Protein 1ZGD (pdb70)

CATH classification: 3.20.20.100

Structure (mmCIF, N/CA/C/O backbone):
data_1ZGD
#
_entry.id   1ZGD
#
_cell.length_a   74.458
_cell.length_b   85.819
_cell.length_c   103.814
_cell.angle_alpha   90.00
_cell.angle_beta   90.00
_cell.angle_gamma   90.00
#
_symmetry.space_group_name_H-M   'P 21 21 21'
#
loop_
_entity.id
_entity.type
_entity.pdbx_description
1 polymer 'chalcone reductase'
2 non-polymer 'NADP NICOTINAMIDE-ADENINE-DINUCLEOTIDE PHOSPHATE'
3 water water
#
loop_
_atom_site.group_PDB
_atom_site.id
_atom_site.type_symbol
_atom_site.label_atom_id
_atom_site.label_alt_id
_atom_site.label_comp_id
_atom_site.label_asym_id
_atom_site.label_entity_id
_atom_site.label_seq_id
_atom_site.pdbx_PDB_ins_code
_atom_site.Cartn_x
_atom_site.Cartn_y
_atom_site.Cartn_z
_atom_site.occupancy
_atom_site.B_iso_or_equiv
_atom_site.auth_seq_id
_atom_site.auth_comp_id
_atom_site.auth_asym_id
_atom_site.auth_atom_id
_atom_site.pdbx_PDB_model_num
ATOM 1 N N . GLU A 1 5 ? 20.725 -33.228 44.818 1.00 38.19 5 GLU A N 1
ATOM 2 C CA . GLU A 1 5 ? 21.804 -33.233 43.790 1.00 37.63 5 GLU A CA 1
ATOM 3 C C . GLU A 1 5 ? 22.434 -31.854 43.647 1.00 34.31 5 GLU A C 1
ATOM 4 O O . GLU A 1 5 ? 21.774 -30.834 43.842 1.00 35.03 5 GLU A O 1
ATOM 10 N N . ILE A 1 6 ? 23.720 -31.827 43.316 1.00 30.11 6 ILE A N 1
ATOM 11 C CA . ILE A 1 6 ? 24.416 -30.561 43.130 1.00 25.22 6 ILE A CA 1
ATOM 12 C C . ILE A 1 6 ? 24.057 -30.037 41.745 1.00 22.66 6 ILE A C 1
ATOM 13 O O . ILE A 1 6 ? 24.229 -30.734 40.746 1.00 22.25 6 ILE A O 1
ATOM 18 N N . PRO A 1 7 ? 23.549 -28.800 41.668 1.00 20.56 7 PRO A N 1
ATOM 19 C CA . PRO A 1 7 ? 23.169 -28.206 40.383 1.00 19.43 7 PRO A CA 1
ATOM 20 C C . PRO A 1 7 ? 24.354 -28.053 39.435 1.00 18.56 7 PRO A C 1
ATOM 21 O O . PRO A 1 7 ? 25.509 -28.029 39.861 1.00 17.77 7 PRO A O 1
ATOM 25 N N . THR A 1 8 ? 24.058 -27.956 38.147 1.00 17.64 8 THR A N 1
ATOM 26 C CA . THR A 1 8 ? 25.096 -27.766 37.147 1.00 18.15 8 THR A CA 1
ATOM 27 C C . THR A 1 8 ? 24.732 -26.511 36.374 1.00 18.26 8 THR A C 1
ATOM 28 O O . THR A 1 8 ? 23.601 -26.027 36.455 1.00 19.08 8 THR A O 1
ATOM 32 N N . LYS A 1 9 ? 25.692 -25.963 35.645 1.00 18.07 9 LYS A N 1
ATOM 33 C CA . LYS A 1 9 ? 25.422 -24.783 34.844 1.00 18.08 9 LYS A CA 1
ATOM 34 C C . LYS A 1 9 ? 25.979 -25.049 33.461 1.00 18.85 9 LYS A C 1
ATOM 35 O O . LYS A 1 9 ? 27.118 -25.487 33.319 1.00 18.59 9 LYS A O 1
ATOM 41 N N . VAL A 1 10 ? 25.164 -24.804 32.443 1.00 18.25 10 VAL A N 1
ATOM 42 C CA . VAL A 1 10 ? 25.594 -25.029 31.072 1.00 17.83 10 VAL A CA 1
ATOM 43 C C . VAL A 1 10 ? 26.604 -23.984 30.629 1.00 18.05 10 VAL A C 1
ATOM 44 O O . VAL A 1 10 ? 26.407 -22.785 30.840 1.00 17.47 10 VAL A O 1
ATOM 48 N N . LEU A 1 11 ? 27.697 -24.446 30.029 1.00 17.92 11 LEU A N 1
ATOM 49 C CA . LEU A 1 11 ? 28.709 -23.538 29.515 1.00 18.11 11 LEU A CA 1
ATOM 50 C C . LEU A 1 11 ? 28.208 -23.152 28.123 1.00 16.80 11 LEU A C 1
ATOM 51 O O . LEU A 1 11 ? 28.473 -23.827 27.128 1.00 17.83 11 LEU A O 1
ATOM 56 N N . THR A 1 12 ? 27.451 -22.064 28.095 1.00 18.03 12 THR A N 1
ATOM 57 C CA . THR A 1 12 ? 26.836 -21.524 26.891 1.00 20.21 12 THR A CA 1
ATOM 58 C C . THR A 1 12 ? 27.717 -21.475 25.648 1.00 20.80 12 THR A C 1
ATOM 59 O O . THR A 1 12 ? 27.268 -21.818 24.552 1.00 21.56 12 THR A O 1
ATOM 63 N N . ASN A 1 13 ? 28.967 -21.053 25.816 1.00 19.25 13 ASN A N 1
ATOM 64 C CA . ASN A 1 13 ? 29.884 -20.924 24.689 1.00 17.90 13 ASN A CA 1
ATOM 65 C C . ASN A 1 13 ? 30.521 -22.210 24.163 1.00 19.24 13 ASN A C 1
ATOM 66 O O . ASN A 1 13 ? 31.414 -22.158 23.316 1.00 19.55 13 ASN A O 1
ATOM 71 N N . THR A 1 14 ? 30.076 -23.361 24.660 1.00 17.66 14 THR A N 1
ATOM 72 C CA . THR A 1 14 ? 30.598 -24.634 24.172 1.00 19.30 14 T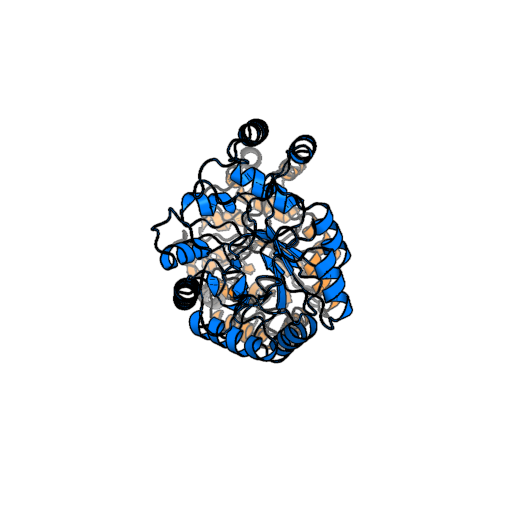HR A CA 1
ATOM 73 C C . THR A 1 14 ? 29.544 -25.218 23.229 1.00 21.96 14 THR A C 1
ATOM 74 O O . THR A 1 14 ? 28.344 -25.148 23.504 1.00 23.36 14 THR A O 1
ATOM 78 N N . SER A 1 15 ? 29.993 -25.779 22.111 1.00 22.81 15 SER A N 1
ATOM 79 C CA . SER A 1 15 ? 29.077 -26.348 21.132 1.00 24.08 15 SER A CA 1
ATOM 80 C C . SER A 1 15 ? 28.246 -27.496 21.691 1.00 25.00 15 SER A C 1
ATOM 81 O O . SER A 1 15 ? 27.140 -27.754 21.219 1.00 26.62 15 SER A O 1
ATOM 84 N N . SER A 1 16 ? 28.776 -28.184 22.695 1.00 24.72 16 SER A N 1
ATOM 85 C CA . SER A 1 16 ? 28.081 -29.320 23.286 1.00 24.92 16 SER A CA 1
ATOM 86 C C . SER A 1 16 ? 27.313 -28.968 24.556 1.00 22.97 16 SER A C 1
ATOM 87 O O . SER A 1 16 ? 26.739 -29.847 25.199 1.00 23.00 16 SER A O 1
ATOM 90 N N . GLN A 1 17 ? 27.300 -27.686 24.906 1.00 20.05 17 GLN A N 1
ATOM 91 C CA . GLN A 1 17 ? 26.619 -27.220 26.109 1.00 19.03 17 GLN A CA 1
ATOM 92 C C . GLN A 1 17 ? 27.025 -28.054 27.324 1.00 19.58 17 GLN A C 1
ATOM 93 O O . GLN A 1 17 ? 26.185 -28.644 28.012 1.00 18.91 17 GLN A O 1
ATOM 99 N N . LEU A 1 18 ? 28.327 -28.096 27.582 1.00 18.75 18 LEU A N 1
ATOM 100 C CA . LEU A 1 18 ? 28.858 -28.848 28.712 1.00 18.92 18 LEU A CA 1
ATOM 101 C C . LEU A 1 18 ? 28.266 -28.357 30.030 1.00 17.83 18 LEU A C 1
ATOM 102 O O . LEU A 1 18 ? 28.087 -27.155 30.233 1.00 16.98 18 LEU A O 1
ATOM 107 N N . LYS A 1 19 ? 27.973 -29.292 30.929 1.00 16.97 19 LYS A N 1
ATOM 108 C CA . LYS A 1 19 ? 27.398 -28.951 32.227 1.00 16.82 19 LYS A CA 1
ATOM 109 C C . LYS A 1 19 ? 28.453 -28.970 33.327 1.00 16.98 19 LYS A C 1
ATOM 110 O O . LYS A 1 19 ? 29.019 -30.017 33.639 1.00 17.69 19 LYS A O 1
ATOM 116 N N . MET A 1 20 ? 28.710 -27.806 33.910 1.00 14.02 20 MET A N 1
ATOM 117 C CA . MET A 1 20 ? 29.693 -27.679 34.981 1.00 14.93 20 MET A CA 1
ATOM 118 C C . MET A 1 20 ? 29.029 -27.618 36.353 1.00 14.35 20 MET A C 1
ATOM 119 O O . MET A 1 20 ? 28.149 -26.795 36.582 1.00 17.30 20 MET A O 1
ATOM 124 N N . PRO A 1 21 ? 29.432 -28.501 37.282 1.00 14.62 21 PRO A N 1
ATOM 125 C CA . PRO A 1 21 ? 28.836 -28.476 38.622 1.00 13.83 21 PRO A CA 1
ATOM 126 C C . PRO A 1 21 ? 29.043 -27.064 39.182 1.00 14.77 21 PRO A C 1
ATOM 127 O O . PRO A 1 21 ? 30.167 -26.558 39.177 1.00 15.40 21 PRO A O 1
ATOM 131 N N . VAL A 1 22 ? 27.976 -26.428 39.660 1.00 13.84 22 VAL A N 1
ATOM 132 C CA . VAL A 1 22 ? 28.093 -25.062 40.165 1.00 13.10 22 VAL A CA 1
ATOM 133 C C . VAL A 1 22 ? 29.100 -24.895 41.289 1.00 12.33 22 VAL A C 1
ATOM 134 O O . VAL A 1 22 ? 29.725 -23.849 41.402 1.00 11.35 22 VAL A O 1
ATOM 138 N N . VAL A 1 23 ? 29.259 -25.918 42.122 1.00 12.10 23 VAL A N 1
ATOM 139 C CA . VAL A 1 23 ? 30.235 -25.849 43.200 1.00 12.56 23 VAL A CA 1
ATOM 140 C C . VAL A 1 23 ? 31.297 -26.913 42.955 1.00 13.95 23 VAL A C 1
ATOM 141 O O . VAL A 1 23 ? 30.983 -28.042 42.567 1.00 13.55 23 VAL A O 1
ATOM 145 N N . GLY A 1 24 ? 32.554 -26.532 43.152 1.00 13.22 24 GLY A N 1
ATOM 146 C CA . GLY A 1 24 ? 33.656 -27.451 42.956 1.00 12.85 24 GLY A CA 1
ATOM 147 C C . GLY A 1 24 ? 34.660 -27.329 44.087 1.00 12.52 24 GLY A C 1
ATOM 148 O O . GLY A 1 24 ? 34.550 -26.435 44.923 1.00 10.73 24 GLY A O 1
ATOM 149 N N . MET A 1 25 ? 35.628 -28.238 44.114 1.00 10.31 25 MET A N 1
ATOM 150 C CA . MET A 1 25 ? 36.668 -28.249 45.138 1.00 10.79 25 MET A CA 1
ATOM 151 C C . MET A 1 25 ? 37.955 -27.631 44.608 1.00 11.49 25 MET A C 1
ATOM 152 O O . MET A 1 25 ? 38.486 -28.063 43.588 1.00 12.40 25 MET A O 1
ATOM 157 N N . GLY A 1 26 ? 38.457 -26.617 45.304 1.00 11.25 26 GLY A N 1
ATOM 158 C CA . GLY A 1 26 ? 39.689 -25.985 44.879 1.00 11.68 26 GLY A CA 1
ATOM 159 C C . GLY A 1 26 ? 40.922 -26.718 45.376 1.00 11.84 26 GLY A C 1
ATOM 160 O O . GLY A 1 26 ? 40.820 -27.598 46.230 1.00 11.79 26 GLY A O 1
ATOM 161 N N . SER A 1 27 ? 42.092 -26.366 44.851 1.00 12.42 27 SER A N 1
ATOM 162 C CA . SER A 1 27 ? 43.317 -27.033 45.279 1.00 13.16 27 SER A CA 1
ATOM 163 C C . SER A 1 27 ? 44.564 -26.153 45.285 1.00 14.03 27 SER A C 1
ATOM 164 O O . SER A 1 27 ? 45.683 -26.653 45.153 1.00 14.48 27 SER A O 1
ATOM 167 N N . ALA A 1 28 ? 44.386 -24.846 45.444 1.00 13.85 28 ALA A N 1
ATOM 168 C CA . ALA A 1 28 ? 45.541 -23.958 45.489 1.00 15.48 28 ALA A CA 1
ATOM 169 C C . ALA A 1 28 ? 46.185 -24.089 46.869 1.00 16.73 28 ALA A C 1
ATOM 170 O O . ALA A 1 28 ? 45.513 -24.412 47.848 1.00 17.55 28 ALA A O 1
ATOM 172 N N . PRO A 1 29 ? 47.498 -23.832 46.960 1.00 18.49 29 PRO A N 1
ATOM 173 C CA . PRO A 1 29 ? 48.259 -23.918 48.210 1.00 22.02 29 PRO A CA 1
ATOM 174 C C . PRO A 1 29 ? 47.615 -23.189 49.386 1.00 22.59 29 PRO A C 1
ATOM 175 O O . PRO A 1 29 ? 47.254 -22.021 49.275 1.00 22.95 29 PRO A O 1
ATOM 179 N N . ASP A 1 30 ? 47.476 -23.895 50.505 1.00 25.90 30 ASP A N 1
ATOM 180 C CA . ASP A 1 30 ? 46.906 -23.339 51.731 1.00 27.56 30 ASP A CA 1
ATOM 181 C C . ASP A 1 30 ? 48.070 -23.189 52.711 1.00 28.89 30 ASP A C 1
ATOM 182 O O . ASP A 1 30 ? 48.580 -24.178 53.236 1.00 29.45 30 ASP A O 1
ATOM 187 N N . PHE A 1 31 ? 48.482 -21.948 52.947 1.00 30.01 31 PHE A N 1
ATOM 188 C CA . PHE A 1 31 ? 49.598 -21.638 53.838 1.00 31.77 31 PHE A CA 1
ATOM 189 C C . PHE A 1 31 ? 49.573 -22.330 55.205 1.00 32.36 31 PHE A C 1
ATOM 190 O O . PHE A 1 31 ? 50.616 -22.743 55.713 1.00 32.43 31 PHE A O 1
ATOM 198 N N . THR A 1 32 ? 48.391 -22.459 55.798 1.00 32.58 32 THR A N 1
ATOM 199 C CA . THR A 1 32 ? 48.272 -23.082 57.115 1.00 35.00 32 THR A CA 1
ATOM 200 C C . THR A 1 32 ? 47.707 -24.500 57.079 1.00 35.72 32 THR A C 1
ATOM 201 O O . THR A 1 32 ? 47.152 -24.975 58.072 1.00 37.73 32 THR A O 1
ATOM 205 N N . CYS A 1 33 ? 47.859 -25.181 55.949 1.00 35.59 33 CYS A N 1
ATOM 206 C CA . CYS A 1 33 ? 47.324 -26.529 55.816 1.00 36.13 33 CYS A CA 1
ATOM 207 C C . CYS A 1 33 ? 48.384 -27.618 55.693 1.00 34.73 33 CYS A C 1
ATOM 208 O O . CYS A 1 33 ? 49.305 -27.519 54.884 1.00 35.10 33 CYS A O 1
ATOM 211 N N . LYS A 1 34 ? 48.244 -28.658 56.509 1.00 34.28 34 LYS A N 1
ATOM 212 C CA . LYS A 1 34 ? 49.164 -29.792 56.492 1.00 32.92 34 LYS A CA 1
ATOM 213 C C . LYS A 1 34 ? 48.381 -31.087 56.276 1.00 32.37 34 LYS A C 1
ATOM 214 O O . LYS A 1 34 ? 48.853 -32.177 56.601 1.00 33.13 34 LYS A O 1
ATOM 220 N N . LYS A 1 35 ? 47.179 -30.957 55.724 1.00 31.15 35 LYS A N 1
ATOM 221 C CA . LYS A 1 35 ? 46.331 -32.113 55.463 1.00 29.70 35 LYS A CA 1
ATOM 222 C C . LYS A 1 35 ? 46.799 -32.850 54.214 1.00 27.60 35 LYS A C 1
ATOM 223 O O . LYS A 1 35 ? 47.457 -32.271 53.352 1.00 28.30 35 LYS A O 1
ATOM 229 N N . ASP A 1 36 ? 46.457 -34.130 54.124 1.00 25.57 36 ASP A N 1
ATOM 230 C CA . ASP A 1 36 ? 46.832 -34.953 52.980 1.00 23.59 36 ASP A CA 1
ATOM 231 C C . ASP A 1 36 ? 45.900 -34.644 51.804 1.00 21.69 36 ASP A C 1
ATOM 232 O O . ASP A 1 36 ? 44.708 -34.948 51.850 1.00 20.84 36 ASP A O 1
ATOM 237 N N . THR A 1 37 ? 46.449 -34.034 50.756 1.00 19.33 37 THR A N 1
ATOM 238 C CA . THR A 1 37 ? 45.666 -33.669 49.576 1.00 17.87 37 THR A CA 1
ATOM 239 C C . THR A 1 37 ? 44.885 -34.837 48.971 1.00 16.81 37 THR A C 1
ATOM 240 O O . THR A 1 37 ? 43.667 -34.756 48.799 1.00 16.95 37 THR A O 1
ATOM 244 N N . LYS A 1 38 ? 45.582 -35.918 48.643 1.00 15.84 38 LYS A N 1
ATOM 245 C CA . LYS A 1 38 ? 44.929 -37.083 48.048 1.00 17.77 38 LYS A CA 1
ATOM 246 C C . LYS A 1 38 ? 43.740 -37.580 48.875 1.00 16.11 38 LYS A C 1
ATOM 247 O O . LYS A 1 38 ? 42.643 -37.773 48.346 1.00 16.15 38 LYS A O 1
ATOM 253 N N . ASP A 1 39 ? 43.962 -37.792 50.168 1.00 16.44 39 ASP A N 1
ATOM 254 C CA . ASP A 1 39 ? 42.908 -38.272 51.057 1.00 17.22 39 ASP A CA 1
ATOM 255 C C . ASP A 1 39 ? 41.727 -37.308 51.093 1.00 16.37 39 ASP A C 1
ATOM 256 O O . ASP A 1 39 ? 40.574 -37.730 51.148 1.00 15.96 39 ASP A O 1
ATOM 261 N N . ALA A 1 40 ? 42.019 -36.011 51.062 1.00 14.11 40 ALA A N 1
ATOM 262 C CA . ALA A 1 40 ? 40.973 -34.995 51.093 1.00 13.33 40 ALA A CA 1
ATOM 263 C C . ALA A 1 40 ? 40.103 -35.061 49.839 1.00 12.76 40 ALA A C 1
ATOM 264 O O . ALA A 1 40 ? 38.883 -34.949 49.921 1.00 13.26 40 ALA A O 1
ATOM 266 N N . ILE A 1 41 ? 40.733 -35.244 48.682 1.00 12.52 41 ILE A N 1
ATOM 267 C CA . ILE A 1 41 ? 39.996 -35.317 47.425 1.00 12.55 41 ILE A CA 1
ATOM 268 C C . ILE A 1 41 ? 39.100 -36.551 47.373 1.00 14.17 41 ILE A C 1
ATOM 269 O O . ILE A 1 41 ? 37.970 -36.486 46.888 1.00 14.70 41 ILE A O 1
ATOM 274 N N . ILE A 1 42 ? 39.608 -37.677 47.864 1.00 15.11 42 ILE A N 1
ATOM 275 C CA . ILE A 1 42 ? 38.827 -38.910 47.877 1.00 14.18 42 ILE A CA 1
ATOM 276 C C . ILE A 1 42 ? 37.599 -38.707 48.756 1.00 13.87 42 ILE A C 1
ATOM 277 O O . ILE A 1 42 ? 36.490 -39.097 48.388 1.00 13.74 42 ILE A O 1
ATOM 282 N N . GLU A 1 43 ? 37.798 -38.089 49.915 1.00 13.87 43 GLU A N 1
ATOM 283 C CA . GLU A 1 43 ? 36.691 -37.814 50.819 1.00 13.90 43 GLU A CA 1
ATOM 284 C C . GLU A 1 43 ? 35.682 -36.917 50.097 1.00 13.01 43 GLU A C 1
ATOM 285 O O . GLU A 1 43 ? 34.477 -37.131 50.189 1.00 13.18 43 GLU A O 1
ATOM 291 N N . ALA A 1 44 ? 36.182 -35.926 49.362 1.00 12.24 44 ALA A N 1
ATOM 292 C CA . ALA A 1 44 ? 35.312 -35.004 48.628 1.00 11.44 44 ALA A CA 1
ATOM 293 C C . ALA A 1 44 ? 34.455 -35.765 47.622 1.00 12.55 44 ALA A C 1
ATOM 294 O O . ALA A 1 44 ? 33.257 -35.509 47.490 1.00 12.34 44 ALA A O 1
ATOM 296 N N . ILE A 1 45 ? 35.071 -36.705 46.912 1.00 12.34 45 ILE A N 1
ATOM 297 C CA . ILE A 1 45 ? 34.342 -37.498 45.932 1.00 13.79 45 ILE A CA 1
ATOM 298 C C . ILE A 1 45 ? 33.241 -38.307 46.620 1.00 13.99 45 ILE A C 1
ATOM 299 O O . ILE A 1 45 ? 32.112 -38.383 46.127 1.00 12.68 45 ILE A O 1
ATOM 304 N N . LYS A 1 46 ? 33.567 -38.901 47.765 1.00 14.30 46 LYS A N 1
ATOM 305 C CA . LYS A 1 46 ? 32.587 -39.683 48.505 1.00 14.98 46 LYS A CA 1
ATOM 306 C C . LYS A 1 46 ? 31.425 -38.807 48.953 1.00 15.67 46 LYS A C 1
ATOM 307 O O . LYS A 1 46 ? 30.295 -39.279 49.080 1.00 16.13 46 LYS A O 1
ATOM 313 N N . GLN A 1 47 ? 31.701 -37.528 49.191 1.00 15.07 47 GLN A N 1
ATOM 314 C CA . GLN A 1 47 ? 30.667 -36.603 49.631 1.00 15.48 47 GLN A CA 1
ATOM 315 C C . GLN A 1 47 ? 29.791 -36.040 48.516 1.00 15.02 47 GLN A C 1
ATOM 316 O O . GLN A 1 47 ? 28.744 -35.463 48.791 1.00 15.30 47 GLN A O 1
ATOM 322 N N . GLY A 1 48 ? 30.215 -36.197 47.267 1.00 14.77 48 GLY A N 1
ATOM 323 C CA . GLY A 1 48 ? 29.416 -35.683 46.166 1.00 13.40 48 GLY A CA 1
ATOM 324 C C . GLY A 1 48 ? 30.141 -34.753 45.208 1.00 13.32 48 GLY A C 1
ATOM 325 O O . GLY A 1 48 ? 29.628 -34.450 44.130 1.00 12.11 48 GLY A O 1
ATOM 326 N N . TYR A 1 49 ? 31.321 -34.282 45.600 1.00 13.18 49 TYR A N 1
ATOM 327 C CA . TYR A 1 49 ? 32.112 -33.401 44.740 1.00 13.78 49 TYR A CA 1
ATOM 328 C C . TYR A 1 49 ? 32.493 -34.114 43.447 1.00 13.51 49 TYR A C 1
ATOM 329 O O . TYR A 1 49 ? 32.932 -35.273 43.468 1.00 12.76 49 TYR A O 1
ATOM 338 N N . ARG A 1 50 ? 32.330 -33.414 42.325 1.00 11.77 50 ARG A N 1
ATOM 339 C CA . ARG A 1 50 ? 32.659 -33.956 41.010 1.00 12.42 50 ARG A CA 1
ATOM 340 C C . ARG A 1 50 ? 33.496 -32.959 40.206 1.00 10.76 50 ARG A C 1
ATOM 341 O O . ARG A 1 50 ? 34.215 -33.334 39.285 1.00 12.85 50 ARG A O 1
ATOM 349 N N . HIS A 1 51 ? 33.389 -31.689 40.579 1.00 12.17 51 HIS A N 1
ATOM 350 C CA . HIS A 1 51 ? 34.094 -30.581 39.930 1.00 11.34 51 HIS A CA 1
ATOM 351 C C . HIS A 1 51 ? 35.363 -30.280 40.732 1.00 11.22 51 HIS A C 1
ATOM 352 O O . HIS A 1 51 ? 35.286 -29.916 41.899 1.00 10.87 51 HIS A O 1
ATOM 359 N N . PHE A 1 52 ? 36.527 -30.463 40.111 1.00 10.83 52 PHE A N 1
ATOM 360 C CA . PHE A 1 52 ? 37.796 -30.196 40.782 1.00 11.25 52 PHE A CA 1
ATOM 361 C C . PHE A 1 52 ? 38.619 -29.193 39.992 1.00 11.32 52 PHE A C 1
ATOM 362 O O . PHE A 1 52 ? 38.799 -29.319 38.782 1.00 12.25 52 PHE A O 1
ATOM 370 N N . ASP A 1 53 ? 39.122 -28.197 40.706 1.00 10.25 53 ASP A N 1
ATOM 371 C CA . ASP A 1 53 ? 39.889 -27.130 40.098 1.00 9.77 53 ASP A CA 1
ATOM 372 C C . ASP A 1 53 ? 41.347 -27.160 40.537 1.00 10.50 53 ASP A C 1
ATOM 373 O O . ASP A 1 53 ? 41.642 -27.176 41.732 1.00 12.42 53 ASP A O 1
ATOM 378 N N . THR A 1 54 ? 42.257 -27.185 39.569 1.00 9.80 54 THR A N 1
ATOM 379 C CA . THR A 1 54 ? 43.684 -27.183 39.879 1.00 10.26 54 THR A CA 1
ATOM 380 C C . THR A 1 54 ? 44.428 -26.315 38.865 1.00 11.10 54 THR A C 1
ATOM 381 O O . THR A 1 54 ? 43.804 -25.604 38.077 1.00 11.16 54 THR A O 1
ATOM 385 N N . ALA A 1 55 ? 45.756 -26.364 38.901 1.00 10.25 55 ALA A N 1
ATOM 386 C CA . ALA A 1 55 ? 46.592 -25.575 37.999 1.00 10.96 55 ALA A CA 1
ATOM 387 C C . ALA A 1 55 ? 48.023 -26.072 38.073 1.00 10.67 55 ALA A C 1
ATOM 388 O O . ALA A 1 55 ? 48.448 -26.596 39.104 1.00 9.63 55 ALA A O 1
ATOM 390 N N . ALA A 1 56 ? 48.779 -25.892 36.992 1.00 11.53 56 ALA A N 1
ATOM 391 C CA . ALA A 1 56 ? 50.172 -26.325 36.989 1.00 11.17 56 ALA A CA 1
ATOM 392 C C . ALA A 1 56 ? 50.936 -25.620 38.105 1.00 11.49 56 ALA A C 1
ATOM 393 O O . ALA A 1 56 ? 51.847 -26.187 38.697 1.00 11.55 56 ALA A O 1
ATOM 395 N N . ALA A 1 57 ? 50.550 -24.384 38.404 1.00 11.26 57 ALA A N 1
ATOM 396 C CA . ALA A 1 57 ? 51.238 -23.606 39.432 1.00 12.60 57 ALA A CA 1
ATOM 397 C C . ALA A 1 57 ? 50.936 -23.965 40.886 1.00 13.16 57 ALA A C 1
ATOM 398 O O . ALA A 1 57 ? 51.667 -23.549 41.786 1.00 14.43 57 ALA A O 1
ATOM 400 N N . TYR A 1 58 ? 49.880 -24.731 41.132 1.00 13.60 58 TYR A N 1
ATOM 401 C CA . TYR A 1 58 ? 49.515 -25.063 42.511 1.00 13.06 58 TYR A CA 1
ATOM 402 C C . TYR A 1 58 ? 50.345 -26.143 43.178 1.00 13.40 58 TYR A C 1
ATOM 403 O O . TYR A 1 58 ? 50.439 -26.180 44.407 1.00 14.52 58 TYR A O 1
ATOM 412 N N . GLY A 1 59 ? 50.929 -27.025 42.374 1.00 12.75 59 GLY A N 1
ATOM 413 C CA . GLY A 1 59 ? 51.719 -28.110 42.921 1.00 14.92 59 GLY A CA 1
ATOM 414 C C . GLY A 1 59 ? 50.810 -29.232 43.389 1.00 14.75 59 GLY A C 1
ATOM 415 O O . GLY A 1 59 ? 51.264 -30.192 44.017 1.00 16.47 59 GLY A O 1
ATOM 416 N N . SER A 1 60 ? 49.522 -29.118 43.073 1.00 12.90 60 SER A N 1
ATOM 417 C CA . SER A 1 60 ? 48.547 -30.122 43.486 1.00 12.57 60 SER A CA 1
ATOM 418 C C . SER A 1 60 ? 48.074 -31.081 42.395 1.00 12.32 60 SER A C 1
ATOM 419 O O . SER A 1 60 ? 47.338 -32.028 42.685 1.00 12.63 60 SER A O 1
ATOM 422 N N . GLU A 1 61 ? 48.485 -30.855 41.149 1.00 12.17 61 GLU A N 1
ATOM 423 C CA . GLU A 1 61 ? 48.053 -31.735 40.059 1.00 11.28 61 GLU A CA 1
ATOM 424 C C . GLU A 1 61 ? 48.369 -33.209 40.324 1.00 11.93 61 GLU A C 1
ATOM 425 O O . GLU A 1 61 ? 47.538 -34.083 40.077 1.00 11.56 61 GLU A O 1
ATOM 431 N N . GLN A 1 62 ? 49.565 -33.483 40.832 1.00 12.76 62 GLN A N 1
ATOM 432 C CA . GLN A 1 62 ? 49.967 -34.859 41.098 1.00 15.11 62 GLN A CA 1
ATOM 433 C C . GLN A 1 62 ? 49.031 -35.561 42.075 1.00 15.24 62 GLN A C 1
ATOM 434 O O . GLN A 1 62 ? 48.470 -36.612 41.765 1.00 14.27 62 GLN A O 1
ATOM 440 N N . ALA A 1 63 ? 48.874 -34.978 43.260 1.00 14.63 63 ALA A N 1
ATOM 441 C CA . ALA A 1 63 ? 48.011 -35.560 44.284 1.00 13.88 63 ALA A CA 1
ATOM 442 C C . ALA A 1 63 ? 46.559 -35.669 43.820 1.00 14.84 63 ALA A C 1
ATOM 443 O O . ALA A 1 63 ? 45.898 -36.671 44.084 1.00 13.93 63 ALA A O 1
ATOM 445 N N . LEU A 1 64 ? 46.058 -34.639 43.140 1.00 12.90 64 LEU A N 1
ATOM 446 C CA . LEU A 1 64 ? 44.684 -34.672 42.647 1.00 15.02 64 LEU A CA 1
ATOM 447 C C . LEU A 1 64 ? 44.512 -35.856 41.705 1.00 14.86 64 LEU A C 1
ATOM 448 O O . LEU A 1 64 ? 43.541 -36.608 41.810 1.00 14.48 64 LEU A O 1
ATOM 453 N N . GLY A 1 65 ? 45.466 -36.018 40.792 1.00 14.49 65 GLY A N 1
ATOM 454 C CA . GLY A 1 65 ? 45.409 -37.107 39.834 1.00 15.22 65 GLY A CA 1
ATOM 455 C C . GLY A 1 65 ? 45.440 -38.477 40.481 1.00 16.37 65 GLY A C 1
ATOM 456 O O . GLY A 1 65 ? 44.762 -39.400 40.031 1.00 17.25 65 GLY A O 1
ATOM 457 N N . GLU A 1 66 ? 46.236 -38.621 41.533 1.00 16.26 66 GLU A N 1
ATOM 458 C CA . GLU A 1 66 ? 46.326 -39.899 42.229 1.00 17.10 66 GLU A CA 1
ATOM 459 C C . GLU A 1 66 ? 44.976 -40.208 42.866 1.00 17.11 66 GLU A C 1
ATOM 460 O O . GLU A 1 66 ? 44.530 -41.358 42.881 1.00 16.97 66 GLU A O 1
ATOM 466 N N . ALA A 1 67 ? 44.324 -39.170 43.381 1.00 16.02 67 ALA A N 1
ATOM 467 C CA . ALA A 1 67 ? 43.025 -39.322 44.023 1.00 16.26 67 ALA A CA 1
ATOM 468 C C . ALA A 1 67 ? 41.946 -39.719 43.020 1.00 15.77 67 ALA A C 1
ATOM 469 O O . ALA A 1 67 ? 41.154 -40.626 43.275 1.00 14.49 67 ALA A O 1
ATOM 471 N N . LEU A 1 68 ? 41.908 -39.040 41.879 1.00 15.31 68 LEU A N 1
ATOM 472 C CA . LEU A 1 68 ? 40.905 -39.354 40.872 1.00 15.99 68 LEU A CA 1
ATOM 473 C C . LEU A 1 68 ? 41.105 -40.786 40.383 1.00 16.50 68 LEU A C 1
ATOM 474 O O . LEU A 1 68 ? 40.151 -41.561 40.288 1.00 16.76 68 LEU A O 1
ATOM 479 N N . LYS A 1 69 ? 42.353 -41.134 40.086 1.00 17.39 69 LYS A N 1
ATOM 480 C CA . LYS A 1 69 ? 42.674 -42.470 39.598 1.00 18.56 69 LYS A CA 1
ATOM 481 C C . LYS A 1 69 ? 42.231 -43.553 40.578 1.00 18.13 69 LYS A C 1
ATOM 482 O O . LYS A 1 69 ? 41.596 -44.534 40.186 1.00 17.14 69 LYS A O 1
ATOM 488 N N . GLU A 1 70 ? 42.568 -43.380 41.852 1.00 18.66 70 GLU A N 1
ATOM 489 C CA . GLU A 1 70 ? 42.186 -44.360 42.859 1.00 20.16 70 GLU A CA 1
ATOM 490 C C . GLU A 1 70 ? 40.669 -44.423 42.995 1.00 20.37 70 GLU A C 1
ATOM 491 O O . GLU A 1 70 ? 40.088 -45.506 43.076 1.00 18.98 70 GLU A O 1
ATOM 497 N N . ALA A 1 71 ? 40.028 -43.257 43.017 1.00 18.39 71 ALA A N 1
ATOM 498 C CA . ALA A 1 71 ? 38.577 -43.194 43.147 1.00 18.13 71 ALA A CA 1
ATOM 499 C C . ALA A 1 71 ? 37.905 -43.953 42.009 1.00 17.79 71 ALA A C 1
ATOM 500 O O . ALA A 1 71 ? 36.917 -44.654 42.219 1.00 19.85 71 ALA A O 1
ATOM 502 N N . ILE A 1 72 ? 38.448 -43.813 40.804 1.00 17.60 72 ILE A N 1
ATOM 503 C CA . ILE A 1 72 ? 37.898 -44.491 39.637 1.00 19.01 72 ILE A CA 1
ATOM 504 C C . ILE A 1 72 ? 38.125 -46.004 39.719 1.00 21.63 72 ILE A C 1
ATOM 505 O O . ILE A 1 72 ? 37.260 -46.787 39.318 1.00 21.00 72 ILE A O 1
ATOM 510 N N . GLU A 1 73 ? 39.279 -46.405 40.249 1.00 21.99 73 GLU A N 1
ATOM 511 C CA . GLU A 1 73 ? 39.615 -47.823 40.384 1.00 26.35 73 GLU A CA 1
ATOM 512 C C . GLU A 1 73 ? 38.724 -48.492 41.425 1.00 26.62 73 GLU A C 1
ATOM 513 O O . GLU A 1 73 ? 38.318 -49.644 41.267 1.00 26.73 73 GLU A O 1
ATOM 519 N N . LEU A 1 74 ? 38.426 -47.760 42.492 1.00 25.61 74 LEU A N 1
ATOM 520 C CA . LEU A 1 74 ? 37.595 -48.277 43.570 1.00 24.82 74 LEU A CA 1
ATOM 521 C C . LEU A 1 74 ? 36.109 -48.224 43.233 1.00 24.53 74 LEU A C 1
ATOM 522 O O . LEU A 1 74 ? 35.274 -48.683 44.010 1.00 24.21 74 LEU A O 1
ATOM 527 N N . GLY A 1 75 ? 35.784 -47.659 42.074 1.00 23.25 75 GLY A N 1
ATOM 528 C CA . GLY A 1 75 ? 34.396 -47.569 41.656 1.00 23.71 75 GLY A CA 1
ATOM 529 C C . GLY A 1 75 ? 33.583 -46.491 42.348 1.00 23.35 75 GLY A C 1
ATOM 530 O O . GLY A 1 75 ? 32.354 -46.537 42.349 1.00 23.52 75 GLY A O 1
ATOM 531 N N . LEU A 1 76 ? 34.262 -45.516 42.942 1.00 23.16 76 LEU A N 1
ATOM 532 C CA . LEU A 1 76 ? 33.579 -44.427 43.631 1.00 22.16 76 LEU A CA 1
ATOM 533 C C . LEU A 1 76 ? 32.991 -43.427 42.644 1.00 21.03 76 LEU A C 1
ATOM 534 O O . LEU A 1 76 ? 32.024 -42.732 42.953 1.00 21.87 76 LEU A O 1
ATOM 539 N N . VAL A 1 77 ? 33.574 -43.362 41.453 1.00 20.24 77 VAL A N 1
ATOM 540 C CA . VAL A 1 77 ? 33.119 -42.426 40.434 1.00 20.04 77 VAL A CA 1
ATOM 541 C C . VAL A 1 77 ? 33.720 -42.832 39.094 1.00 19.44 77 VAL A C 1
ATOM 542 O O . VAL A 1 77 ? 34.618 -43.672 39.045 1.00 19.86 77 VAL A O 1
ATOM 546 N N . THR A 1 78 ? 33.214 -42.249 38.013 1.00 19.03 78 THR A N 1
ATOM 547 C CA . THR A 1 78 ? 33.736 -42.532 36.678 1.00 19.28 78 THR A CA 1
ATOM 548 C C . THR A 1 78 ? 34.306 -41.233 36.106 1.00 19.20 78 THR A C 1
ATOM 549 O O . THR A 1 78 ? 33.875 -40.144 36.484 1.00 18.05 78 THR A O 1
ATOM 553 N N . ARG A 1 79 ? 35.270 -41.344 35.198 1.00 18.00 79 ARG A N 1
ATOM 554 C CA . ARG A 1 79 ? 35.878 -40.155 34.607 1.00 18.52 79 ARG A CA 1
ATOM 555 C C . ARG A 1 79 ? 34.833 -39.242 33.990 1.00 19.08 79 ARG A C 1
ATOM 556 O O . ARG A 1 79 ? 34.949 -38.018 34.050 1.00 17.14 79 ARG A O 1
ATOM 564 N N . ASP A 1 80 ? 33.816 -39.852 33.391 1.00 19.34 80 ASP A N 1
ATOM 565 C CA . ASP A 1 80 ? 32.744 -39.113 32.748 1.00 21.53 80 ASP A CA 1
ATOM 566 C C . ASP A 1 80 ? 31.944 -38.267 33.739 1.00 20.83 80 ASP A C 1
ATOM 567 O O . ASP A 1 80 ? 31.398 -37.228 33.367 1.00 21.80 80 ASP A O 1
ATOM 572 N N . ASP A 1 81 ? 31.874 -38.709 34.995 1.00 19.16 81 ASP A N 1
ATOM 573 C CA . ASP A 1 81 ? 31.136 -37.972 36.025 1.00 19.74 81 ASP A CA 1
ATOM 574 C C . ASP A 1 81 ? 31.936 -36.783 36.539 1.00 17.72 81 ASP A C 1
ATOM 575 O O . ASP A 1 81 ? 31.377 -35.871 37.148 1.00 16.22 81 ASP A O 1
ATOM 580 N N . LEU A 1 82 ? 33.243 -36.808 36.309 1.00 16.38 82 LEU A N 1
ATOM 581 C CA . LEU A 1 82 ? 34.119 -35.744 36.783 1.00 15.75 82 LEU A CA 1
ATOM 582 C C . LEU A 1 82 ? 34.255 -34.557 35.844 1.00 15.26 82 LEU A C 1
ATOM 583 O O . LEU A 1 82 ? 34.107 -34.681 34.630 1.00 16.35 82 LEU A O 1
ATOM 588 N N . PHE A 1 83 ? 34.528 -33.397 36.435 1.00 15.43 83 PHE A N 1
ATOM 589 C CA . PHE A 1 83 ? 34.760 -32.171 35.686 1.00 13.34 83 PHE A CA 1
ATOM 590 C C . PHE A 1 83 ? 36.081 -31.650 36.240 1.00 13.58 83 PHE A C 1
ATOM 591 O O . PHE A 1 83 ? 36.134 -31.119 37.350 1.00 13.60 83 PHE A O 1
ATOM 599 N N . VAL A 1 84 ? 37.148 -31.814 35.468 1.00 13.33 84 VAL A N 1
ATOM 600 C CA . VAL A 1 84 ? 38.472 -31.396 35.908 1.00 12.59 84 VAL A CA 1
ATOM 601 C C . VAL A 1 84 ? 38.992 -30.206 35.119 1.00 12.52 84 VAL A C 1
ATOM 602 O O . VAL A 1 84 ? 39.006 -30.216 33.884 1.00 10.60 84 VAL A O 1
ATOM 606 N N . THR A 1 85 ? 39.432 -29.190 35.855 1.00 10.28 85 THR A N 1
ATOM 607 C CA . THR A 1 85 ? 39.970 -27.970 35.271 1.00 10.44 85 THR A CA 1
ATOM 608 C C . THR A 1 85 ? 41.421 -27.763 35.679 1.00 11.48 85 THR A C 1
ATOM 609 O O . THR A 1 85 ? 41.788 -28.000 36.828 1.00 9.61 85 THR A O 1
ATOM 613 N N . SER A 1 86 ? 42.254 -27.345 34.734 1.00 10.63 86 SER A N 1
ATOM 614 C CA . SER A 1 86 ? 43.623 -27.002 35.081 1.00 11.76 86 SER A CA 1
ATOM 615 C C . SER A 1 86 ? 43.938 -25.719 34.338 1.00 11.92 86 SER A C 1
ATOM 616 O O . SER A 1 86 ? 43.112 -25.240 33.555 1.00 10.74 86 SER A O 1
ATOM 619 N N . LYS A 1 87 ? 45.127 -25.171 34.565 1.00 10.81 87 LYS A N 1
ATOM 620 C CA . LYS A 1 87 ? 45.485 -23.900 33.953 1.00 10.90 87 LYS A CA 1
ATOM 621 C C . LYS A 1 87 ? 46.907 -23.799 33.404 1.00 9.54 87 LYS A C 1
ATOM 622 O O . LYS A 1 87 ? 47.837 -24.416 33.924 1.00 9.76 87 LYS A O 1
ATOM 628 N N . LEU A 1 88 ? 47.043 -22.989 32.354 1.00 9.27 88 LEU A N 1
ATOM 629 C CA . LEU A 1 88 ? 48.308 -22.717 31.673 1.00 9.41 88 LEU A CA 1
ATOM 630 C C . LEU A 1 88 ? 49.033 -21.604 32.430 1.00 9.36 88 LEU A C 1
ATOM 631 O O . LEU A 1 88 ? 48.552 -20.467 32.477 1.00 9.70 88 LEU A O 1
ATOM 636 N N . TRP A 1 89 ? 50.194 -21.916 33.003 1.00 8.17 89 TRP A N 1
ATOM 637 C CA . TRP A 1 89 ? 50.938 -20.918 33.770 1.00 9.31 89 TRP A CA 1
ATOM 638 C C . TRP A 1 89 ? 51.619 -19.844 32.918 1.00 9.92 89 TRP A C 1
ATOM 639 O O . TRP A 1 89 ? 51.922 -20.054 31.741 1.00 11.28 89 TRP A O 1
ATOM 650 N N . VAL A 1 90 ? 51.875 -18.702 33.550 1.00 9.71 90 VAL A N 1
ATOM 651 C CA . VAL A 1 90 ? 52.503 -17.540 32.920 1.00 10.69 90 VAL A CA 1
ATOM 652 C C . VAL A 1 90 ? 53.788 -17.828 32.140 1.00 10.93 90 VAL A C 1
ATOM 653 O O . VAL A 1 90 ? 54.013 -17.251 31.071 1.00 10.29 90 VAL A O 1
ATOM 657 N N . THR A 1 91 ? 54.634 -18.709 32.667 1.00 11.24 91 THR A N 1
ATOM 658 C CA . THR A 1 91 ? 55.897 -19.026 31.998 1.00 11.09 91 THR A CA 1
ATOM 659 C C . THR A 1 91 ? 55.716 -19.761 30.674 1.00 11.33 91 THR A C 1
ATOM 660 O O . THR A 1 91 ? 56.588 -19.700 29.810 1.00 11.11 91 THR A O 1
ATOM 664 N N . GLU A 1 92 ? 54.592 -20.454 30.517 1.00 10.69 92 GLU A N 1
ATOM 665 C CA . GLU A 1 92 ? 54.333 -21.214 29.291 1.00 10.11 92 GLU A CA 1
ATOM 666 C C . GLU A 1 92 ? 53.251 -20.558 28.439 1.00 10.98 92 GLU A C 1
ATOM 667 O O . GLU A 1 92 ? 52.781 -21.135 27.448 1.00 11.63 92 GLU A O 1
ATOM 673 N N . ASN A 1 93 ? 52.878 -19.343 28.827 1.00 10.63 93 ASN A N 1
ATOM 674 C CA . ASN A 1 93 ? 51.836 -18.575 28.152 1.00 10.61 93 ASN A CA 1
ATOM 675 C C . ASN A 1 93 ? 52.395 -17.940 26.878 1.00 11.10 93 ASN A C 1
ATOM 676 O O . ASN A 1 93 ? 52.368 -16.717 26.708 1.00 11.24 93 ASN A O 1
ATOM 681 N N . HIS A 1 94 ? 52.899 -18.798 25.996 1.00 9.75 94 HIS A N 1
ATOM 682 C CA . HIS A 1 94 ? 53.475 -18.404 24.712 1.00 11.39 94 HIS A CA 1
ATOM 683 C C . HIS A 1 94 ? 52.847 -19.346 23.679 1.00 12.07 94 HIS A C 1
ATOM 684 O O . HIS A 1 94 ? 52.669 -20.538 23.945 1.00 13.26 94 HIS A O 1
ATOM 691 N N . PRO A 1 95 ? 52.498 -18.824 22.490 1.00 11.87 95 PRO A N 1
ATOM 692 C CA . PRO A 1 95 ? 51.873 -19.586 21.403 1.00 12.52 95 PRO A CA 1
ATOM 693 C C . PRO A 1 95 ? 52.268 -21.049 21.219 1.00 12.65 95 PRO A C 1
ATOM 694 O O . PRO A 1 95 ? 51.410 -21.935 21.227 1.00 13.09 95 PRO A O 1
ATOM 698 N N . HIS A 1 96 ? 53.561 -21.313 21.064 1.00 12.44 96 HIS A N 1
ATOM 699 C CA . HIS A 1 96 ? 54.010 -22.678 20.833 1.00 12.59 96 HIS A CA 1
ATOM 700 C C . HIS A 1 96 ? 54.327 -23.499 22.080 1.00 13.28 96 HIS A C 1
ATOM 701 O O . HIS A 1 96 ? 54.750 -24.650 21.975 1.00 13.17 96 HIS A O 1
ATOM 708 N N . LEU A 1 97 ? 54.106 -22.923 23.258 1.00 12.66 97 LEU A N 1
ATOM 709 C CA . LEU A 1 97 ? 54.371 -23.639 24.502 1.00 12.91 97 LEU A CA 1
ATOM 710 C C . LEU A 1 97 ? 53.079 -24.090 25.191 1.00 12.56 97 LEU A C 1
ATOM 711 O O . LEU A 1 97 ? 53.126 -24.817 26.181 1.00 12.88 97 LEU A O 1
ATOM 716 N N . VAL A 1 98 ? 51.940 -23.663 24.648 1.00 13.30 98 VAL A N 1
ATOM 717 C CA . VAL A 1 98 ? 50.618 -23.991 25.196 1.00 13.29 98 VAL A CA 1
ATOM 718 C C . VAL A 1 98 ? 50.305 -25.486 25.200 1.00 13.36 98 VAL A C 1
ATOM 719 O O . VAL A 1 98 ? 50.041 -26.075 26.250 1.00 11.28 98 VAL A O 1
ATOM 723 N N . ILE A 1 99 ? 50.320 -26.099 24.022 1.00 14.32 99 ILE A N 1
ATOM 724 C CA . ILE A 1 99 ? 50.008 -27.516 23.937 1.00 14.62 99 ILE A CA 1
ATOM 725 C C . ILE A 1 99 ? 50.991 -28.340 24.767 1.00 14.98 99 ILE A C 1
ATOM 726 O O . ILE A 1 99 ? 50.575 -29.219 25.522 1.00 15.41 99 ILE A O 1
ATOM 731 N N . PRO A 1 100 ? 52.304 -28.071 24.648 1.00 14.53 100 PRO A N 1
ATOM 732 C CA . PRO A 1 100 ? 53.226 -28.864 25.465 1.00 13.98 100 PRO A CA 1
ATOM 733 C C . PRO A 1 100 ? 52.883 -28.746 26.955 1.00 13.48 100 PRO A C 1
ATOM 734 O O . PRO A 1 100 ? 52.964 -29.724 27.699 1.00 13.42 100 PRO A O 1
ATOM 738 N N . ALA A 1 101 ? 52.501 -27.547 27.387 1.00 13.40 101 ALA A N 1
ATOM 739 C CA . ALA A 1 101 ? 52.148 -27.330 28.788 1.00 13.33 101 ALA A CA 1
ATOM 740 C C . ALA A 1 101 ? 50.902 -28.124 29.176 1.00 11.50 101 ALA A C 1
ATOM 741 O O . ALA A 1 101 ? 50.827 -28.681 30.268 1.00 12.07 101 ALA A O 1
ATOM 743 N N . LEU A 1 102 ? 49.924 -28.170 28.280 1.00 10.87 102 LEU A N 1
ATOM 744 C CA . LEU A 1 102 ? 48.698 -28.911 28.542 1.00 9.55 102 LEU A CA 1
ATOM 745 C C . LEU A 1 102 ? 49.012 -30.408 28.608 1.00 12.13 102 LEU A C 1
ATOM 746 O O . LEU A 1 102 ? 48.507 -31.122 29.473 1.00 12.07 102 LEU A O 1
ATOM 751 N N . GLN A 1 103 ? 49.859 -30.878 27.697 1.00 11.75 103 GLN A N 1
ATOM 752 C CA . GLN A 1 103 ? 50.247 -32.285 27.678 1.00 12.93 103 GLN A CA 1
ATOM 753 C C . GLN A 1 103 ? 50.979 -32.653 28.973 1.00 14.05 103 GLN A C 1
ATOM 754 O O . GLN A 1 103 ? 50.835 -33.762 29.489 1.00 13.35 103 GLN A O 1
ATOM 760 N N . LYS A 1 104 ? 51.757 -31.713 29.498 1.00 13.16 104 LYS A N 1
ATOM 761 C CA . LYS A 1 104 ? 52.489 -31.943 30.735 1.00 12.98 104 LYS A CA 1
ATOM 762 C C . LYS A 1 104 ? 51.511 -32.029 31.909 1.00 13.64 104 LYS A C 1
ATOM 763 O O . LYS A 1 104 ? 51.663 -32.882 32.784 1.00 15.44 104 LYS A O 1
ATOM 769 N N . SER A 1 105 ? 50.509 -31.151 31.928 1.00 12.72 105 SER A N 1
ATOM 770 C CA . SER A 1 105 ? 49.507 -31.179 32.995 1.00 12.02 105 SER A CA 1
ATOM 771 C C . SER A 1 105 ? 48.748 -32.501 32.947 1.00 12.72 105 SER A C 1
ATOM 772 O O . SER A 1 105 ? 48.505 -33.129 33.983 1.00 12.75 105 SER A O 1
ATOM 775 N N . LEU A 1 106 ? 48.368 -32.920 31.743 1.00 11.16 106 LEU A N 1
ATOM 776 C CA . LEU A 1 106 ? 47.633 -34.173 31.586 1.00 12.84 106 LEU A CA 1
ATOM 777 C C . LEU A 1 106 ? 48.466 -35.353 32.077 1.00 14.52 106 LEU A C 1
ATOM 778 O O . LEU A 1 106 ? 47.947 -36.264 32.724 1.00 15.21 106 LEU A O 1
ATOM 783 N N . LYS A 1 107 ? 49.758 -35.339 31.768 1.00 14.73 107 LYS A N 1
ATOM 784 C CA . LYS A 1 107 ? 50.641 -36.415 32.200 1.00 16.22 107 LYS A CA 1
ATOM 785 C C . LYS A 1 107 ? 50.711 -36.437 33.722 1.00 15.97 107 LYS A C 1
ATOM 786 O O . LYS A 1 107 ? 50.615 -37.495 34.346 1.00 15.79 107 LYS A O 1
ATOM 792 N N . THR A 1 108 ? 50.868 -35.261 34.320 1.00 14.46 108 THR A N 1
ATOM 793 C CA . THR A 1 108 ? 50.946 -35.150 35.771 1.00 14.01 108 THR A CA 1
ATOM 794 C C . THR A 1 108 ? 49.657 -35.645 36.438 1.00 13.21 108 THR A C 1
ATOM 795 O O . THR A 1 108 ? 49.699 -36.379 37.424 1.00 14.84 108 THR A O 1
ATOM 799 N N . LEU A 1 109 ? 48.516 -35.248 35.883 1.00 12.88 109 LEU A N 1
ATOM 800 C CA . LEU A 1 109 ? 47.210 -35.628 36.413 1.00 13.59 109 LEU A CA 1
ATOM 801 C C . LEU A 1 109 ? 46.830 -37.072 36.087 1.00 14.83 109 LEU A C 1
ATOM 802 O O . LEU A 1 109 ? 45.882 -37.615 36.660 1.00 14.77 109 LEU A O 1
ATOM 807 N N . GLN A 1 110 ? 47.582 -37.689 35.180 1.00 15.74 110 GLN A N 1
ATOM 808 C CA . GLN A 1 110 ? 47.313 -39.060 34.741 1.00 15.67 110 GLN A CA 1
ATOM 809 C C . GLN A 1 110 ? 45.940 -39.103 34.078 1.00 17.04 110 GLN A C 1
ATOM 810 O O . GLN A 1 110 ? 45.165 -40.046 34.266 1.00 16.84 110 GLN A O 1
ATOM 816 N N . LEU A 1 111 ? 45.647 -38.065 33.298 1.00 15.30 111 LEU A N 1
ATOM 817 C CA . LEU A 1 111 ? 44.381 -37.958 32.587 1.00 16.30 111 LEU A CA 1
ATOM 818 C C . LEU A 1 111 ? 44.607 -37.887 31.081 1.00 16.82 111 LEU A C 1
ATOM 819 O O . LEU A 1 111 ? 45.673 -37.472 30.619 1.00 17.47 111 LEU A O 1
ATOM 824 N N . ASP A 1 112 ? 43.595 -38.290 30.317 1.00 18.30 112 ASP A N 1
ATOM 825 C CA . ASP A 1 112 ? 43.674 -38.261 28.859 1.00 18.28 112 ASP A CA 1
ATOM 826 C C . ASP A 1 112 ? 43.162 -36.928 28.331 1.00 18.15 112 ASP A C 1
ATOM 827 O O . ASP A 1 112 ? 43.545 -36.486 27.247 1.00 18.08 112 ASP A O 1
ATOM 832 N N . TYR A 1 113 ? 42.286 -36.293 29.101 1.00 15.79 113 TYR A N 1
ATOM 833 C CA . TYR A 1 113 ? 41.726 -35.012 28.708 1.00 15.39 113 TYR A CA 1
ATOM 834 C C . TYR A 1 113 ? 41.260 -34.228 29.924 1.00 14.51 113 TYR A C 1
ATOM 835 O O . TYR A 1 113 ? 41.001 -34.798 30.983 1.00 13.50 113 TYR A O 1
ATOM 844 N N . LEU A 1 114 ? 41.165 -32.915 29.753 1.00 14.04 114 LEU A N 1
ATOM 845 C CA . LEU A 1 114 ? 40.674 -32.031 30.798 1.00 14.56 114 LEU A CA 1
ATOM 846 C C . LEU A 1 114 ? 39.294 -31.610 30.344 1.00 13.57 114 LEU A C 1
ATOM 847 O O . LEU A 1 114 ? 39.008 -31.607 29.152 1.00 14.61 114 LEU A O 1
ATOM 852 N N . ASP A 1 115 ? 38.431 -31.256 31.282 1.00 12.96 115 ASP A N 1
ATOM 853 C CA . ASP A 1 115 ? 37.106 -30.809 30.906 1.00 13.16 115 ASP A CA 1
ATOM 854 C C . ASP A 1 115 ? 37.206 -29.330 30.570 1.00 13.36 115 ASP A C 1
ATOM 855 O O . ASP A 1 115 ? 36.491 -28.832 29.706 1.00 15.10 115 ASP A O 1
ATOM 860 N N . LEU A 1 116 ? 38.125 -28.643 31.242 1.00 12.94 116 LEU A N 1
ATOM 861 C CA . LEU A 1 116 ? 38.333 -27.214 31.021 1.00 12.82 116 LEU A CA 1
ATOM 862 C C . LEU A 1 116 ? 39.800 -26.847 31.233 1.00 12.60 116 LEU A C 1
ATOM 863 O O . LEU A 1 116 ? 40.444 -27.346 32.158 1.00 12.40 116 LEU A O 1
ATOM 868 N N . TYR A 1 117 ? 40.324 -25.987 30.361 1.00 12.06 117 TYR A N 1
ATOM 869 C CA . TYR A 1 117 ? 41.706 -25.532 30.455 1.00 11.06 117 TYR A CA 1
ATOM 870 C C . TYR A 1 117 ? 41.659 -24.010 30.359 1.00 11.83 117 TYR A C 1
ATOM 871 O O . TYR A 1 117 ? 41.071 -23.456 29.427 1.00 13.06 117 TYR A O 1
ATOM 880 N N . LEU A 1 118 ? 42.278 -23.337 31.320 1.00 11.42 118 LEU A N 1
ATOM 881 C CA . LEU A 1 118 ? 42.260 -21.877 31.351 1.00 11.32 118 LEU A CA 1
ATOM 882 C C . LEU A 1 118 ? 43.619 -21.202 31.273 1.00 13.38 118 LEU A C 1
ATOM 883 O O . LEU A 1 118 ? 44.613 -21.726 31.776 1.00 12.29 118 LEU A O 1
ATOM 888 N N . ILE A 1 119 ? 43.656 -20.029 30.644 1.00 12.41 119 ILE A N 1
ATOM 889 C CA . ILE A 1 119 ? 44.885 -19.248 30.619 1.00 13.90 119 ILE A CA 1
ATOM 890 C C . ILE A 1 119 ? 44.839 -18.696 32.045 1.00 12.58 119 ILE A C 1
ATOM 891 O O . ILE A 1 119 ? 43.899 -17.993 32.405 1.00 13.86 119 ILE A O 1
ATOM 896 N N . HIS A 1 120 ? 45.837 -19.028 32.857 1.00 11.52 120 HIS A N 1
ATOM 897 C CA . HIS A 1 120 ? 45.851 -18.612 34.261 1.00 12.53 120 HIS A CA 1
ATOM 898 C C . HIS A 1 120 ? 45.871 -17.098 34.499 1.00 12.24 120 HIS A C 1
ATOM 899 O O . HIS A 1 120 ? 45.153 -16.595 35.366 1.00 11.67 120 HIS A O 1
ATOM 906 N N . TRP A 1 121 ? 46.690 -16.383 33.737 1.00 11.40 121 TRP A N 1
ATOM 907 C CA . TRP A 1 121 ? 46.787 -14.929 33.861 1.00 12.14 121 TRP A CA 1
ATOM 908 C C . TRP A 1 121 ? 47.057 -14.295 32.505 1.00 12.23 121 TRP A C 1
ATOM 909 O O . TRP A 1 121 ? 47.638 -14.926 31.621 1.00 11.99 121 TRP A O 1
ATOM 920 N N . PRO A 1 122 ? 46.633 -13.034 32.324 1.00 13.48 122 PRO A N 1
ATOM 921 C CA . PRO A 1 122 ? 46.864 -12.331 31.058 1.00 13.26 122 PRO A CA 1
ATOM 922 C C . PRO A 1 122 ? 48.287 -11.772 31.108 1.00 13.68 122 PRO A C 1
ATOM 923 O O . PRO A 1 122 ? 48.516 -10.571 30.927 1.00 12.90 122 PRO A O 1
ATOM 927 N N . LEU A 1 123 ? 49.236 -12.666 31.375 1.00 12.59 123 LEU A N 1
ATOM 928 C CA . LEU A 1 123 ? 50.651 -12.317 31.479 1.00 11.75 123 LEU A CA 1
ATOM 929 C C . LEU A 1 123 ? 51.521 -13.448 30.950 1.00 11.43 123 LEU A C 1
ATOM 930 O O . LEU A 1 123 ? 51.103 -14.607 30.931 1.00 11.36 123 LEU A O 1
ATOM 935 N N . SER A 1 124 ? 52.739 -13.102 30.536 1.00 11.58 124 SER A N 1
ATOM 936 C CA . SER A 1 124 ? 53.702 -14.085 30.043 1.00 11.36 124 SER A CA 1
ATOM 937 C C . SER A 1 124 ? 55.040 -13.800 30.718 1.00 10.79 124 SER A C 1
ATOM 938 O O . SER A 1 124 ? 55.359 -12.648 31.008 1.00 12.05 124 SER A O 1
ATOM 941 N N . SER A 1 125 ? 55.821 -14.837 30.995 1.00 11.10 125 SER A N 1
ATOM 942 C CA . SER A 1 125 ? 57.114 -14.617 31.634 1.00 11.43 125 SER A CA 1
ATOM 943 C C . SER A 1 125 ? 58.143 -15.622 31.139 1.00 11.11 125 SER A C 1
ATOM 944 O O . SER A 1 125 ? 57.820 -16.509 30.350 1.00 10.32 125 SER A O 1
ATOM 947 N N . GLN A 1 126 ? 59.380 -15.473 31.597 1.00 10.79 126 GLN A N 1
ATOM 948 C CA . GLN A 1 126 ? 60.465 -16.361 31.184 1.00 11.09 126 GLN A CA 1
ATOM 949 C C . GLN A 1 126 ? 60.046 -17.826 31.194 1.00 10.48 126 GLN A C 1
ATOM 950 O O . GLN A 1 126 ? 59.713 -18.384 32.234 1.00 10.79 126 GLN A O 1
ATOM 956 N N . PRO A 1 127 ? 60.074 -18.474 30.020 1.00 11.15 127 PRO A N 1
ATOM 957 C CA . PRO A 1 127 ? 59.687 -19.882 29.895 1.00 9.56 127 PRO A CA 1
ATOM 958 C C . PRO A 1 127 ? 60.663 -20.887 30.483 1.00 12.36 127 PRO A C 1
ATOM 959 O O . PRO A 1 127 ? 61.847 -20.603 30.622 1.00 12.16 127 PRO A O 1
ATOM 963 N N . GLY A 1 128 ? 60.149 -22.066 30.829 1.00 12.29 128 GLY A N 1
ATOM 964 C CA . GLY A 1 128 ? 61.000 -23.138 31.314 1.00 12.84 128 GLY A CA 1
ATOM 965 C C . GLY A 1 128 ? 61.311 -23.308 32.786 1.00 13.59 128 GLY A C 1
ATOM 966 O O . GLY A 1 128 ? 62.029 -24.242 33.147 1.00 14.48 128 GLY A O 1
ATOM 967 N N . LYS A 1 129 ? 60.794 -22.432 33.638 1.00 10.98 129 LYS A N 1
ATOM 968 C CA . LYS A 1 129 ? 61.062 -22.553 35.064 1.00 13.04 129 LYS A CA 1
ATOM 969 C C . LYS A 1 129 ? 59.990 -21.864 35.887 1.00 12.36 129 LYS A C 1
ATOM 970 O O . LYS A 1 129 ? 59.672 -20.699 35.659 1.00 11.75 129 LYS A O 1
ATOM 976 N N . PHE A 1 130 ? 59.433 -22.592 36.847 1.00 13.08 130 PHE A N 1
ATOM 977 C CA . PHE A 1 130 ? 58.403 -22.033 37.706 1.00 14.02 130 PHE A CA 1
ATOM 978 C C . PHE A 1 130 ? 59.068 -21.268 38.840 1.00 15.24 130 PHE A C 1
ATOM 979 O O . PHE A 1 130 ? 59.881 -21.819 39.584 1.00 15.44 130 PHE A O 1
ATOM 987 N N . SER A 1 131 ? 58.732 -19.987 38.947 1.00 14.98 131 SER A N 1
ATOM 988 C CA . SER A 1 131 ? 59.276 -19.126 39.985 1.00 17.30 131 SER A CA 1
ATOM 989 C C . SER A 1 131 ? 58.145 -18.275 40.536 1.00 15.83 131 SER A C 1
ATOM 990 O O . SER A 1 131 ? 57.483 -17.550 39.791 1.00 14.80 131 SER A O 1
ATOM 993 N N . PHE A 1 132 ? 57.922 -18.365 41.840 1.00 15.56 132 PHE A N 1
ATOM 994 C CA . PHE A 1 132 ? 56.858 -17.596 42.460 1.00 14.77 132 PHE A CA 1
ATOM 995 C C . PHE A 1 132 ? 57.333 -16.880 43.718 1.00 14.72 132 PHE A C 1
ATOM 996 O O . PHE A 1 132 ? 57.962 -17.485 44.581 1.00 15.90 132 PHE A O 1
ATOM 1004 N N . PRO A 1 133 ? 57.042 -15.575 43.834 1.00 14.16 133 PRO A N 1
ATOM 1005 C CA . PRO A 1 133 ? 56.304 -14.777 42.848 1.00 13.70 133 PRO A CA 1
ATOM 1006 C C . PRO A 1 133 ? 57.140 -14.509 41.603 1.00 12.64 133 PRO A C 1
ATOM 1007 O O . PRO A 1 133 ? 58.335 -14.793 41.580 1.00 14.84 133 PRO A O 1
ATOM 1011 N N . ILE A 1 134 ? 56.501 -13.969 40.571 1.00 12.03 134 ILE A N 1
ATOM 1012 C CA . ILE A 1 134 ? 57.182 -13.658 39.319 1.00 13.07 134 ILE A CA 1
ATOM 1013 C C . ILE A 1 134 ? 57.867 -12.295 39.411 1.00 14.33 134 ILE A C 1
ATOM 1014 O O . ILE A 1 134 ? 57.227 -11.294 39.722 1.00 14.93 134 ILE A O 1
ATOM 1019 N N . ASP A 1 135 ? 59.171 -12.263 39.152 1.00 15.91 135 ASP A N 1
ATOM 1020 C CA . ASP A 1 135 ? 59.913 -11.007 39.178 1.00 17.71 135 ASP A CA 1
ATOM 1021 C C . ASP A 1 135 ? 59.485 -10.243 37.940 1.00 15.94 135 ASP A C 1
ATOM 1022 O O . ASP A 1 135 ? 59.505 -10.787 36.841 1.00 15.67 135 ASP A O 1
ATOM 1027 N N . VAL A 1 136 ? 59.102 -8.982 38.106 1.00 14.52 136 VAL A N 1
ATOM 1028 C CA . VAL A 1 136 ? 58.648 -8.208 36.962 1.00 14.22 136 VAL A CA 1
ATOM 1029 C C . VAL A 1 136 ? 59.656 -8.162 35.819 1.00 13.20 136 VAL A C 1
ATOM 1030 O O . VAL A 1 136 ? 59.269 -8.033 34.661 1.00 13.11 136 VAL A O 1
ATOM 1034 N N . ALA A 1 137 ? 60.939 -8.285 36.142 1.00 13.03 137 ALA A N 1
ATOM 1035 C CA . ALA A 1 137 ? 61.985 -8.252 35.117 1.00 13.41 137 ALA A CA 1
ATOM 1036 C C . ALA A 1 137 ? 61.901 -9.468 34.199 1.00 13.23 137 ALA A C 1
ATOM 1037 O O . ALA A 1 137 ? 62.418 -9.445 33.080 1.00 12.28 137 ALA A O 1
ATOM 1039 N N . ASP A 1 138 ? 61.252 -10.528 34.672 1.00 13.96 138 ASP A N 1
ATOM 1040 C CA . ASP A 1 138 ? 61.113 -11.747 33.878 1.00 12.72 138 ASP A CA 1
ATOM 1041 C C . ASP A 1 138 ? 59.852 -11.748 33.018 1.00 12.50 138 ASP A C 1
ATOM 1042 O O . ASP A 1 138 ? 59.590 -12.704 32.293 1.00 11.14 138 ASP A O 1
ATOM 1047 N N . LEU A 1 139 ? 59.058 -10.688 33.095 1.00 11.27 139 LEU A N 1
ATOM 1048 C CA . LEU A 1 139 ? 57.853 -10.640 32.285 1.00 12.02 139 LEU A CA 1
ATOM 1049 C C . LEU A 1 139 ? 58.222 -10.477 30.813 1.00 12.76 139 LEU A C 1
ATOM 1050 O O . LEU A 1 139 ? 59.282 -9.937 30.480 1.00 14.14 139 LEU A O 1
ATOM 1055 N N . LEU A 1 140 ? 57.347 -10.969 29.943 1.00 13.46 140 LEU A N 1
ATOM 1056 C CA . LEU A 1 140 ? 57.529 -10.878 28.497 1.00 14.36 140 LEU A CA 1
ATOM 1057 C C . LEU A 1 140 ? 56.177 -10.525 27.883 1.00 15.59 140 LEU A C 1
ATOM 1058 O O . LEU A 1 140 ? 55.133 -10.795 28.478 1.00 16.42 140 LEU A O 1
ATOM 1063 N N . PRO A 1 141 ? 56.178 -9.906 26.691 1.00 14.88 141 PRO A N 1
ATOM 1064 C CA . PRO A 1 141 ? 54.934 -9.527 26.013 1.00 15.28 141 PRO A CA 1
ATOM 1065 C C . PRO A 1 141 ? 54.022 -10.734 25.784 1.00 16.02 141 PRO A C 1
ATOM 1066 O O . PRO A 1 141 ? 54.465 -11.774 25.300 1.00 15.31 141 PRO A O 1
ATOM 1070 N N . PHE A 1 142 ? 52.747 -10.578 26.131 1.00 15.09 142 PHE A N 1
ATOM 1071 C CA . PHE A 1 142 ? 51.744 -11.630 25.983 1.00 14.65 142 PHE A CA 1
ATOM 1072 C C . PHE A 1 142 ? 51.044 -11.526 24.624 1.00 14.68 142 PHE A C 1
ATOM 1073 O O . PHE A 1 142 ? 50.447 -10.500 24.299 1.00 16.08 142 PHE A O 1
ATOM 1081 N N . ASP A 1 143 ? 51.147 -12.592 23.831 1.00 13.95 143 ASP A N 1
ATOM 1082 C CA . ASP A 1 143 ? 50.529 -12.662 22.506 1.00 14.74 143 ASP A CA 1
ATOM 1083 C C . ASP A 1 143 ? 49.185 -13.367 22.650 1.00 15.75 143 ASP A C 1
ATOM 1084 O O . ASP A 1 143 ? 49.082 -14.573 22.426 1.00 15.73 143 ASP A O 1
ATOM 1089 N N . VAL A 1 144 ? 48.161 -12.606 23.029 1.00 17.78 144 VAL A N 1
ATOM 1090 C CA . VAL A 1 144 ? 46.817 -13.146 23.234 1.00 19.52 144 VAL A CA 1
ATOM 1091 C C . VAL A 1 144 ? 46.288 -13.947 22.049 1.00 18.55 144 VAL A C 1
ATOM 1092 O O . VAL A 1 144 ? 45.820 -15.076 22.208 1.00 16.81 144 VAL A O 1
ATOM 1096 N N . LYS A 1 145 ? 46.350 -13.353 20.861 1.00 18.32 145 LYS A N 1
ATOM 1097 C CA . LYS A 1 145 ? 45.856 -14.009 19.655 1.00 18.13 145 LYS A CA 1
ATOM 1098 C C . LYS A 1 145 ? 46.548 -15.345 19.407 1.00 18.22 145 LYS A C 1
ATOM 1099 O O . LYS A 1 145 ? 45.892 -16.354 19.154 1.00 17.56 145 LYS A O 1
ATOM 1105 N N . GLY A 1 146 ? 47.875 -15.346 19.480 1.00 17.39 146 GLY A N 1
ATOM 1106 C CA . GLY A 1 146 ? 48.630 -16.567 19.255 1.00 16.62 146 GLY A CA 1
ATOM 1107 C C . GLY A 1 146 ? 48.371 -17.639 20.294 1.00 14.66 146 GLY A C 1
ATOM 1108 O O . GLY A 1 146 ? 48.278 -18.822 19.965 1.00 14.62 146 GLY A O 1
ATOM 1109 N N . VAL A 1 147 ? 48.261 -17.238 21.556 1.00 13.28 147 VAL A N 1
ATOM 1110 C CA . VAL A 1 147 ? 47.995 -18.200 22.617 1.00 14.26 147 VAL A CA 1
ATOM 1111 C C . VAL A 1 147 ? 46.589 -18.780 22.473 1.00 13.04 147 VAL A C 1
ATOM 1112 O O . VAL A 1 147 ? 46.395 -19.990 22.585 1.00 13.65 147 VAL A O 1
ATOM 1116 N N . TRP A 1 148 ? 45.609 -17.925 22.202 1.00 14.05 148 TRP A N 1
ATOM 1117 C CA . TRP A 1 148 ? 44.246 -18.419 22.057 1.00 15.10 148 TRP A CA 1
ATOM 1118 C C . TRP A 1 148 ? 44.111 -19.363 20.869 1.00 15.37 148 TRP A C 1
ATOM 1119 O O . TRP A 1 148 ? 43.345 -20.325 20.916 1.00 15.87 148 TRP A O 1
ATOM 1130 N N . GLU A 1 149 ? 44.850 -19.099 19.797 1.00 15.21 149 GLU A N 1
ATOM 1131 C CA . GLU A 1 149 ? 44.775 -19.980 18.641 1.00 16.05 149 GLU A CA 1
ATOM 1132 C C . GLU A 1 149 ? 45.239 -21.376 19.047 1.00 15.75 149 GLU A C 1
ATOM 1133 O O . GLU A 1 149 ? 44.719 -22.376 18.558 1.00 15.65 149 GLU A O 1
ATOM 1139 N N . SER A 1 150 ? 46.210 -21.438 19.955 1.00 14.45 150 SER A N 1
ATOM 1140 C CA . SER A 1 150 ? 46.723 -22.721 20.432 1.00 14.14 150 SER A CA 1
ATOM 1141 C C . SER A 1 150 ? 45.747 -23.401 21.384 1.00 14.26 150 SER A C 1
ATOM 1142 O O . SER A 1 150 ? 45.712 -24.632 21.475 1.00 15.02 150 SER A O 1
ATOM 1145 N N . MET A 1 151 ? 44.968 -22.605 22.108 1.00 14.30 151 MET A N 1
ATOM 1146 C CA . MET A 1 151 ? 43.971 -23.161 23.018 1.00 13.58 151 MET A CA 1
ATOM 1147 C C . MET A 1 151 ? 42.887 -23.779 22.133 1.00 15.30 151 MET A C 1
ATOM 1148 O O . MET A 1 151 ? 42.374 -24.866 22.413 1.00 15.70 151 MET A O 1
ATOM 1153 N N . GLU A 1 152 ? 42.544 -23.071 21.058 1.00 16.26 152 GLU A N 1
ATOM 1154 C CA . GLU A 1 152 ? 41.533 -23.555 20.122 1.00 16.28 152 GLU A CA 1
ATOM 1155 C C . GLU A 1 152 ? 42.003 -24.860 19.480 1.00 16.57 152 GLU A C 1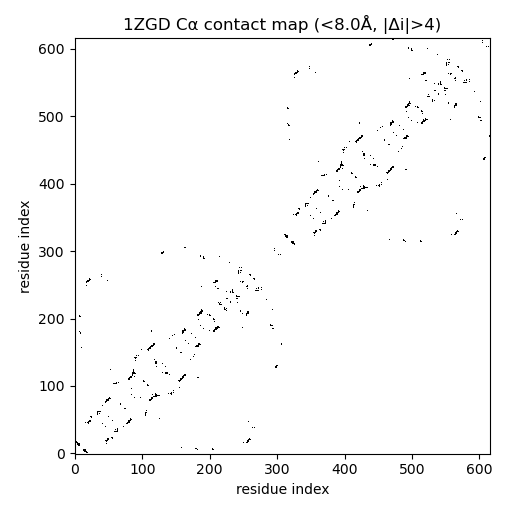
ATOM 1156 O O . GLU A 1 152 ? 41.210 -25.778 19.261 1.00 18.10 152 GLU A O 1
ATOM 1162 N N . GLU A 1 153 ? 43.295 -24.944 19.188 1.00 16.00 153 GLU A N 1
ATOM 1163 C CA . GLU A 1 153 ? 43.859 -26.153 18.599 1.00 16.61 153 GLU A CA 1
ATOM 1164 C C . GLU A 1 153 ? 43.736 -27.301 19.599 1.00 16.14 153 GLU A C 1
ATOM 1165 O O . GLU A 1 153 ? 43.489 -28.447 19.218 1.00 16.14 153 GLU A O 1
ATOM 1171 N N . SER A 1 154 ? 43.901 -26.987 20.883 1.00 16.77 154 SER A N 1
ATOM 1172 C CA . SER A 1 154 ? 43.807 -28.000 21.929 1.00 16.35 154 SER A CA 1
ATOM 1173 C C . SER A 1 154 ? 42.428 -28.647 21.946 1.00 17.01 154 SER A C 1
ATOM 1174 O O . SER A 1 154 ? 42.291 -29.816 22.298 1.00 16.12 154 SER A O 1
ATOM 1177 N N . LEU A 1 155 ? 41.407 -27.880 21.576 1.00 19.25 155 LEU A N 1
ATOM 1178 C CA . LEU A 1 155 ? 40.045 -28.403 21.523 1.00 20.97 155 LEU A CA 1
ATOM 1179 C C . LEU A 1 155 ? 39.944 -29.430 20.403 1.00 21.88 155 LEU A C 1
ATOM 1180 O O . LEU A 1 155 ? 39.385 -30.513 20.585 1.00 21.71 155 LEU A O 1
ATOM 1185 N N . LYS A 1 156 ? 40.486 -29.073 19.242 1.00 22.48 156 LYS A N 1
ATOM 1186 C CA . LYS A 1 156 ? 40.468 -29.944 18.073 1.00 25.01 156 LYS A CA 1
ATOM 1187 C C . LYS A 1 156 ? 41.239 -31.234 18.330 1.00 25.23 156 LYS A C 1
ATOM 1188 O O . LYS A 1 156 ? 40.887 -32.292 17.806 1.00 26.19 156 LYS A O 1
ATOM 1194 N N . LEU A 1 157 ? 42.293 -31.142 19.132 1.00 23.51 157 LEU A N 1
ATOM 1195 C CA . LEU A 1 157 ? 43.109 -32.305 19.461 1.00 22.97 157 LEU A CA 1
ATOM 1196 C C . LEU A 1 157 ? 42.412 -33.167 20.505 1.00 22.42 157 LEU A C 1
ATOM 1197 O O . LEU A 1 157 ? 42.804 -34.308 20.747 1.00 23.29 157 LEU A O 1
ATOM 1202 N N . GLY A 1 158 ? 41.378 -32.610 21.127 1.00 20.98 158 GLY A N 1
ATOM 1203 C CA . GLY A 1 158 ? 40.646 -33.349 22.137 1.00 20.16 158 GLY A CA 1
ATOM 1204 C C . GLY A 1 158 ? 41.370 -33.423 23.467 1.00 18.76 158 GLY A C 1
ATOM 1205 O O . GLY A 1 158 ? 41.042 -34.251 24.310 1.00 19.23 158 GLY A O 1
ATOM 1206 N N . LEU A 1 159 ? 42.359 -32.557 23.659 1.00 18.79 159 LEU A N 1
ATOM 1207 C CA . LEU A 1 159 ? 43.115 -32.545 24.907 1.00 17.59 159 LEU A CA 1
ATOM 1208 C C . LEU A 1 159 ? 42.270 -31.934 26.020 1.00 17.17 159 LEU A C 1
ATOM 1209 O O . LEU A 1 159 ? 42.475 -32.211 27.202 1.00 14.70 159 LEU A O 1
ATOM 1214 N N . THR A 1 160 ? 41.315 -31.099 25.631 1.00 16.24 160 THR A N 1
ATOM 1215 C CA . THR A 1 160 ? 40.411 -30.480 26.589 1.00 16.30 160 THR A CA 1
ATOM 1216 C C . THR A 1 160 ? 39.046 -30.344 25.929 1.00 16.78 160 THR A C 1
ATOM 1217 O O . THR A 1 160 ? 38.954 -30.174 24.713 1.00 16.55 160 THR A O 1
ATOM 1221 N N . LYS A 1 161 ? 37.987 -30.434 26.728 1.00 15.73 161 LYS A N 1
ATOM 1222 C CA . LYS A 1 161 ? 36.634 -30.328 26.198 1.00 17.64 161 LYS A CA 1
ATOM 1223 C C . LYS A 1 161 ? 36.176 -28.885 26.075 1.00 15.84 161 LYS A C 1
ATOM 1224 O O . LYS A 1 161 ? 35.243 -28.586 25.330 1.00 15.90 161 LYS A O 1
ATOM 1230 N N . ALA A 1 162 ? 36.839 -27.990 26.801 1.00 14.81 162 ALA A N 1
ATOM 1231 C CA . ALA A 1 162 ? 36.503 -26.576 26.772 1.00 13.50 162 ALA A CA 1
ATOM 1232 C C . ALA A 1 162 ? 37.728 -25.737 27.125 1.00 15.01 162 ALA A C 1
ATOM 1233 O O . ALA A 1 162 ? 38.656 -26.219 27.787 1.00 12.75 162 ALA A O 1
ATOM 1235 N N . ILE A 1 163 ? 37.721 -24.486 26.680 1.00 14.42 163 ILE A N 1
ATOM 1236 C CA . ILE A 1 163 ? 38.817 -23.563 26.942 1.00 13.76 163 ILE A CA 1
ATOM 1237 C C . ILE A 1 163 ? 38.259 -22.250 27.473 1.00 14.17 163 ILE A C 1
ATOM 1238 O O . ILE A 1 163 ? 37.151 -21.841 27.114 1.00 14.16 163 ILE A O 1
ATOM 1243 N N . GLY A 1 164 ? 39.029 -21.596 28.336 1.00 13.01 164 GLY A N 1
ATOM 1244 C CA . GLY A 1 164 ? 38.598 -20.334 28.908 1.00 12.37 164 GLY A CA 1
ATOM 1245 C C . GLY A 1 164 ? 39.780 -19.542 29.431 1.00 13.75 164 GLY A C 1
ATOM 1246 O O . GLY A 1 164 ? 40.923 -19.836 29.086 1.00 13.72 164 GLY A O 1
ATOM 1247 N N . VAL A 1 165 ? 39.510 -18.540 30.260 1.00 13.34 165 VAL A N 1
ATOM 1248 C CA . VAL A 1 165 ? 40.570 -17.715 30.817 1.00 12.52 165 VAL A CA 1
ATOM 1249 C C . VAL A 1 165 ? 40.358 -17.474 32.305 1.00 12.80 165 VAL A C 1
ATOM 1250 O O . VAL A 1 165 ? 39.333 -17.856 32.874 1.00 12.03 165 VAL A O 1
ATOM 1254 N N . SER A 1 166 ? 41.341 -16.834 32.928 1.00 11.90 166 SER A N 1
ATOM 1255 C CA . SER A 1 166 ? 41.279 -16.521 34.341 1.00 11.76 166 SER A CA 1
ATOM 1256 C C . SER A 1 166 ? 41.902 -15.150 34.564 1.00 12.93 166 SER A C 1
ATOM 1257 O O . SER A 1 166 ? 42.890 -14.798 33.923 1.00 12.72 166 SER A O 1
ATOM 1260 N N . ASN A 1 167 ? 41.318 -14.378 35.470 1.00 12.10 167 ASN A N 1
ATOM 1261 C CA . ASN A 1 167 ? 41.825 -13.047 35.781 1.00 13.55 167 ASN A CA 1
ATOM 1262 C C . ASN A 1 167 ? 41.819 -12.076 34.598 1.00 13.81 167 ASN A C 1
ATOM 1263 O O . ASN A 1 167 ? 42.694 -11.218 34.487 1.00 14.65 167 ASN A O 1
ATOM 1268 N N . PHE A 1 168 ? 40.837 -12.212 33.714 1.00 14.54 168 PHE A N 1
ATOM 1269 C CA . PHE A 1 168 ? 40.710 -11.314 32.567 1.00 13.96 168 PHE A CA 1
ATOM 1270 C C . PHE A 1 168 ? 39.665 -10.242 32.873 1.00 16.46 168 PHE A C 1
ATOM 1271 O O . PHE A 1 168 ? 38.570 -10.550 33.339 1.00 14.73 168 PHE A O 1
ATOM 1279 N N . SER A 1 169 ? 40.011 -8.986 32.616 1.00 16.65 169 SER A N 1
ATOM 1280 C CA . SER A 1 169 ? 39.091 -7.875 32.851 1.00 18.08 169 SER A CA 1
ATOM 1281 C C . SER A 1 169 ? 38.125 -7.769 31.673 1.00 18.59 169 SER A C 1
ATOM 1282 O O . SER A 1 169 ? 38.249 -8.507 30.695 1.00 18.07 169 SER A O 1
ATOM 1285 N N . VAL A 1 170 ? 37.158 -6.858 31.761 1.00 19.12 170 VAL A N 1
ATOM 1286 C CA . VAL A 1 170 ? 36.219 -6.691 30.659 1.00 19.96 170 VAL A CA 1
ATOM 1287 C C . VAL A 1 170 ? 37.016 -6.217 29.450 1.00 19.02 170 VAL A C 1
ATOM 1288 O O . VAL A 1 170 ? 36.835 -6.704 28.338 1.00 19.69 170 VAL A O 1
ATOM 1292 N N . LYS A 1 171 ? 37.913 -5.269 29.686 1.00 20.03 171 LYS A N 1
ATOM 1293 C CA . LYS A 1 171 ? 38.740 -4.722 28.617 1.00 21.29 171 LYS A CA 1
ATOM 1294 C C . LYS A 1 171 ? 39.538 -5.811 27.902 1.00 21.00 171 LYS A C 1
ATOM 1295 O O . LYS A 1 171 ? 39.587 -5.848 26.673 1.00 20.99 171 LYS A O 1
ATOM 1301 N N . LYS A 1 172 ? 40.160 -6.703 28.667 1.00 19.03 172 LYS A N 1
ATOM 1302 C CA . LYS A 1 172 ? 40.947 -7.770 28.066 1.00 19.09 172 LYS A CA 1
ATOM 1303 C C . LYS A 1 172 ? 40.060 -8.805 27.385 1.00 18.42 172 LYS A C 1
ATOM 1304 O O . LYS A 1 172 ? 40.450 -9.394 26.379 1.00 16.85 172 LYS A O 1
ATOM 1310 N N . LEU A 1 173 ? 38.865 -9.024 27.927 1.00 18.28 173 LEU A N 1
ATOM 1311 C CA . LEU A 1 173 ? 37.933 -9.970 27.324 1.00 19.16 173 LEU A CA 1
ATOM 1312 C C . LEU A 1 173 ? 37.467 -9.409 25.986 1.00 20.85 173 LEU A C 1
ATOM 1313 O O . LEU A 1 173 ? 37.317 -10.144 25.010 1.00 20.14 173 LEU A O 1
ATOM 1318 N N . GLU A 1 174 ? 37.231 -8.100 25.947 1.00 21.75 174 GLU A N 1
ATOM 1319 C CA . GLU A 1 174 ? 36.786 -7.451 24.720 1.00 23.67 174 GLU A CA 1
ATOM 1320 C C . GLU A 1 174 ? 37.852 -7.612 23.648 1.00 22.62 174 GLU A C 1
ATOM 1321 O O . GLU A 1 174 ? 37.542 -7.800 22.474 1.00 24.46 174 GLU A O 1
ATOM 1327 N N . ASN A 1 175 ? 39.111 -7.538 24.062 1.00 23.49 175 ASN A N 1
ATOM 1328 C 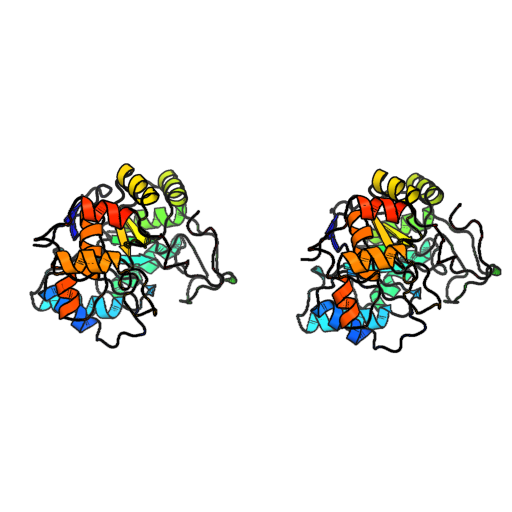CA . ASN A 1 175 ? 40.230 -7.696 23.143 1.00 22.78 175 ASN A CA 1
ATOM 1329 C C . ASN A 1 175 ? 40.293 -9.139 22.650 1.00 21.96 175 ASN A C 1
ATOM 1330 O O . ASN A 1 175 ? 40.479 -9.394 21.458 1.00 20.75 175 ASN A O 1
ATOM 1335 N N . LEU A 1 176 ? 40.128 -10.083 23.571 1.00 20.41 176 LEU A N 1
ATOM 1336 C CA . LEU A 1 176 ? 40.160 -11.498 23.224 1.00 20.39 176 LEU A CA 1
ATOM 1337 C C . LEU A 1 176 ? 39.047 -11.843 22.238 1.00 21.23 176 LEU A C 1
ATOM 1338 O O . LEU A 1 176 ? 39.282 -12.499 21.223 1.00 22.38 176 LEU A O 1
ATOM 1343 N N . LEU A 1 177 ? 37.833 -11.399 22.545 1.00 22.80 177 LEU A N 1
ATOM 1344 C CA . LEU A 1 177 ? 36.684 -11.657 21.686 1.00 24.28 177 LEU A CA 1
ATOM 1345 C C . LEU A 1 177 ? 36.888 -11.160 20.253 1.00 25.25 177 LEU A C 1
ATOM 1346 O O . LEU A 1 177 ? 36.331 -11.728 19.313 1.00 25.68 177 LEU A O 1
ATOM 1351 N N . SER A 1 178 ? 37.690 -10.110 20.085 1.00 26.27 178 SER A N 1
ATOM 1352 C CA . SER A 1 178 ? 37.936 -9.552 18.756 1.00 28.15 178 SER A CA 1
ATOM 1353 C C . SER A 1 178 ? 38.872 -10.406 17.906 1.00 29.15 178 SER A C 1
ATOM 1354 O O . SER A 1 178 ? 39.027 -10.157 16.710 1.00 31.00 178 SER A O 1
ATOM 1357 N N . VAL A 1 179 ? 39.496 -11.411 18.511 1.00 29.33 179 VAL A N 1
ATOM 1358 C CA . VAL A 1 179 ? 40.408 -12.274 17.769 1.00 28.50 179 VAL A CA 1
ATOM 1359 C C . VAL A 1 179 ? 40.112 -13.754 17.988 1.00 29.29 179 VAL A C 1
ATOM 1360 O O . VAL A 1 179 ? 40.829 -14.621 17.487 1.00 29.88 179 VAL A O 1
ATOM 1364 N N . ALA A 1 180 ? 39.043 -14.044 18.723 1.00 28.41 180 ALA A N 1
ATOM 1365 C CA . ALA A 1 180 ? 38.680 -15.426 19.009 1.00 28.51 180 ALA A CA 1
ATOM 1366 C C . ALA A 1 180 ? 37.669 -16.025 18.040 1.00 28.95 180 ALA A C 1
ATOM 1367 O O . ALA A 1 180 ? 36.713 -15.369 17.631 1.00 29.38 180 ALA A O 1
ATOM 1369 N N . THR A 1 181 ? 37.900 -17.283 17.677 1.00 28.77 181 THR A N 1
ATOM 1370 C CA . THR A 1 181 ? 37.004 -18.022 16.796 1.00 29.25 181 THR A CA 1
ATOM 1371 C C . THR A 1 181 ? 36.033 -18.712 17.744 1.00 28.20 181 THR A C 1
ATOM 1372 O O . THR A 1 181 ? 34.815 -18.622 17.591 1.00 29.88 181 THR A O 1
ATOM 1376 N N . VAL A 1 182 ? 36.596 -19.407 18.725 1.00 26.05 182 VAL A N 1
ATOM 1377 C CA . VAL A 1 182 ? 35.811 -20.081 19.745 1.00 24.19 182 VAL A CA 1
ATOM 1378 C C . VAL A 1 182 ? 35.824 -19.110 20.920 1.00 22.08 182 VAL A C 1
ATOM 1379 O O . VAL A 1 182 ? 36.888 -18.705 21.382 1.00 20.91 182 VAL A O 1
ATOM 1383 N N . LEU A 1 183 ? 34.646 -18.718 21.387 1.00 21.14 183 LEU A N 1
ATOM 1384 C CA . LEU A 1 183 ? 34.561 -17.784 22.502 1.00 19.45 183 LEU A CA 1
ATOM 1385 C C . LEU A 1 183 ? 34.951 -18.487 23.801 1.00 18.39 183 LEU A C 1
ATOM 1386 O O . LEU A 1 183 ? 34.713 -19.681 23.959 1.00 18.86 183 LEU A O 1
ATOM 1391 N N . PRO A 1 184 ? 35.558 -17.755 24.746 1.00 18.42 184 PRO A N 1
ATOM 1392 C CA . PRO A 1 184 ? 35.947 -18.380 26.014 1.00 17.62 184 PRO A CA 1
ATOM 1393 C C . PRO A 1 184 ? 34.708 -18.880 26.756 1.00 17.73 184 PRO A C 1
ATOM 1394 O O . PRO A 1 184 ? 33.727 -18.157 26.900 1.00 17.85 184 PRO A O 1
ATOM 1398 N N . ALA A 1 185 ? 34.758 -20.123 27.214 1.00 15.83 185 ALA A N 1
ATOM 1399 C CA . ALA A 1 185 ? 33.631 -20.720 27.915 1.00 16.44 185 ALA A CA 1
ATOM 1400 C C . ALA A 1 185 ? 33.516 -20.244 29.354 1.00 15.30 185 ALA A C 1
ATOM 1401 O O . ALA A 1 185 ? 32.418 -20.194 29.920 1.00 14.93 185 ALA A O 1
ATOM 1403 N N . VAL A 1 186 ? 34.652 -19.872 29.930 1.00 14.87 186 VAL A N 1
ATOM 1404 C CA . VAL A 1 186 ? 34.718 -19.467 31.322 1.00 13.27 186 VAL A CA 1
ATOM 1405 C C . VAL A 1 186 ? 35.765 -18.395 31.592 1.00 13.57 186 VAL A C 1
ATOM 1406 O O . VAL A 1 186 ? 36.736 -18.252 30.851 1.00 14.45 186 VAL A O 1
ATOM 1410 N N . ASN A 1 187 ? 35.537 -17.630 32.651 1.00 14.00 187 ASN A N 1
ATOM 1411 C CA . ASN A 1 187 ? 36.492 -16.631 33.107 1.00 12.82 187 ASN A CA 1
ATOM 1412 C C . ASN A 1 187 ? 36.499 -16.837 34.615 1.00 13.57 187 ASN A C 1
ATOM 1413 O O . ASN A 1 187 ? 35.491 -16.610 35.282 1.00 12.32 187 ASN A O 1
ATOM 1418 N N . GLN A 1 188 ? 37.621 -17.308 35.148 1.00 10.97 188 GLN A N 1
ATOM 1419 C CA . GLN A 1 188 ? 37.721 -17.540 36.581 1.00 13.28 188 GLN A CA 1
ATOM 1420 C C . GLN A 1 188 ? 38.417 -16.356 37.223 1.00 12.72 188 GLN A C 1
ATOM 1421 O O . GLN A 1 188 ? 39.571 -16.058 36.920 1.00 13.94 188 GLN A O 1
ATOM 1427 N N . VAL A 1 189 ? 37.705 -15.680 38.114 1.00 11.83 189 VAL A N 1
ATOM 1428 C CA . VAL A 1 189 ? 38.253 -14.513 38.787 1.00 12.27 189 VAL A CA 1
ATOM 1429 C C . VAL A 1 189 ? 37.877 -14.517 40.260 1.00 13.69 189 VAL A C 1
ATOM 1430 O O . VAL A 1 189 ? 37.002 -15.275 40.689 1.00 12.68 189 VAL A O 1
ATOM 1434 N N . GLU A 1 190 ? 38.548 -13.677 41.039 1.00 13.75 190 GLU A N 1
ATOM 1435 C CA . GLU A 1 190 ? 38.221 -13.585 42.449 1.00 14.10 190 GLU A CA 1
ATOM 1436 C C . GLU A 1 190 ? 36.797 -13.050 42.545 1.00 15.08 190 GLU A C 1
ATOM 1437 O O . GLU A 1 190 ? 36.431 -12.109 41.839 1.00 15.55 190 GLU A O 1
ATOM 1443 N N . MET A 1 191 ? 35.990 -13.671 43.395 1.00 14.58 191 MET A N 1
ATOM 1444 C CA . MET A 1 191 ? 34.625 -13.223 43.609 1.00 15.07 191 MET A CA 1
ATOM 1445 C C . MET A 1 191 ? 34.169 -13.744 44.960 1.00 15.19 191 MET A C 1
ATOM 1446 O O . MET A 1 191 ? 34.125 -14.953 45.198 1.00 14.48 191 MET A O 1
ATOM 1451 N N . ASN A 1 192 ? 33.877 -12.808 45.854 1.00 14.80 192 ASN A N 1
ATOM 1452 C CA . ASN A 1 192 ? 33.406 -13.120 47.195 1.00 15.14 192 ASN A CA 1
ATOM 1453 C C . ASN A 1 192 ? 32.520 -11.947 47.617 1.00 16.75 192 ASN A C 1
ATOM 1454 O O . ASN A 1 192 ? 32.369 -10.986 46.860 1.00 16.12 192 ASN A O 1
ATOM 1459 N N . LEU A 1 193 ? 31.926 -12.020 48.803 1.00 16.96 193 LEU A N 1
ATOM 1460 C CA . LEU A 1 193 ? 31.035 -10.953 49.251 1.00 18.72 193 LEU A CA 1
ATOM 1461 C C . LEU A 1 193 ? 31.677 -9.569 49.332 1.00 19.02 193 LEU A C 1
ATOM 1462 O O . LEU A 1 193 ? 30.973 -8.559 49.279 1.00 18.58 193 LEU A O 1
ATOM 1467 N N . ALA A 1 194 ? 33.002 -9.520 49.445 1.00 19.13 194 ALA A N 1
ATOM 1468 C CA . ALA A 1 194 ? 33.712 -8.243 49.518 1.00 19.95 194 ALA A CA 1
ATOM 1469 C C . ALA A 1 194 ? 34.323 -7.838 48.173 1.00 20.41 194 ALA A C 1
ATOM 1470 O O . ALA A 1 194 ? 35.017 -6.826 48.074 1.00 21.39 194 ALA A O 1
ATOM 1472 N N . TRP A 1 195 ? 34.073 -8.641 47.145 1.00 20.97 195 TRP A N 1
ATOM 1473 C CA . TRP A 1 195 ? 34.560 -8.357 45.796 1.00 20.59 195 TRP A CA 1
ATOM 1474 C C . TRP A 1 195 ? 33.573 -9.040 44.859 1.00 21.29 195 TRP A C 1
ATOM 1475 O O . TRP A 1 195 ? 33.819 -10.134 44.352 1.00 19.93 195 TRP A O 1
ATOM 1486 N N . GLN A 1 196 ? 32.451 -8.362 44.635 1.00 20.47 196 GLN A N 1
ATOM 1487 C CA . GLN A 1 196 ? 31.351 -8.877 43.832 1.00 20.27 196 GLN A CA 1
ATOM 1488 C C . GLN A 1 196 ? 31.436 -8.865 42.309 1.00 21.34 196 GLN A C 1
ATOM 1489 O O . GLN A 1 196 ? 30.610 -9.488 41.649 1.00 21.53 196 GLN A O 1
ATOM 1495 N N . GLN A 1 197 ? 32.409 -8.157 41.748 1.00 22.28 197 GLN A N 1
ATOM 1496 C CA . GLN A 1 197 ? 32.590 -8.135 40.296 1.00 23.24 197 GLN A CA 1
ATOM 1497 C C . GLN A 1 197 ? 31.297 -7.921 39.509 1.00 22.33 197 GLN A C 1
ATOM 1498 O O . GLN A 1 197 ? 31.068 -8.594 38.505 1.00 21.31 197 GLN A O 1
ATOM 1504 N N . LYS A 1 198 ? 30.456 -6.988 39.944 1.00 24.57 198 LYS A N 1
ATOM 1505 C CA . LYS A 1 198 ? 29.191 -6.745 39.256 1.00 25.79 198 LYS A CA 1
ATOM 1506 C C . LYS A 1 198 ? 29.315 -6.471 37.758 1.00 24.55 198 LYS A C 1
ATOM 1507 O O . LYS A 1 198 ? 28.697 -7.159 36.945 1.00 25.78 198 LYS A O 1
ATOM 1513 N N . LYS A 1 199 ? 30.110 -5.470 37.392 1.00 25.43 199 LYS A N 1
ATOM 1514 C CA . LYS A 1 199 ? 30.286 -5.108 35.986 1.00 25.70 199 LYS A CA 1
ATOM 1515 C C . LYS A 1 199 ? 30.818 -6.281 35.164 1.00 25.14 199 LYS A C 1
ATOM 1516 O O . LYS A 1 199 ? 30.296 -6.598 34.095 1.00 25.52 199 LYS A O 1
ATOM 1522 N N . LEU A 1 200 ? 31.868 -6.915 35.667 1.00 24.40 200 LEU A N 1
ATOM 1523 C CA . LEU A 1 200 ? 32.474 -8.045 34.977 1.00 23.44 200 LEU A CA 1
ATOM 1524 C C . LEU A 1 200 ? 31.453 -9.158 34.793 1.00 22.98 200 LEU A C 1
ATOM 1525 O O . LEU A 1 200 ? 31.335 -9.743 33.716 1.00 21.20 200 LEU A O 1
ATOM 1530 N N . ARG A 1 201 ? 30.705 -9.440 35.853 1.00 24.05 201 ARG A N 1
ATOM 1531 C CA . ARG A 1 201 ? 29.697 -10.488 35.817 1.00 25.88 201 ARG A CA 1
ATOM 1532 C C . ARG A 1 201 ? 28.634 -10.202 34.757 1.00 26.24 201 ARG A C 1
ATOM 1533 O O . ARG A 1 201 ? 28.202 -11.108 34.045 1.00 26.86 201 ARG A O 1
ATOM 1541 N N . GLU A 1 202 ? 28.221 -8.944 34.643 1.00 27.42 202 GLU A N 1
ATOM 1542 C CA . GLU A 1 202 ? 27.218 -8.573 33.652 1.00 28.68 202 GLU A CA 1
ATOM 1543 C C . GLU A 1 202 ? 27.772 -8.754 32.241 1.00 27.72 202 GLU A C 1
ATOM 1544 O O . GLU A 1 202 ? 27.086 -9.273 31.357 1.00 27.47 202 GLU A O 1
ATOM 1550 N N . PHE A 1 203 ? 29.015 -8.325 32.035 1.00 26.59 203 PHE A N 1
ATOM 1551 C CA . PHE A 1 203 ? 29.653 -8.454 30.730 1.00 24.83 203 PHE A CA 1
ATOM 1552 C C . PHE A 1 203 ? 29.720 -9.921 30.326 1.00 23.03 203 PHE A C 1
ATOM 1553 O O . PHE A 1 203 ? 29.325 -10.292 29.224 1.00 23.20 203 PHE A O 1
ATOM 1561 N N . CYS A 1 204 ? 30.225 -10.758 31.224 1.00 22.65 204 CYS A N 1
ATOM 1562 C CA . CYS A 1 204 ? 30.336 -12.177 30.931 1.00 21.93 204 CYS A CA 1
ATOM 1563 C C . CYS A 1 204 ? 28.987 -12.792 30.577 1.00 22.12 204 CYS A C 1
ATOM 1564 O O . CYS A 1 204 ? 28.884 -13.544 29.608 1.00 21.85 204 CYS A O 1
ATOM 1567 N N . ASN A 1 205 ? 27.953 -12.467 31.349 1.00 22.42 205 ASN A N 1
ATOM 1568 C CA . ASN A 1 205 ? 26.619 -12.999 31.078 1.00 24.61 205 ASN A CA 1
ATOM 1569 C C . ASN A 1 205 ? 26.168 -12.594 29.682 1.00 24.35 205 ASN A C 1
ATOM 1570 O O . ASN A 1 205 ? 25.621 -13.402 28.933 1.00 23.81 205 ASN A O 1
ATOM 1575 N N . ALA A 1 206 ? 26.412 -11.336 29.333 1.00 25.07 206 ALA A N 1
ATOM 1576 C CA . ALA A 1 206 ? 26.017 -10.816 28.030 1.00 25.58 206 ALA A CA 1
ATOM 1577 C C . ALA A 1 206 ? 26.703 -11.537 26.874 1.00 25.63 206 ALA A C 1
ATOM 1578 O O . ALA A 1 206 ? 26.202 -11.527 25.750 1.00 25.08 206 ALA A O 1
ATOM 1580 N N . HIS A 1 207 ? 27.843 -12.165 27.149 1.00 24.06 207 HIS A N 1
ATOM 1581 C CA . HIS A 1 207 ? 28.582 -12.867 26.108 1.00 24.11 207 HIS A CA 1
ATOM 1582 C C . HIS A 1 207 ? 28.627 -14.377 26.263 1.00 22.36 207 HIS A C 1
ATOM 1583 O O . HIS A 1 207 ? 29.431 -15.051 25.615 1.00 22.09 207 HIS A O 1
ATOM 1590 N N . GLY A 1 208 ? 27.758 -14.901 27.120 1.00 21.29 208 GLY A N 1
ATOM 1591 C CA . GLY A 1 208 ? 27.685 -16.337 27.327 1.00 21.06 208 GLY A CA 1
ATOM 1592 C C . GLY A 1 208 ? 28.840 -16.946 28.094 1.00 20.24 208 GLY A C 1
ATOM 1593 O O . GLY A 1 208 ? 28.932 -18.167 28.197 1.00 22.14 208 GLY A O 1
ATOM 1594 N N . ILE A 1 209 ? 29.715 -16.101 28.626 1.00 19.11 209 ILE A N 1
ATOM 1595 C CA . ILE A 1 209 ? 30.869 -16.567 29.390 1.00 19.87 209 ILE A CA 1
ATOM 1596 C C . ILE A 1 209 ? 30.466 -16.847 30.831 1.00 18.53 209 ILE A C 1
ATOM 1597 O O . ILE A 1 209 ? 29.987 -15.954 31.528 1.00 19.69 209 ILE A O 1
ATOM 1602 N N . VAL A 1 210 ? 30.661 -18.084 31.276 1.00 18.12 210 VAL A N 1
ATOM 1603 C CA . VAL A 1 210 ? 30.329 -18.449 32.646 1.00 15.62 210 VAL A CA 1
ATOM 1604 C C . VAL A 1 210 ? 31.439 -17.980 33.576 1.00 15.75 210 VAL A C 1
ATOM 1605 O O . VAL A 1 210 ? 32.628 -18.088 33.257 1.00 14.20 210 VAL A O 1
ATOM 1609 N N . LEU A 1 211 ? 31.050 -17.455 34.727 1.00 15.08 211 LEU A N 1
ATOM 1610 C CA . LEU A 1 211 ? 32.014 -16.968 35.699 1.00 16.20 211 LEU A CA 1
ATOM 1611 C C . LEU A 1 211 ? 32.249 -18.033 36.773 1.00 15.83 211 LEU A C 1
ATOM 1612 O O . LEU A 1 211 ? 31.318 -18.723 37.179 1.00 16.79 211 LEU A O 1
ATOM 1617 N N . THR A 1 212 ? 33.497 -18.192 37.205 1.00 14.44 212 THR A N 1
ATOM 1618 C CA . THR A 1 212 ? 33.815 -19.134 38.276 1.00 13.58 212 THR A CA 1
ATOM 1619 C C . THR A 1 212 ? 34.546 -18.303 39.307 1.00 13.94 212 THR A C 1
ATOM 1620 O O . THR A 1 212 ? 35.553 -17.669 38.996 1.00 14.33 212 THR A O 1
ATOM 1624 N N . ALA A 1 213 ? 34.026 -18.295 40.528 1.00 11.89 213 ALA A N 1
ATOM 1625 C CA . ALA A 1 213 ? 34.616 -17.524 41.611 1.00 12.58 213 ALA A CA 1
ATOM 1626 C C . ALA A 1 213 ? 35.735 -18.240 42.362 1.00 12.33 213 ALA A C 1
ATOM 1627 O O . ALA A 1 213 ? 35.527 -19.328 42.898 1.00 11.70 213 ALA A O 1
ATOM 1629 N N . PHE A 1 214 ? 36.929 -17.651 42.383 1.00 12.03 214 PHE A N 1
ATOM 1630 C CA . PHE A 1 214 ? 38.001 -18.249 43.161 1.00 12.60 214 PHE A CA 1
ATOM 1631 C C . PHE A 1 214 ? 38.107 -17.418 44.438 1.00 12.64 214 PHE A C 1
ATOM 1632 O O . PHE A 1 214 ? 37.605 -16.295 44.487 1.00 13.34 214 PHE A O 1
ATOM 1640 N N . SER A 1 215 ? 38.710 -17.984 45.478 1.00 12.32 215 SER A N 1
ATOM 1641 C CA . SER A 1 215 ? 38.801 -17.323 46.780 1.00 13.07 215 SER A CA 1
ATOM 1642 C C . SER A 1 215 ? 37.412 -16.812 47.195 1.00 13.69 215 SER A C 1
ATOM 1643 O O . SER A 1 215 ? 37.270 -15.687 47.682 1.00 13.57 215 SER A O 1
ATOM 1646 N N . PRO A 1 216 ? 36.367 -17.643 47.013 1.00 12.30 216 PRO A N 1
ATOM 1647 C CA . PRO A 1 216 ? 34.994 -17.264 47.366 1.00 13.14 216 PRO A CA 1
ATOM 1648 C C . PRO A 1 216 ? 34.777 -16.952 48.845 1.00 14.08 216 PRO A C 1
ATOM 1649 O O . PRO A 1 216 ? 33.801 -16.290 49.211 1.00 13.73 216 PRO A O 1
ATOM 1653 N N . VAL A 1 217 ? 35.674 -17.438 49.696 1.00 13.35 217 VAL A N 1
ATOM 1654 C CA . VAL A 1 217 ? 35.571 -17.162 51.126 1.00 16.29 217 VAL A CA 1
ATOM 1655 C C . VAL A 1 217 ? 36.830 -16.425 51.568 1.00 15.62 217 VAL A C 1
ATOM 1656 O O . VAL A 1 217 ? 37.242 -16.496 52.727 1.00 16.77 217 VAL A O 1
ATOM 1660 N N . ARG A 1 218 ? 37.426 -15.712 50.616 1.00 15.88 218 ARG A N 1
ATOM 1661 C CA . ARG A 1 218 ? 38.645 -14.939 50.830 1.00 17.38 218 ARG A CA 1
ATOM 1662 C C . ARG A 1 218 ? 39.735 -15.692 51.582 1.00 18.91 218 ARG A C 1
ATOM 1663 O O . ARG A 1 218 ? 40.375 -15.148 52.484 1.00 18.68 218 ARG A O 1
ATOM 1671 N N . LYS A 1 219 ? 39.941 -16.948 51.193 1.00 19.32 219 LYS A N 1
ATOM 1672 C CA . LYS A 1 219 ? 40.961 -17.804 51.787 1.00 21.12 219 LYS A CA 1
ATOM 1673 C C . LYS A 1 219 ? 40.793 -18.055 53.285 1.00 22.30 219 LYS A C 1
ATOM 1674 O O . LYS A 1 219 ? 41.768 -18.309 53.995 1.00 22.61 219 LYS A O 1
ATOM 1680 N N . GLY A 1 220 ? 39.552 -18.000 53.755 1.00 22.11 220 GLY A N 1
ATOM 1681 C CA . GLY A 1 220 ? 39.277 -18.246 55.161 1.00 23.50 220 GLY A CA 1
ATOM 1682 C C . GLY A 1 220 ? 40.179 -17.516 56.141 1.00 24.86 220 GLY A C 1
ATOM 1683 O O . GLY A 1 220 ? 40.235 -16.288 56.147 1.00 24.46 220 GLY A O 1
ATOM 1684 N N . ALA A 1 221 ? 40.883 -18.276 56.974 1.00 26.66 221 ALA A N 1
ATOM 1685 C CA . ALA A 1 221 ? 41.776 -17.696 57.973 1.00 28.92 221 ALA A CA 1
ATOM 1686 C C . ALA A 1 221 ? 43.249 -17.930 57.657 1.00 29.24 221 ALA A C 1
ATOM 1687 O O . ALA A 1 221 ? 44.113 -17.665 58.490 1.00 29.92 221 ALA A O 1
ATOM 1689 N N . SER A 1 222 ? 43.536 -18.416 56.453 1.00 30.77 222 SER A N 1
ATOM 1690 C CA . SER A 1 222 ? 44.912 -18.693 56.058 1.00 32.56 222 SER A CA 1
ATOM 1691 C C . SER A 1 222 ? 45.766 -17.439 55.869 1.00 33.78 222 SER A C 1
ATOM 1692 O O . SER A 1 222 ? 46.993 -17.527 55.846 1.00 34.39 222 SER A O 1
ATOM 1695 N N . ARG A 1 223 ? 45.126 -16.280 55.731 1.00 34.68 223 ARG A N 1
ATOM 1696 C CA . ARG A 1 223 ? 45.859 -15.029 55.544 1.00 36.44 223 ARG A CA 1
ATOM 1697 C C . ARG A 1 223 ? 45.488 -13.943 56.549 1.00 36.03 223 ARG A C 1
ATOM 1698 O O . ARG A 1 223 ? 45.304 -12.784 56.178 1.00 36.98 223 ARG A O 1
ATOM 1706 N N . GLY A 1 224 ? 45.380 -14.320 57.817 1.00 35.31 224 GLY A N 1
ATOM 1707 C CA . GLY A 1 224 ? 45.044 -13.353 58.846 1.00 34.45 224 GLY A CA 1
ATOM 1708 C C . GLY A 1 224 ? 43.592 -12.911 58.846 1.00 33.50 224 GLY A C 1
ATOM 1709 O O . GLY A 1 224 ? 42.719 -13.642 58.378 1.00 33.82 224 GLY A O 1
ATOM 1710 N N . PRO A 1 225 ? 43.305 -11.704 59.364 1.00 31.78 225 PRO A N 1
ATOM 1711 C CA . PRO A 1 225 ? 41.956 -11.131 59.443 1.00 30.23 225 PRO A CA 1
ATOM 1712 C C . PRO A 1 225 ? 41.139 -11.274 58.161 1.00 28.79 225 PRO A C 1
ATOM 1713 O O . PRO A 1 225 ? 41.532 -10.785 57.101 1.00 27.02 225 PRO A O 1
ATOM 1717 N N . ASN A 1 226 ? 39.994 -11.941 58.267 1.00 26.85 226 ASN A N 1
ATOM 1718 C CA . ASN A 1 226 ? 39.131 -12.141 57.111 1.00 26.00 226 ASN A CA 1
ATOM 1719 C C . ASN A 1 226 ? 38.011 -11.104 57.105 1.00 26.36 226 ASN A C 1
ATOM 1720 O O . ASN A 1 226 ? 37.115 -11.125 57.948 1.00 26.58 226 ASN A O 1
ATOM 1725 N N . GLU A 1 227 ? 38.085 -10.201 56.135 1.00 26.74 227 GLU A N 1
ATOM 1726 C CA . GLU A 1 227 ? 37.128 -9.115 55.966 1.00 27.34 227 GLU A CA 1
ATOM 1727 C C . GLU A 1 227 ? 35.672 -9.578 55.925 1.00 27.43 227 GLU A C 1
ATOM 1728 O O . GLU A 1 227 ? 34.785 -8.913 56.467 1.00 26.69 227 GLU A O 1
ATOM 1734 N N . VAL A 1 228 ? 35.430 -10.711 55.276 1.00 25.85 228 VAL A N 1
ATOM 1735 C CA . VAL A 1 228 ? 34.083 -11.256 55.161 1.00 25.47 228 VAL A CA 1
ATOM 1736 C C . VAL A 1 228 ? 33.639 -11.981 56.428 1.00 26.34 228 VAL A C 1
ATOM 1737 O O . VAL A 1 228 ? 32.540 -11.740 56.934 1.00 25.81 228 VAL A O 1
ATOM 1741 N N . MET A 1 229 ? 34.490 -12.866 56.938 1.00 26.12 229 MET A N 1
ATOM 1742 C CA . MET A 1 229 ? 34.160 -13.619 58.141 1.00 27.03 229 MET A CA 1
ATOM 1743 C C . MET A 1 229 ? 33.965 -12.703 59.346 1.00 28.38 229 MET A C 1
ATOM 1744 O O . MET A 1 229 ? 33.284 -13.065 60.306 1.00 27.25 229 MET A O 1
ATOM 1749 N N . GLU A 1 230 ? 34.564 -11.517 59.292 1.00 29.78 230 GLU A N 1
ATOM 1750 C CA . GLU A 1 230 ? 34.465 -10.563 60.394 1.00 30.65 230 GLU A CA 1
ATOM 1751 C C . GLU A 1 230 ? 33.397 -9.494 60.199 1.00 30.28 230 GLU A C 1
ATOM 1752 O O . GLU A 1 230 ? 33.286 -8.570 61.006 1.00 30.14 230 GLU A O 1
ATOM 1758 N N . ASN A 1 231 ? 32.610 -9.614 59.136 1.00 28.69 231 ASN A N 1
ATOM 1759 C CA . ASN A 1 231 ? 31.566 -8.634 58.866 1.00 28.97 231 ASN A CA 1
ATOM 1760 C C . ASN A 1 231 ? 30.351 -8.863 59.764 1.00 29.91 231 ASN A C 1
ATOM 1761 O O . ASN A 1 231 ? 29.625 -9.844 59.607 1.00 29.06 231 ASN A O 1
ATOM 1766 N N . ASP A 1 232 ? 30.141 -7.946 60.705 1.00 30.83 232 ASP A N 1
ATOM 1767 C CA . ASP A 1 232 ? 29.023 -8.031 61.643 1.00 31.45 232 ASP A CA 1
ATOM 1768 C C . ASP A 1 232 ? 27.681 -8.224 60.948 1.00 30.21 232 ASP A C 1
ATOM 1769 O O . ASP A 1 232 ? 26.853 -9.018 61.392 1.00 30.55 232 ASP A O 1
ATOM 1774 N N . MET A 1 233 ? 27.470 -7.494 59.859 1.00 29.58 233 MET A N 1
ATOM 1775 C CA . MET A 1 233 ? 26.230 -7.588 59.100 1.00 29.31 233 MET A CA 1
ATOM 1776 C C . MET A 1 233 ? 26.075 -9.007 58.549 1.00 29.79 233 MET A C 1
ATOM 1777 O O . MET A 1 233 ? 24.984 -9.582 58.585 1.00 27.71 233 MET A O 1
ATOM 1782 N N . LEU A 1 234 ? 27.171 -9.574 58.048 1.00 27.96 234 LEU A N 1
ATOM 1783 C CA . LEU A 1 234 ? 27.139 -10.931 57.512 1.00 27.44 234 LEU A CA 1
ATOM 1784 C C . LEU A 1 234 ? 26.937 -11.943 58.635 1.00 26.43 234 LEU A C 1
ATOM 1785 O O . LEU A 1 234 ? 26.253 -12.951 58.455 1.00 26.87 234 LEU A O 1
ATOM 1790 N N . LYS A 1 235 ? 27.532 -11.675 59.794 1.00 25.84 235 LYS A N 1
ATOM 1791 C CA . LYS A 1 235 ? 27.381 -12.567 60.936 1.00 25.83 235 LYS A CA 1
ATOM 1792 C C . LYS A 1 235 ? 25.911 -12.612 61.347 1.00 26.15 235 LYS A C 1
ATOM 1793 O O . LYS A 1 235 ? 25.396 -13.662 61.735 1.00 24.39 235 LYS A O 1
ATOM 1799 N N . GLU A 1 236 ? 25.241 -11.466 61.257 1.00 26.49 236 GLU A N 1
ATOM 1800 C CA . GLU A 1 236 ? 23.828 -11.384 61.609 1.00 27.47 236 GLU A CA 1
ATOM 1801 C C . GLU A 1 236 ? 22.977 -12.176 60.621 1.00 25.44 236 GLU A C 1
ATOM 1802 O O . GLU A 1 236 ? 22.041 -12.873 61.021 1.00 25.46 236 GLU A O 1
ATOM 1808 N N . ILE A 1 237 ? 23.298 -12.065 59.335 1.00 22.95 237 ILE A N 1
ATOM 1809 C CA . ILE A 1 237 ? 22.555 -12.788 58.308 1.00 22.12 237 ILE A CA 1
ATOM 1810 C C . ILE A 1 237 ? 22.724 -14.290 58.511 1.00 21.24 237 ILE A C 1
ATOM 1811 O O . ILE A 1 237 ? 21.757 -15.046 58.444 1.00 22.51 237 ILE A O 1
ATOM 1816 N N . ALA A 1 238 ? 23.959 -14.716 58.756 1.00 19.56 238 ALA A N 1
ATOM 1817 C CA . ALA A 1 238 ? 24.248 -16.129 58.969 1.00 19.58 238 ALA A CA 1
ATOM 1818 C C . ALA A 1 238 ? 23.510 -16.632 60.203 1.00 19.79 238 ALA A C 1
ATOM 1819 O O . ALA A 1 238 ? 22.889 -17.695 60.187 1.00 18.18 238 ALA A O 1
ATOM 1821 N N . ASP A 1 239 ? 23.577 -15.851 61.273 1.00 21.49 239 ASP A N 1
ATOM 1822 C CA . ASP A 1 239 ? 22.921 -16.205 62.521 1.00 22.96 239 ASP A CA 1
ATOM 1823 C C . ASP A 1 239 ? 21.406 -16.302 62.350 1.00 21.21 239 ASP A C 1
ATOM 1824 O O . ASP A 1 239 ? 20.759 -17.147 62.969 1.00 22.07 239 ASP A O 1
ATOM 1829 N N . ALA A 1 240 ? 20.843 -15.436 61.512 1.00 19.16 240 ALA A N 1
ATOM 1830 C CA . ALA A 1 240 ? 19.400 -15.437 61.276 1.00 17.85 240 ALA A CA 1
ATOM 1831 C C . ALA A 1 240 ? 18.952 -16.705 60.550 1.00 16.87 240 ALA A C 1
ATOM 1832 O O . ALA A 1 240 ? 17.860 -17.216 60.794 1.00 18.14 240 ALA A O 1
ATOM 1834 N N . HIS A 1 241 ? 19.800 -17.205 59.657 1.00 14.53 241 HIS A N 1
ATOM 1835 C CA . HIS A 1 241 ? 19.498 -18.410 58.885 1.00 14.96 241 HIS A CA 1
ATOM 1836 C C . HIS A 1 241 ? 19.933 -19.690 59.582 1.00 15.59 241 HIS A C 1
ATOM 1837 O O . HIS A 1 241 ? 19.530 -20.781 59.185 1.00 14.54 241 HIS A O 1
ATOM 1844 N N . GLY A 1 242 ? 20.771 -19.562 60.602 1.00 13.96 242 GLY A N 1
ATOM 1845 C CA . GLY A 1 242 ? 21.256 -20.744 61.290 1.00 14.91 242 GLY A CA 1
ATOM 1846 C C . GLY A 1 242 ? 22.309 -21.433 60.443 1.00 15.30 242 GLY A C 1
ATOM 1847 O O . GLY A 1 242 ? 22.445 -22.657 60.465 1.00 15.41 242 GLY A O 1
ATOM 1848 N N . LYS A 1 243 ? 23.054 -20.630 59.691 1.00 14.88 243 LYS A N 1
ATOM 1849 C CA . LYS A 1 243 ? 24.113 -21.125 58.815 1.00 15.27 243 LYS A CA 1
ATOM 1850 C C . LYS A 1 243 ? 25.402 -20.384 59.151 1.00 15.80 243 LYS A C 1
ATOM 1851 O O . LYS A 1 243 ? 25.412 -19.501 60.009 1.00 16.57 243 LYS A O 1
ATOM 1857 N N . SER A 1 244 ? 26.490 -20.742 58.476 1.00 15.89 244 SER A N 1
ATOM 1858 C CA . SER A 1 244 ? 27.772 -20.083 58.704 1.00 15.52 244 SER A CA 1
ATOM 1859 C C . SER A 1 244 ? 27.921 -18.955 57.688 1.00 14.77 244 SER A C 1
ATOM 1860 O O . SER A 1 244 ? 27.181 -18.899 56.705 1.00 13.43 244 SER A O 1
ATOM 1863 N N . VAL A 1 245 ? 28.872 -18.055 57.921 1.00 15.48 245 VAL A N 1
ATOM 1864 C CA . VAL A 1 245 ? 29.087 -16.956 56.983 1.00 16.61 245 VAL A CA 1
ATOM 1865 C C . VAL A 1 245 ? 29.569 -17.531 55.651 1.00 14.72 245 VAL A C 1
ATOM 1866 O O . VAL A 1 245 ? 29.243 -17.014 54.579 1.00 16.14 245 VAL A O 1
ATOM 1870 N N . ALA A 1 246 ? 30.337 -18.613 55.721 1.00 14.36 246 ALA A N 1
ATOM 1871 C CA . ALA A 1 246 ? 30.834 -19.257 54.510 1.00 13.69 246 ALA A CA 1
ATOM 1872 C C . ALA A 1 246 ? 29.640 -19.736 53.687 1.00 13.51 246 ALA A C 1
ATOM 1873 O O . ALA A 1 246 ? 29.587 -19.539 52.477 1.00 13.70 246 ALA A O 1
ATOM 1875 N N . GLN A 1 247 ? 28.674 -20.360 54.355 1.00 15.41 247 GLN A N 1
ATOM 1876 C CA . GLN A 1 247 ? 27.482 -20.846 53.674 1.00 15.38 247 GLN A CA 1
ATOM 1877 C C . GLN A 1 247 ? 26.675 -19.694 53.069 1.00 14.88 247 GLN A C 1
ATOM 1878 O O . GLN A 1 247 ? 26.133 -19.821 51.969 1.00 14.69 247 GLN A O 1
ATOM 1884 N N . ILE A 1 248 ? 26.588 -18.574 53.784 1.00 14.61 248 ILE A N 1
ATOM 1885 C CA . ILE A 1 248 ? 25.871 -17.410 53.267 1.00 14.07 248 ILE A CA 1
ATOM 1886 C C . ILE A 1 248 ? 26.582 -16.939 51.995 1.00 14.51 248 ILE A C 1
ATOM 1887 O O . ILE A 1 248 ? 25.943 -16.583 51.004 1.00 13.99 248 ILE A O 1
ATOM 1892 N N . SER A 1 249 ? 27.910 -16.951 52.031 1.00 13.73 249 SER A N 1
ATOM 1893 C CA . SER A 1 249 ? 28.716 -16.529 50.889 1.00 13.76 249 SER A CA 1
ATOM 1894 C C . SER A 1 249 ? 28.478 -17.400 49.661 1.00 12.46 249 SER A C 1
ATOM 1895 O O . SER A 1 249 ? 28.179 -16.890 48.579 1.00 12.19 249 SER A O 1
ATOM 1898 N N . LEU A 1 250 ? 28.616 -18.713 49.821 1.00 11.46 250 LEU A N 1
ATOM 1899 C CA . LEU A 1 250 ? 28.416 -19.619 48.697 1.00 10.66 250 LEU A CA 1
ATOM 1900 C C . LEU A 1 250 ? 26.992 -19.570 48.157 1.00 12.36 250 LEU A C 1
ATOM 1901 O O . LEU A 1 250 ? 26.783 -19.630 46.944 1.00 11.28 250 LEU A O 1
ATOM 1906 N N . ARG A 1 251 ? 26.004 -19.450 49.042 1.00 12.45 251 ARG A N 1
ATOM 1907 C CA . ARG A 1 251 ? 24.624 -19.381 48.575 1.00 13.46 251 ARG A CA 1
ATOM 1908 C C . ARG A 1 251 ? 24.421 -18.115 47.739 1.00 13.88 251 ARG A C 1
ATOM 1909 O O . ARG A 1 251 ? 23.756 -18.142 46.696 1.00 15.40 251 ARG A O 1
ATOM 1917 N N . TRP A 1 252 ? 24.999 -17.008 48.190 1.00 14.13 252 TRP A N 1
ATOM 1918 C CA . TRP A 1 252 ? 24.865 -15.754 47.464 1.00 15.62 252 TRP A CA 1
ATOM 1919 C C . TRP A 1 252 ? 25.437 -15.922 46.061 1.00 14.34 252 TRP A C 1
ATOM 1920 O O . TRP A 1 252 ? 24.790 -15.587 45.074 1.00 14.20 252 TRP A O 1
ATOM 1931 N N . LEU A 1 253 ? 26.651 -16.450 45.976 1.00 14.09 253 LEU A N 1
ATOM 1932 C CA . LEU A 1 253 ? 27.284 -16.664 44.681 1.00 13.90 253 LEU A CA 1
ATOM 1933 C C . LEU A 1 253 ? 26.399 -17.522 43.778 1.00 15.02 253 LEU A C 1
ATOM 1934 O O . LEU A 1 253 ? 26.244 -17.232 42.591 1.00 14.03 253 LEU A O 1
ATOM 1939 N N . TYR A 1 254 ? 25.815 -18.581 44.335 1.00 13.86 254 TYR A N 1
ATOM 1940 C CA . TYR A 1 254 ? 24.950 -19.454 43.547 1.00 15.50 254 TYR A CA 1
ATOM 1941 C C . TYR A 1 254 ? 23.745 -18.685 43.020 1.00 15.30 254 TYR A C 1
ATOM 1942 O O . TYR A 1 254 ? 23.350 -18.848 41.865 1.00 13.83 254 TYR A O 1
ATOM 1951 N N . GLU A 1 255 ? 23.162 -17.852 43.875 1.00 16.66 255 GLU A N 1
ATOM 1952 C CA . GLU A 1 255 ? 22.000 -17.065 43.494 1.00 17.29 255 GLU A CA 1
ATOM 1953 C C . GLU A 1 255 ? 22.331 -15.996 42.450 1.00 19.06 255 GLU A C 1
ATOM 1954 O O . GLU A 1 255 ? 21.443 -15.534 41.732 1.00 19.32 255 GLU A O 1
ATOM 1960 N N . GLN A 1 256 ? 23.607 -15.621 42.358 1.00 19.53 256 GLN A N 1
ATOM 1961 C CA . GLN A 1 256 ? 24.049 -14.622 41.383 1.00 20.52 256 GLN A CA 1
ATOM 1962 C C . GLN A 1 256 ? 24.321 -15.271 40.026 1.00 20.12 256 GLN A C 1
ATOM 1963 O O . GLN A 1 256 ? 24.699 -14.596 39.065 1.00 19.72 256 GLN A O 1
ATOM 1969 N N . GLY A 1 257 ? 24.131 -16.585 39.956 1.00 17.62 257 GLY A N 1
ATOM 1970 C CA . GLY A 1 257 ? 24.324 -17.301 38.709 1.00 18.55 257 GLY A CA 1
ATOM 1971 C C . GLY A 1 257 ? 25.749 -17.649 38.330 1.00 17.94 257 GLY A C 1
ATOM 1972 O O . GLY A 1 257 ? 26.024 -17.925 37.164 1.00 19.63 257 GLY A O 1
ATOM 1973 N N . VAL A 1 258 ? 26.661 -17.641 39.293 1.00 16.05 258 VAL A N 1
ATOM 1974 C CA . VAL A 1 258 ? 28.046 -17.985 38.987 1.00 15.49 258 VAL A CA 1
ATOM 1975 C C . VAL A 1 258 ? 28.409 -19.331 39.606 1.00 15.38 258 VAL A C 1
ATOM 1976 O O . VAL A 1 258 ? 27.636 -19.897 40.378 1.00 16.08 258 VAL A O 1
ATOM 1980 N N . THR A 1 259 ? 29.574 -19.853 39.237 1.00 13.96 259 THR A N 1
ATOM 1981 C CA . THR A 1 259 ? 30.053 -21.116 39.782 1.00 13.50 259 THR A CA 1
ATOM 1982 C C . THR A 1 259 ? 31.161 -20.727 40.760 1.00 12.32 259 THR A C 1
ATOM 1983 O O . THR A 1 259 ? 31.640 -19.595 40.734 1.00 12.98 259 THR A O 1
ATOM 1987 N N . PHE A 1 260 ? 31.554 -21.640 41.639 1.00 11.85 260 PHE A N 1
ATOM 1988 C CA . PHE A 1 260 ? 32.570 -21.320 42.630 1.00 11.31 260 PHE A CA 1
ATOM 1989 C C . PHE A 1 260 ? 33.342 -22.558 43.054 1.00 12.07 260 PHE A C 1
ATOM 1990 O O . PHE A 1 260 ? 32.798 -23.662 43.089 1.00 12.41 260 PHE A O 1
ATOM 1998 N N . VAL A 1 261 ? 34.614 -22.368 43.383 1.00 10.54 261 VAL A N 1
ATOM 1999 C CA . VAL A 1 261 ? 35.464 -23.489 43.760 1.00 12.10 261 VAL A CA 1
ATOM 2000 C C . VAL A 1 261 ? 36.161 -23.356 45.110 1.00 10.82 261 VAL A C 1
ATOM 2001 O O . VAL A 1 261 ? 37.389 -23.361 45.193 1.00 9.85 261 VAL A O 1
ATOM 2005 N N . PRO A 1 262 ? 35.378 -23.259 46.197 1.00 11.37 262 PRO A N 1
ATOM 2006 C CA . PRO A 1 262 ? 35.981 -23.133 47.523 1.00 12.28 262 PRO A CA 1
ATOM 2007 C C . PRO A 1 262 ? 36.866 -24.332 47.819 1.00 12.63 262 PRO A C 1
ATOM 2008 O O . PRO A 1 262 ? 36.557 -25.453 47.419 1.00 12.81 262 PRO A O 1
ATOM 2012 N N . LYS A 1 263 ? 37.970 -24.095 48.513 1.00 13.75 263 LYS A N 1
ATOM 2013 C CA . LYS A 1 263 ? 38.867 -25.179 48.871 1.00 14.47 263 LYS A CA 1
ATOM 2014 C C . LYS A 1 263 ? 38.758 -25.513 50.352 1.00 15.02 263 LYS A C 1
ATOM 2015 O O . LYS A 1 263 ? 38.926 -24.644 51.206 1.00 13.55 263 LYS A O 1
ATOM 2021 N N . SER A 1 264 ? 38.464 -26.772 50.654 1.00 14.62 264 SER A N 1
ATOM 2022 C CA . SER A 1 264 ? 38.393 -27.215 52.040 1.00 14.31 264 SER A CA 1
ATOM 2023 C C . SER A 1 264 ? 38.817 -28.666 52.114 1.00 14.53 264 SER A C 1
ATOM 2024 O O . SER A 1 264 ? 38.253 -29.516 51.429 1.00 15.07 264 SER A O 1
ATOM 2027 N N . TYR A 1 265 ? 39.822 -28.945 52.935 1.00 13.86 265 TYR A N 1
ATOM 2028 C CA . TYR A 1 265 ? 40.299 -30.309 53.094 1.00 15.87 265 TYR A CA 1
ATOM 2029 C C . TYR A 1 265 ? 39.830 -30.853 54.433 1.00 16.70 265 TYR A C 1
ATOM 2030 O O . TYR A 1 265 ? 40.307 -31.888 54.904 1.00 18.75 265 TYR A O 1
ATOM 2039 N N . ASP A 1 266 ? 38.894 -30.136 55.045 1.00 15.93 266 ASP A N 1
ATOM 2040 C CA . ASP A 1 266 ? 38.318 -30.545 56.322 1.00 17.21 266 ASP A CA 1
ATOM 2041 C C . ASP A 1 266 ? 37.034 -31.293 56.009 1.00 16.07 266 ASP A C 1
ATOM 2042 O O . ASP A 1 266 ? 36.177 -30.789 55.288 1.00 14.50 266 ASP A O 1
ATOM 2047 N N . LYS A 1 267 ? 36.907 -32.500 56.547 1.00 17.33 267 LYS A N 1
ATOM 2048 C CA . LYS A 1 267 ? 35.727 -33.317 56.305 1.00 17.95 267 LYS A CA 1
ATOM 2049 C C . LYS A 1 267 ? 34.417 -32.572 56.564 1.00 17.27 267 LYS A C 1
ATOM 2050 O O . LYS A 1 267 ? 33.500 -32.627 55.749 1.00 17.59 267 LYS A O 1
ATOM 2056 N N . GLU A 1 268 ? 34.328 -31.871 57.690 1.00 17.56 268 GLU A N 1
ATOM 2057 C CA . GLU A 1 268 ? 33.106 -31.144 58.026 1.00 19.06 268 GLU A CA 1
ATOM 2058 C C . GLU A 1 268 ? 32.881 -29.914 57.162 1.00 17.66 268 GLU A C 1
ATOM 2059 O O . GLU A 1 268 ? 31.801 -29.730 56.598 1.00 16.56 268 GLU A O 1
ATOM 2065 N N . ARG A 1 269 ? 33.895 -29.062 57.066 1.00 17.55 269 ARG A N 1
ATOM 2066 C CA . ARG A 1 269 ? 33.763 -27.853 56.267 1.00 17.16 269 ARG A CA 1
ATOM 2067 C C . ARG A 1 269 ? 33.493 -28.133 54.787 1.00 15.20 269 ARG A C 1
ATOM 2068 O O . ARG A 1 269 ? 32.692 -27.438 54.169 1.00 15.43 269 ARG A O 1
ATOM 2076 N N . MET A 1 270 ? 34.128 -29.149 54.208 1.00 15.10 270 MET A N 1
ATOM 2077 C CA . MET A 1 270 ? 33.869 -29.410 52.794 1.00 14.49 270 MET A CA 1
ATOM 2078 C C . MET A 1 270 ? 32.416 -29.842 52.597 1.00 14.01 270 MET A C 1
ATOM 2079 O O . MET A 1 270 ? 31.815 -29.587 51.549 1.00 13.51 270 MET A O 1
ATOM 2084 N N . ASN A 1 271 ? 31.835 -30.476 53.611 1.00 13.85 271 ASN A N 1
ATOM 2085 C CA . ASN A 1 271 ? 30.450 -30.900 53.493 1.00 14.56 271 ASN A CA 1
ATOM 2086 C C . ASN A 1 271 ? 29.519 -29.705 53.656 1.00 14.81 271 ASN A C 1
ATOM 2087 O O . ASN A 1 271 ?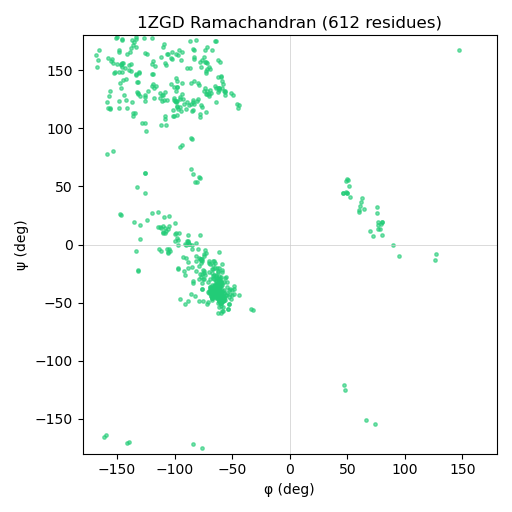 28.505 -29.603 52.974 1.00 13.13 271 ASN A O 1
ATOM 2092 N N . GLN A 1 272 ? 29.873 -28.801 54.563 1.00 15.73 272 GLN A N 1
ATOM 2093 C CA . GLN A 1 272 ? 29.072 -27.608 54.791 1.00 16.57 272 GLN A CA 1
ATOM 2094 C C . GLN A 1 272 ? 29.013 -26.763 53.520 1.00 15.18 272 GLN A C 1
ATOM 2095 O O . GLN A 1 272 ? 28.019 -26.091 53.260 1.00 15.28 272 GLN A O 1
ATOM 2101 N N . ASN A 1 273 ? 30.078 -26.803 52.726 1.00 15.48 273 ASN A N 1
ATOM 2102 C CA . ASN A 1 273 ? 30.113 -26.030 51.492 1.00 15.11 273 ASN A CA 1
ATOM 2103 C C . ASN A 1 273 ? 29.161 -26.576 50.433 1.00 15.87 273 ASN A C 1
ATOM 2104 O O . ASN A 1 273 ? 28.881 -25.902 49.444 1.00 17.25 273 ASN A O 1
ATOM 2109 N N . LEU A 1 274 ? 28.663 -27.793 50.643 1.00 14.50 274 LEU A N 1
ATOM 2110 C CA . LEU A 1 274 ? 27.724 -28.411 49.705 1.00 14.72 274 LEU A CA 1
ATOM 2111 C C . LEU A 1 274 ? 26.284 -28.228 50.173 1.00 14.82 274 LEU A C 1
ATOM 2112 O O . LEU A 1 274 ? 25.341 -28.339 49.386 1.00 13.18 274 LEU A O 1
ATOM 2117 N N . ARG A 1 275 ? 26.120 -27.962 51.462 1.00 15.45 275 ARG A N 1
ATOM 2118 C CA . ARG A 1 275 ? 24.795 -27.795 52.042 1.00 15.57 275 ARG A CA 1
ATOM 2119 C C . ARG A 1 275 ? 24.272 -26.369 51.907 1.00 16.12 275 ARG A C 1
ATOM 2120 O O . ARG A 1 275 ? 24.053 -25.670 52.897 1.00 15.86 275 ARG A O 1
ATOM 2128 N N . ILE A 1 276 ? 24.050 -25.960 50.660 1.00 15.15 276 ILE A N 1
ATOM 2129 C CA . ILE A 1 276 ? 23.576 -24.615 50.359 1.00 14.76 276 ILE A CA 1
ATOM 2130 C C . ILE A 1 276 ? 22.459 -24.612 49.318 1.00 15.45 276 ILE A C 1
ATOM 2131 O O . ILE A 1 276 ? 22.179 -23.576 48.710 1.00 14.84 276 ILE A O 1
ATOM 2136 N N . PHE A 1 277 ? 21.803 -25.754 49.128 1.00 15.67 277 PHE A N 1
ATOM 2137 C CA . PHE A 1 277 ? 20.766 -25.839 48.108 1.00 16.89 277 PHE A CA 1
ATOM 2138 C C . PHE A 1 277 ? 19.321 -26.057 48.539 1.00 18.60 277 PHE A C 1
ATOM 2139 O O . PHE A 1 277 ? 18.428 -26.066 47.689 1.00 20.57 277 PHE A O 1
ATOM 2147 N N . ASP A 1 278 ? 19.071 -26.236 49.833 1.00 17.90 278 ASP A N 1
ATOM 2148 C CA . ASP A 1 278 ? 17.689 -26.417 50.273 1.00 19.57 278 ASP A CA 1
ATOM 2149 C C . ASP A 1 278 ? 17.152 -25.234 51.062 1.00 18.78 278 ASP A C 1
ATOM 2150 O O . ASP A 1 278 ? 16.125 -25.334 51.737 1.00 19.32 278 ASP A O 1
ATOM 2155 N N . TRP A 1 279 ? 17.852 -24.109 50.971 1.00 16.26 279 TRP A N 1
ATOM 2156 C CA . TRP A 1 279 ? 17.433 -22.880 51.635 1.00 14.82 279 TRP A CA 1
ATOM 2157 C C . TRP A 1 279 ? 17.894 -21.721 50.759 1.00 14.77 279 TRP A C 1
ATOM 2158 O O . TRP A 1 279 ? 18.684 -21.919 49.834 1.00 14.76 279 TRP A O 1
ATOM 2169 N N . SER A 1 280 ? 17.400 -20.518 51.031 1.00 15.80 280 SER A N 1
ATOM 2170 C CA . SER A 1 280 ? 17.772 -19.374 50.213 1.00 16.26 280 SER A CA 1
ATOM 2171 C C . SER A 1 280 ? 17.819 -18.067 50.978 1.00 16.88 280 SER A C 1
ATOM 2172 O O . SER A 1 280 ? 17.308 -17.957 52.091 1.00 16.81 280 SER A O 1
ATOM 2175 N N . LEU A 1 281 ? 18.435 -17.067 50.360 1.00 17.17 281 LEU A N 1
ATOM 2176 C CA . LEU A 1 281 ? 18.556 -15.751 50.965 1.00 16.54 281 LEU A CA 1
ATOM 2177 C C . LEU A 1 281 ? 17.281 -14.959 50.709 1.00 17.50 281 LEU A C 1
ATOM 2178 O O . LEU A 1 281 ? 16.518 -15.277 49.800 1.00 17.39 281 LEU A O 1
ATOM 2183 N N . THR A 1 282 ? 17.056 -13.927 51.516 1.00 18.19 282 THR A N 1
ATOM 2184 C CA . THR A 1 282 ? 15.865 -13.094 51.376 1.00 18.95 282 THR A CA 1
ATOM 2185 C C . THR A 1 282 ? 16.168 -11.847 50.561 1.00 20.01 282 THR A C 1
ATOM 2186 O O . THR A 1 282 ? 17.331 -11.522 50.311 1.00 17.89 282 THR A O 1
ATOM 2190 N N . LYS A 1 283 ? 15.116 -11.147 50.150 1.00 21.68 283 LYS A N 1
ATOM 2191 C CA . LYS A 1 283 ? 15.285 -9.919 49.384 1.00 23.65 283 LYS A CA 1
ATOM 2192 C C . LYS A 1 283 ? 16.142 -8.961 50.201 1.00 23.45 283 LYS A C 1
ATOM 2193 O O . LYS A 1 283 ? 17.033 -8.299 49.669 1.00 23.77 283 LYS A O 1
ATOM 2199 N N . GLU A 1 284 ? 15.869 -8.900 51.501 1.00 24.09 284 GLU A N 1
ATOM 2200 C CA . GLU A 1 284 ? 16.606 -8.020 52.399 1.00 24.52 284 GLU A CA 1
ATOM 2201 C C . GLU A 1 284 ? 18.067 -8.439 52.526 1.00 24.43 284 GLU A C 1
ATOM 2202 O O . GLU A 1 284 ? 18.954 -7.589 52.650 1.00 25.41 284 GLU A O 1
ATOM 2208 N N . ASP A 1 285 ? 18.325 -9.744 52.502 1.00 21.89 285 ASP A N 1
ATOM 2209 C CA . ASP A 1 285 ? 19.699 -10.218 52.589 1.00 20.51 285 ASP A CA 1
ATOM 2210 C C . ASP A 1 285 ? 20.480 -9.650 51.407 1.00 19.92 285 ASP A C 1
ATOM 2211 O O . ASP A 1 285 ? 21.594 -9.153 51.567 1.00 20.85 285 ASP A O 1
ATOM 2216 N N . HIS A 1 286 ? 19.886 -9.725 50.219 1.00 20.45 286 HIS A N 1
ATOM 2217 C CA . HIS A 1 286 ? 20.530 -9.215 49.014 1.00 21.22 286 HIS A CA 1
ATOM 2218 C C . HIS A 1 286 ? 20.769 -7.714 49.082 1.00 22.72 286 HIS A C 1
ATOM 2219 O O . HIS A 1 286 ? 21.806 -7.229 48.633 1.00 21.81 286 HIS A O 1
ATOM 2226 N N . GLU A 1 287 ? 19.811 -6.977 49.635 1.00 22.01 287 GLU A N 1
ATOM 2227 C CA . GLU A 1 287 ? 19.964 -5.531 49.740 1.00 23.73 287 GLU A CA 1
ATOM 2228 C C . GLU A 1 287 ? 21.136 -5.205 50.654 1.00 23.01 287 GLU A C 1
ATOM 2229 O O . GLU A 1 287 ? 21.920 -4.298 50.374 1.00 24.53 287 GLU A O 1
ATOM 2235 N N . LYS A 1 288 ? 21.266 -5.953 51.743 1.00 22.57 288 LYS A N 1
ATOM 2236 C CA . LYS A 1 288 ? 22.360 -5.726 52.678 1.00 23.28 288 LYS A CA 1
ATOM 2237 C C . LYS A 1 288 ? 23.713 -6.071 52.058 1.00 23.35 288 LYS A C 1
ATOM 2238 O O . LYS A 1 288 ? 24.671 -5.301 52.156 1.00 22.76 288 LYS A O 1
ATOM 2244 N N . ILE A 1 289 ? 23.785 -7.235 51.423 1.00 22.80 289 ILE A N 1
ATOM 2245 C CA . ILE A 1 289 ? 25.021 -7.691 50.797 1.00 23.54 289 ILE A CA 1
ATOM 2246 C C . ILE A 1 289 ? 25.475 -6.754 49.674 1.00 23.92 289 ILE A C 1
ATOM 2247 O O . ILE A 1 289 ? 26.673 -6.561 49.462 1.00 24.34 289 ILE A O 1
ATOM 2252 N N . ALA A 1 290 ? 24.523 -6.168 48.957 1.00 24.58 290 ALA A N 1
ATOM 2253 C CA . ALA A 1 290 ? 24.863 -5.252 47.873 1.00 25.85 290 ALA A CA 1
ATOM 2254 C C . ALA A 1 290 ? 25.522 -3.987 48.424 1.00 26.25 290 ALA A C 1
ATOM 2255 O O . ALA A 1 290 ? 26.126 -3.217 47.677 1.00 27.61 290 ALA A O 1
ATOM 2257 N N . GLN A 1 291 ? 25.417 -3.792 49.737 1.00 27.08 291 GLN A N 1
ATOM 2258 C CA . GLN A 1 291 ? 25.973 -2.617 50.408 1.00 27.23 291 GLN A CA 1
ATOM 2259 C C . GLN A 1 291 ? 27.392 -2.790 50.952 1.00 26.37 291 GLN A C 1
ATOM 2260 O O . GLN A 1 291 ? 28.023 -1.818 51.363 1.00 24.31 291 GLN A O 1
ATOM 2266 N N . ILE A 1 292 ? 27.888 -4.022 50.959 1.00 25.64 292 ILE A N 1
ATOM 2267 C CA . ILE A 1 292 ? 29.223 -4.312 51.477 1.00 23.99 292 ILE A CA 1
ATOM 2268 C C . ILE A 1 292 ? 30.331 -3.544 50.754 1.00 24.45 292 ILE A C 1
ATOM 2269 O O . ILE A 1 292 ? 30.346 -3.464 49.524 1.00 22.05 292 ILE A O 1
ATOM 2274 N N . LYS A 1 293 ? 31.257 -2.983 51.528 1.00 24.66 293 LYS A N 1
ATOM 2275 C CA . LYS A 1 293 ? 32.372 -2.231 50.962 1.00 25.77 293 LYS A CA 1
ATOM 2276 C C . LYS A 1 293 ? 33.283 -3.206 50.221 1.00 24.60 293 LYS A C 1
ATOM 2277 O O . LYS A 1 293 ? 33.665 -4.245 50.760 1.00 23.49 293 LYS A O 1
ATOM 2283 N N . GLN A 1 294 ? 33.629 -2.854 48.986 1.00 24.28 294 GLN A N 1
ATOM 2284 C CA . GLN A 1 294 ? 34.452 -3.700 48.132 1.00 22.82 294 GLN A CA 1
ATOM 2285 C C . GLN A 1 294 ? 35.958 -3.553 48.312 1.00 23.55 294 GLN A C 1
ATOM 2286 O O . GLN A 1 294 ? 36.481 -2.447 48.459 1.00 23.03 294 GLN A O 1
ATOM 2292 N N . ASN A 1 295 ? 36.650 -4.688 48.286 1.00 22.66 295 ASN A N 1
ATOM 2293 C CA . ASN A 1 295 ? 38.097 -4.717 48.449 1.00 23.70 295 ASN A CA 1
ATOM 2294 C C . ASN A 1 295 ? 38.670 -5.987 47.818 1.00 22.68 295 ASN A C 1
ATOM 2295 O O . ASN A 1 295 ? 38.364 -7.089 48.263 1.00 21.24 295 ASN A O 1
ATOM 2300 N N . ARG A 1 296 ? 39.502 -5.829 46.791 1.00 21.94 296 ARG A N 1
ATOM 2301 C CA . ARG A 1 296 ? 40.106 -6.977 46.116 1.00 21.06 296 ARG A CA 1
ATOM 2302 C C . ARG A 1 296 ? 41.172 -7.637 46.997 1.00 20.28 296 ARG A C 1
ATOM 2303 O O . ARG A 1 296 ? 42.061 -6.973 47.529 1.00 20.56 296 ARG A O 1
ATOM 2311 N N . LEU A 1 297 ? 41.075 -8.953 47.147 1.00 18.89 297 LEU A N 1
ATOM 2312 C CA . LEU A 1 297 ? 42.017 -9.703 47.969 1.00 18.90 297 LEU A CA 1
ATOM 2313 C C . LEU A 1 297 ? 43.304 -10.127 47.254 1.00 18.82 297 LEU A C 1
ATOM 2314 O O . LEU A 1 297 ? 44.391 -10.030 47.824 1.00 19.89 297 LEU A O 1
ATOM 2319 N N . ILE A 1 298 ? 43.178 -10.595 46.014 1.00 20.99 298 ILE A N 1
ATOM 2320 C CA . ILE A 1 298 ? 44.329 -11.079 45.243 1.00 21.21 298 ILE A CA 1
ATOM 2321 C C . ILE A 1 298 ? 44.819 -10.062 44.209 1.00 19.42 298 ILE A C 1
ATOM 2322 O O . ILE A 1 298 ? 44.154 -9.817 43.213 1.00 19.26 298 ILE A O 1
ATOM 2327 N N . PRO A 1 299 ? 46.014 -9.485 44.426 1.00 20.94 299 PRO A N 1
ATOM 2328 C CA . PRO A 1 299 ? 46.631 -8.479 43.547 1.00 21.90 299 PRO A CA 1
ATOM 2329 C C . PRO A 1 299 ? 47.271 -8.923 42.231 1.00 23.75 299 PRO A C 1
ATOM 2330 O O . PRO A 1 299 ? 47.252 -8.182 41.243 1.00 24.83 299 PRO A O 1
ATOM 2334 N N . GLY A 1 300 ? 47.845 -10.117 42.210 1.00 22.80 300 GLY A N 1
ATOM 2335 C CA . GLY A 1 300 ? 48.494 -10.587 41.000 1.00 21.00 300 GLY A CA 1
ATOM 2336 C C . GLY A 1 300 ? 49.672 -11.460 41.374 1.00 19.00 300 GLY A C 1
ATOM 2337 O O . GLY A 1 300 ? 50.082 -11.463 42.532 1.00 20.75 300 GLY A O 1
ATOM 2338 N N . PRO A 1 301 ? 50.258 -12.195 40.418 1.00 17.32 301 PRO A N 1
ATOM 2339 C CA . PRO A 1 301 ? 51.393 -13.071 40.718 1.00 16.32 301 PRO A CA 1
ATOM 2340 C C . PRO A 1 301 ? 52.792 -12.470 40.635 1.00 16.87 301 PRO A C 1
ATOM 2341 O O . PRO A 1 301 ? 53.779 -13.177 40.831 1.00 14.91 301 PRO A O 1
ATOM 2345 N N . THR A 1 302 ? 52.887 -11.177 40.355 1.00 16.72 302 THR A N 1
ATOM 2346 C CA . THR A 1 302 ? 54.199 -10.554 40.231 1.00 18.13 302 THR A CA 1
ATOM 2347 C C . THR A 1 302 ? 54.670 -9.809 41.463 1.00 19.95 302 THR A C 1
ATOM 2348 O O . THR A 1 302 ? 53.888 -9.491 42.362 1.00 19.24 302 THR A O 1
ATOM 2352 N N . LYS A 1 303 ? 55.970 -9.540 41.483 1.00 20.28 303 LYS A N 1
ATOM 2353 C CA . LYS A 1 303 ? 56.610 -8.802 42.557 1.00 21.86 303 LYS A CA 1
ATOM 2354 C C . LYS A 1 303 ? 57.541 -7.777 41.913 1.00 22.86 303 LYS A C 1
ATOM 2355 O O . LYS A 1 303 ? 58.523 -8.148 41.268 1.00 22.01 303 LYS A O 1
ATOM 2361 N N . PRO A 1 304 ? 57.230 -6.476 42.055 1.00 23.24 304 PRO A N 1
ATOM 2362 C CA . PRO A 1 304 ? 56.064 -5.964 42.780 1.00 23.35 304 PRO A CA 1
ATOM 2363 C C . PRO A 1 304 ? 54.784 -6.138 41.973 1.00 23.90 304 PRO A C 1
ATOM 2364 O O . PRO A 1 304 ? 54.794 -6.737 40.900 1.00 23.57 304 PRO A O 1
ATOM 2368 N N . GLY A 1 305 ? 53.681 -5.611 42.492 1.00 24.35 305 GLY A N 1
ATOM 2369 C CA . GLY A 1 305 ? 52.413 -5.735 41.798 1.00 25.19 305 GLY A CA 1
ATOM 2370 C C . GLY A 1 305 ? 52.266 -4.835 40.585 1.00 25.98 305 GLY A C 1
ATOM 2371 O O . GLY A 1 305 ? 52.989 -3.852 40.427 1.00 26.74 305 GLY A O 1
ATOM 2372 N N . LEU A 1 306 ? 51.323 -5.188 39.719 1.00 26.89 306 LEU A N 1
ATOM 2373 C CA . LEU A 1 306 ? 51.035 -4.422 38.511 1.00 28.50 306 LEU A CA 1
ATOM 2374 C C . LEU A 1 306 ? 49.694 -3.719 38.730 1.00 29.84 306 LEU A C 1
ATOM 2375 O O . LEU A 1 306 ? 48.633 -4.341 38.644 1.00 29.75 306 LEU A O 1
ATOM 2380 N N . ASN A 1 307 ? 49.748 -2.422 39.018 1.00 31.74 307 ASN A N 1
ATOM 2381 C CA . ASN A 1 307 ? 48.544 -1.638 39.284 1.00 32.76 307 ASN A CA 1
ATOM 2382 C C . ASN A 1 307 ? 47.487 -1.589 38.179 1.00 31.17 307 ASN A C 1
ATOM 2383 O O . ASN A 1 307 ? 46.340 -1.227 38.436 1.00 32.16 307 ASN A O 1
ATOM 2388 N N . ASP A 1 308 ? 47.854 -1.956 36.957 1.00 29.26 308 ASP A N 1
ATOM 2389 C CA . ASP A 1 308 ? 46.900 -1.927 35.853 1.00 28.17 308 ASP A CA 1
ATOM 2390 C C . ASP A 1 308 ? 46.511 -3.326 35.370 1.00 24.60 308 ASP A C 1
ATOM 2391 O O . ASP A 1 308 ? 45.858 -3.475 34.339 1.00 25.25 308 ASP A O 1
ATOM 2396 N N . LEU A 1 309 ? 46.902 -4.349 36.120 1.00 21.75 309 LEU A N 1
ATOM 2397 C CA . LEU A 1 309 ? 46.606 -5.725 35.731 1.00 19.99 309 LEU A CA 1
ATOM 2398 C C . LEU A 1 309 ? 45.133 -5.990 35.432 1.00 18.98 309 LEU A C 1
ATOM 2399 O O . LEU A 1 309 ? 44.806 -6.624 34.429 1.00 19.16 309 LEU A O 1
ATOM 2404 N N . TYR A 1 310 ? 44.243 -5.503 36.291 1.00 20.35 310 TYR A N 1
ATOM 2405 C CA . TYR A 1 310 ? 42.816 -5.730 36.094 1.00 21.45 310 TYR A CA 1
ATOM 2406 C C . TYR A 1 310 ? 42.101 -4.584 35.386 1.00 23.18 310 TYR A C 1
ATOM 2407 O O . TYR A 1 310 ? 40.872 -4.567 35.313 1.00 22.29 310 TYR A O 1
ATOM 2416 N N . ASP A 1 311 ? 42.871 -3.636 34.859 1.00 24.63 311 ASP A N 1
ATOM 2417 C CA . ASP A 1 311 ? 42.301 -2.490 34.156 1.00 26.86 311 ASP A CA 1
ATOM 2418 C C . ASP A 1 311 ? 41.226 -1.800 34.988 1.00 29.01 311 ASP A C 1
ATOM 2419 O O . ASP A 1 311 ? 40.120 -1.546 34.507 1.00 30.11 311 ASP A O 1
ATOM 2424 N N . ASP A 1 312 ? 41.549 -1.500 36.240 1.00 29.70 312 ASP A N 1
ATOM 2425 C CA . ASP A 1 312 ? 40.596 -0.837 37.118 1.00 32.54 312 ASP A CA 1
ATOM 2426 C C . ASP A 1 312 ? 41.313 -0.062 38.215 1.00 33.67 312 ASP A C 1
ATOM 2427 O O . ASP A 1 312 ? 42.562 -0.043 38.206 1.00 35.08 312 ASP A O 1
ATOM 2433 N N . GLU B 1 5 ? -24.251 -74.122 42.786 1.00 40.01 5 GLU B N 1
ATOM 2434 C CA . GLU B 1 5 ? -24.835 -72.891 43.390 1.00 39.85 5 GLU B CA 1
ATOM 2435 C C . GLU B 1 5 ? -23.927 -71.677 43.180 1.00 37.14 5 GLU B C 1
ATOM 2436 O O . GLU B 1 5 ? -24.236 -70.574 43.632 1.00 38.75 5 GLU B O 1
ATOM 2442 N N . ILE B 1 6 ? -22.812 -71.873 42.483 1.00 32.77 6 ILE B N 1
ATOM 2443 C CA . ILE B 1 6 ? -21.889 -70.771 42.246 1.00 27.82 6 ILE B CA 1
ATOM 2444 C C . ILE B 1 6 ? -22.143 -70.071 40.916 1.00 23.53 6 ILE B C 1
ATOM 2445 O O . ILE B 1 6 ? -21.977 -70.658 39.846 1.00 22.25 6 ILE B O 1
ATOM 2450 N N . PRO B 1 7 ? 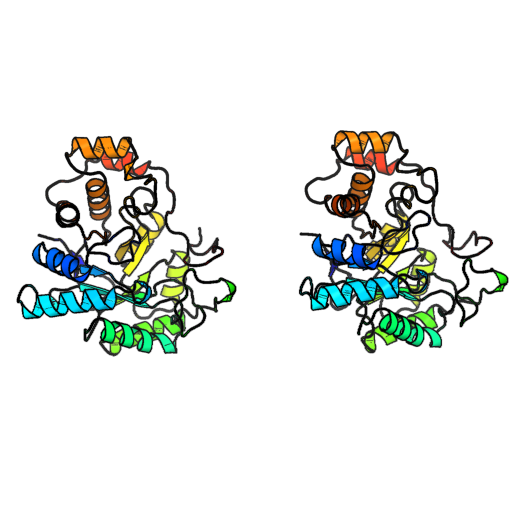-22.547 -68.795 40.975 1.00 20.33 7 PRO B N 1
ATOM 2451 C CA . PRO B 1 7 ? -22.838 -67.972 39.799 1.00 18.57 7 PRO B CA 1
ATOM 2452 C C . PRO B 1 7 ? -21.630 -67.804 38.886 1.00 17.66 7 PRO B C 1
ATOM 2453 O O . PRO B 1 7 ? -20.488 -67.945 39.319 1.00 15.36 7 PRO B O 1
ATOM 2457 N N . THR B 1 8 ? -21.898 -67.511 37.619 1.00 17.46 8 THR B N 1
ATOM 2458 C CA . THR B 1 8 ? -20.838 -67.295 36.643 1.00 17.32 8 THR B CA 1
ATOM 2459 C C . THR B 1 8 ? -21.066 -65.944 35.994 1.00 17.83 8 THR B C 1
ATOM 2460 O O . THR B 1 8 ? -22.141 -65.355 36.123 1.00 19.38 8 THR B O 1
ATOM 2464 N N . LYS B 1 9 ? -20.044 -65.439 35.316 1.00 16.43 9 LYS B N 1
ATOM 2465 C CA . LYS B 1 9 ? -20.160 -64.170 34.622 1.00 16.80 9 LYS B CA 1
ATOM 2466 C C . LYS B 1 9 ? -19.615 -64.387 33.221 1.00 16.37 9 LYS B C 1
ATOM 2467 O O . LYS B 1 9 ? -18.529 -64.931 33.048 1.00 16.63 9 LYS B O 1
ATOM 2473 N N . VAL B 1 10 ? -20.382 -63.978 32.219 1.00 15.84 10 VAL B N 1
ATOM 2474 C CA . VAL B 1 10 ? -19.955 -64.150 30.841 1.00 16.97 10 VAL B CA 1
ATOM 2475 C C . VAL B 1 10 ? -18.849 -63.172 30.471 1.00 15.77 10 VAL B C 1
ATOM 2476 O O . VAL B 1 10 ? -18.915 -61.983 30.796 1.00 14.14 10 VAL B O 1
ATOM 2480 N N . LEU B 1 11 ? -17.816 -63.681 29.807 1.00 15.94 11 LEU B N 1
ATOM 2481 C CA . LEU B 1 11 ? -16.723 -62.827 29.367 1.00 15.85 11 LEU B CA 1
ATOM 2482 C C . LEU B 1 11 ? -17.175 -62.262 28.023 1.00 16.31 11 LEU B C 1
ATOM 2483 O O . LEU B 1 11 ? -16.959 -62.861 26.971 1.00 16.88 11 LEU B O 1
ATOM 2488 N N . THR B 1 12 ? -17.822 -61.104 28.096 1.00 18.37 12 THR B N 1
ATOM 2489 C CA . THR B 1 12 ? -18.382 -60.405 26.944 1.00 19.82 12 THR B CA 1
ATOM 2490 C C . THR B 1 12 ? -17.474 -60.239 25.732 1.00 19.28 12 THR B C 1
ATOM 2491 O O . THR B 1 12 ? -17.942 -60.296 24.596 1.00 19.47 12 THR B O 1
ATOM 2495 N N . ASN B 1 13 ? -16.184 -60.031 25.968 1.00 17.58 13 ASN B N 1
ATOM 2496 C CA . ASN B 1 13 ? -15.240 -59.831 24.872 1.00 16.65 13 ASN B CA 1
ATOM 2497 C C . ASN B 1 13 ? -14.741 -61.096 24.186 1.00 17.08 13 ASN B C 1
ATOM 2498 O O . ASN B 1 13 ? -13.920 -61.025 23.270 1.00 16.18 13 ASN B O 1
ATOM 2503 N N . THR B 1 14 ? -15.226 -62.255 24.619 1.00 16.88 14 THR B N 1
ATOM 2504 C CA . THR B 1 14 ? -14.817 -63.504 23.990 1.00 16.91 14 THR B CA 1
ATOM 2505 C C . THR B 1 14 ? -15.885 -63.896 22.980 1.00 18.97 14 THR B C 1
ATOM 2506 O O . THR B 1 14 ? -17.078 -63.813 23.265 1.00 19.67 14 THR B O 1
ATOM 2510 N N . SER B 1 15 ? -15.455 -64.306 21.793 1.00 21.21 15 SER B N 1
ATOM 2511 C CA . SER B 1 15 ? -16.395 -64.697 20.749 1.00 21.98 15 SER B CA 1
ATOM 2512 C C . SER B 1 15 ? -17.248 -65.866 21.226 1.00 22.43 15 SER B C 1
ATOM 2513 O O . SER B 1 15 ? -18.407 -65.998 20.841 1.00 22.46 15 SER B O 1
ATOM 2516 N N . SER B 1 16 ? -16.662 -66.701 22.079 1.00 21.94 16 SER B N 1
ATOM 2517 C CA . SER B 1 16 ? -17.335 -67.877 22.619 1.00 21.76 16 SER B CA 1
ATOM 2518 C C . SER B 1 16 ? -18.186 -67.584 23.854 1.00 20.41 16 SER B C 1
ATOM 2519 O O . SER B 1 16 ? -18.861 -68.476 24.370 1.00 19.88 16 SER B O 1
ATOM 2522 N N . GLN B 1 17 ? -18.152 -66.341 24.324 1.00 19.33 17 GLN B N 1
ATOM 2523 C CA . GLN B 1 17 ? -18.931 -65.945 25.491 1.00 19.14 17 GLN B CA 1
ATOM 2524 C C . GLN B 1 17 ? -18.749 -66.924 26.652 1.00 19.05 17 GLN B C 1
ATOM 2525 O O . GLN B 1 17 ? -19.715 -67.456 27.203 1.00 18.51 17 GLN B O 1
ATOM 2531 N N . LEU B 1 18 ? -17.494 -67.151 27.021 1.00 16.39 18 LEU B N 1
ATOM 2532 C CA . LEU B 1 18 ? -17.163 -68.065 28.108 1.00 17.18 18 LEU B CA 1
ATOM 2533 C C . LEU B 1 18 ? -17.743 -67.613 29.439 1.00 16.86 18 LEU B C 1
ATOM 2534 O O . LEU B 1 18 ? -17.804 -66.420 29.729 1.00 17.81 18 LEU B O 1
ATOM 2539 N N . LYS B 1 19 ? -18.159 -68.579 30.249 1.00 17.89 19 LYS B N 1
ATOM 2540 C CA . LYS B 1 19 ? -18.708 -68.290 31.566 1.00 17.83 19 LYS B CA 1
ATOM 2541 C C . LYS B 1 19 ? -17.625 -68.525 32.611 1.00 17.52 19 LYS B C 1
ATOM 2542 O O . LYS B 1 19 ? -17.060 -69.613 32.694 1.00 17.95 19 LYS B O 1
ATOM 2548 N N . MET B 1 20 ? -17.335 -67.500 33.402 1.00 14.99 20 MET B N 1
ATOM 2549 C CA . MET B 1 20 ? -16.318 -67.613 34.441 1.00 14.41 20 MET B CA 1
ATOM 2550 C C . MET B 1 20 ? -16.974 -67.625 35.813 1.00 13.85 20 MET B C 1
ATOM 2551 O O . MET B 1 20 ? -17.733 -66.712 36.144 1.00 15.05 20 MET B O 1
ATOM 2556 N N . PRO B 1 21 ? -16.711 -68.666 36.625 1.00 14.36 21 PRO B N 1
ATOM 2557 C CA . PRO B 1 21 ? -17.320 -68.693 37.961 1.00 13.63 21 PRO B CA 1
ATOM 2558 C C . PRO B 1 21 ? -16.900 -67.394 38.653 1.00 13.11 21 PRO B C 1
ATOM 2559 O O . PRO B 1 21 ? -15.722 -67.035 38.627 1.00 12.29 21 PRO B O 1
ATOM 2563 N N . VAL B 1 22 ? -17.851 -66.692 39.263 1.00 12.79 22 VAL B N 1
ATOM 2564 C CA . VAL B 1 22 ? -17.545 -65.415 39.902 1.00 13.18 22 VAL B CA 1
ATOM 2565 C C . VAL B 1 22 ? -16.508 -65.494 41.011 1.00 13.45 22 VAL B C 1
ATOM 2566 O O . VAL B 1 22 ? -15.769 -64.537 41.240 1.00 12.58 22 VAL B O 1
ATOM 2570 N N . VAL B 1 23 ? -16.454 -66.622 41.710 1.00 13.04 23 VAL B N 1
ATOM 2571 C CA . VAL B 1 23 ? -15.469 -66.779 42.768 1.00 12.35 23 VAL B CA 1
ATOM 2572 C C . VAL B 1 23 ? -14.552 -67.927 42.390 1.00 12.66 23 VAL B C 1
ATOM 2573 O O . VAL B 1 23 ? -15.008 -68.972 41.927 1.00 14.26 23 VAL B O 1
ATOM 2577 N N . GLY B 1 24 ? -13.253 -67.711 42.555 1.00 11.94 24 GLY B N 1
ATOM 2578 C CA . GLY B 1 24 ? -12.294 -68.746 42.226 1.00 11.96 24 GLY B CA 1
ATOM 2579 C C . GLY B 1 24 ? -11.284 -68.890 43.342 1.00 12.06 24 GLY B C 1
ATOM 2580 O O . GLY B 1 24 ? -11.247 -68.072 44.254 1.00 12.89 24 GLY B O 1
ATOM 2581 N N . MET B 1 25 ? -10.471 -69.935 43.264 1.00 10.93 25 MET B N 1
ATOM 2582 C CA . MET B 1 25 ? -9.447 -70.199 44.266 1.00 11.36 25 MET B CA 1
ATOM 2583 C C . MET B 1 25 ? -8.090 -69.706 43.782 1.00 11.28 25 MET B C 1
ATOM 2584 O O . MET B 1 25 ? -7.620 -70.110 42.719 1.00 10.15 25 MET B O 1
ATOM 2589 N N . GLY B 1 26 ? -7.474 -68.824 44.566 1.00 10.92 26 GLY B N 1
ATOM 2590 C CA . GLY B 1 26 ? -6.163 -68.310 44.217 1.00 12.30 26 GLY B CA 1
ATOM 2591 C C . GLY B 1 26 ? -5.042 -69.246 44.642 1.00 13.75 26 GLY B C 1
ATOM 2592 O O . GLY B 1 26 ? -5.272 -70.177 45.418 1.00 12.83 26 GLY B O 1
ATOM 2593 N N . SER B 1 27 ? -3.829 -69.010 44.147 1.00 12.06 27 SER B N 1
ATOM 2594 C CA . SER B 1 27 ? -2.700 -69.865 44.502 1.00 14.00 27 SER B CA 1
ATOM 2595 C C . SER B 1 27 ? -1.341 -69.170 44.602 1.00 14.34 27 SER B C 1
ATOM 2596 O O . SER B 1 27 ? -0.304 -69.810 44.430 1.00 15.51 27 SER B O 1
ATOM 2599 N N . ALA B 1 28 ? -1.325 -67.869 44.879 1.00 13.52 28 ALA B N 1
ATOM 2600 C CA . ALA B 1 28 ? -0.039 -67.186 45.004 1.00 15.02 28 ALA B CA 1
ATOM 2601 C C . ALA B 1 28 ? 0.597 -67.645 46.312 1.00 17.01 28 ALA B C 1
ATOM 2602 O O . ALA B 1 28 ? -0.105 -67.992 47.264 1.00 15.51 28 ALA B O 1
ATOM 2604 N N . PRO B 1 29 ? 1.934 -67.650 46.377 1.00 18.88 29 PRO B N 1
ATOM 2605 C CA . PRO B 1 29 ? 2.627 -68.082 47.592 1.00 21.73 29 PRO B CA 1
ATOM 2606 C C . PRO B 1 29 ? 2.280 -67.293 48.847 1.00 23.21 29 PRO B C 1
ATOM 2607 O O . PRO B 1 29 ? 2.149 -66.069 48.822 1.00 21.90 29 PRO B O 1
ATOM 2611 N N . ASP B 1 30 ? 2.125 -68.031 49.938 1.00 24.97 30 ASP B N 1
ATOM 2612 C CA . ASP B 1 30 ? 1.812 -67.488 51.253 1.00 27.37 30 ASP B CA 1
ATOM 2613 C C . ASP B 1 30 ? 2.933 -68.050 52.125 1.00 28.52 30 ASP B C 1
ATOM 2614 O O . ASP B 1 30 ? 2.865 -69.198 52.561 1.00 29.12 30 ASP B O 1
ATOM 2619 N N . PHE B 1 31 ? 3.969 -67.250 52.363 1.00 29.74 31 PHE B N 1
ATOM 2620 C CA . PHE B 1 31 ? 5.117 -67.704 53.143 1.00 32.39 31 PHE B CA 1
ATOM 2621 C C . PHE B 1 31 ? 4.807 -68.099 54.588 1.00 32.76 31 PHE B C 1
ATOM 2622 O O . PHE B 1 31 ? 5.678 -68.613 55.293 1.00 32.58 31 PHE B O 1
ATOM 2630 N N . THR B 1 32 ? 3.572 -67.869 55.025 1.00 32.93 32 THR B N 1
ATOM 2631 C CA . THR B 1 32 ? 3.168 -68.231 56.382 1.00 33.98 32 THR B CA 1
ATOM 2632 C C . THR B 1 32 ? 2.259 -69.460 56.340 1.00 35.41 32 THR B C 1
ATOM 2633 O O . THR B 1 32 ? 1.863 -69.992 57.379 1.00 35.84 32 THR B O 1
ATOM 2637 N N . CYS B 1 33 ? 1.936 -69.909 55.131 1.00 35.91 33 CYS B N 1
ATOM 2638 C CA . CYS B 1 33 ? 1.069 -71.068 54.944 1.00 36.74 33 CYS B CA 1
ATOM 2639 C C . CYS B 1 33 ? 1.875 -72.357 54.814 1.00 37.60 33 CYS B C 1
ATOM 2640 O O . CYS B 1 33 ? 2.761 -72.466 53.966 1.00 37.47 33 CYS B O 1
ATOM 2643 N N . LYS B 1 34 ? 1.558 -73.332 55.658 1.00 38.69 34 LYS B N 1
ATOM 2644 C CA . LYS B 1 34 ? 2.250 -74.615 55.643 1.00 40.25 34 LYS B CA 1
ATOM 2645 C C . LYS B 1 34 ? 1.334 -75.767 55.236 1.00 39.60 34 LYS B C 1
ATOM 2646 O O . LYS B 1 34 ? 1.560 -76.914 55.626 1.00 40.86 34 LYS B O 1
ATOM 2652 N N . LYS B 1 35 ? 0.310 -75.465 54.442 1.00 37.06 35 LYS B N 1
ATOM 2653 C CA . LYS B 1 35 ? -0.630 -76.490 54.001 1.00 34.62 35 LYS B CA 1
ATOM 2654 C C . LYS B 1 35 ? -0.327 -76.993 52.595 1.00 32.29 35 LYS B C 1
ATOM 2655 O O . LYS B 1 35 ? 0.078 -76.227 51.721 1.00 32.88 35 LYS B O 1
ATOM 2661 N N . ASP B 1 36 ? -0.533 -78.289 52.384 1.00 28.71 36 ASP B N 1
ATOM 2662 C CA . ASP B 1 36 ? -0.278 -78.906 51.088 1.00 25.72 36 ASP B CA 1
ATOM 2663 C C . ASP B 1 36 ? -1.200 -78.336 50.011 1.00 22.01 36 ASP B C 1
ATOM 2664 O O . ASP B 1 36 ? -2.420 -78.392 50.134 1.00 19.87 36 ASP B O 1
ATOM 2669 N N . THR B 1 37 ? -0.607 -77.783 48.956 1.00 19.40 37 THR B N 1
ATOM 2670 C CA . THR B 1 37 ? -1.384 -77.186 47.872 1.00 17.42 37 THR B CA 1
ATOM 2671 C C . THR B 1 37 ? -2.305 -78.186 47.177 1.00 16.13 37 THR B C 1
ATOM 2672 O O . THR B 1 37 ? -3.497 -77.927 47.001 1.00 14.48 37 THR B O 1
ATOM 2676 N N . LYS B 1 38 ? -1.759 -79.330 46.782 1.00 15.30 38 LYS B N 1
ATOM 2677 C CA . LYS B 1 38 ? -2.562 -80.331 46.093 1.00 17.10 38 LYS B CA 1
ATOM 2678 C C . LYS B 1 38 ? -3.787 -80.738 46.903 1.00 15.99 38 LYS B C 1
ATOM 2679 O O . LYS B 1 38 ? -4.900 -80.792 46.375 1.00 17.03 38 LYS B O 1
ATOM 2685 N N . ASP B 1 39 ? -3.589 -81.028 48.185 1.00 15.84 39 ASP B N 1
ATOM 2686 C CA . ASP B 1 39 ? -4.703 -81.428 49.029 1.00 15.73 39 ASP B CA 1
ATOM 2687 C C . ASP B 1 39 ? -5.746 -80.333 49.153 1.00 15.40 39 ASP B C 1
ATOM 2688 O O . ASP B 1 39 ? -6.942 -80.616 49.214 1.00 14.94 39 ASP B O 1
ATOM 2693 N N . ALA B 1 40 ? -5.299 -79.083 49.192 1.00 15.25 40 ALA B N 1
ATOM 2694 C CA . ALA B 1 40 ? -6.226 -77.964 49.322 1.00 14.92 40 ALA B CA 1
ATOM 2695 C C . ALA B 1 40 ? -7.095 -77.816 48.082 1.00 14.88 40 ALA B C 1
ATOM 2696 O O . ALA B 1 40 ? -8.293 -77.544 48.184 1.00 14.07 40 ALA B O 1
ATOM 2698 N N . ILE B 1 41 ? -6.492 -77.999 46.911 1.00 13.11 41 ILE B N 1
ATOM 2699 C CA . ILE B 1 41 ? -7.228 -77.869 45.659 1.00 12.66 41 ILE B CA 1
ATOM 2700 C C . ILE B 1 41 ? -8.260 -78.980 45.511 1.00 12.50 41 ILE B C 1
ATOM 2701 O O . ILE B 1 41 ? -9.370 -78.744 45.040 1.00 11.71 41 ILE B O 1
ATOM 2706 N N . ILE B 1 42 ? -7.897 -80.198 45.907 1.00 14.60 42 ILE B N 1
ATOM 2707 C CA . ILE B 1 42 ? -8.838 -81.312 45.814 1.00 13.77 42 ILE B CA 1
ATOM 2708 C C . ILE B 1 42 ? -10.037 -81.031 46.723 1.00 13.17 42 ILE B C 1
ATOM 2709 O O . ILE B 1 42 ? -11.186 -81.260 46.339 1.00 12.12 42 ILE B O 1
ATOM 2714 N N . GLU B 1 43 ? -9.766 -80.518 47.920 1.00 13.20 43 GLU B N 1
ATOM 2715 C CA . GLU B 1 43 ? -10.826 -80.181 48.870 1.00 13.23 43 GLU B CA 1
ATOM 2716 C C . GLU B 1 43 ? -11.695 -79.062 48.290 1.00 14.12 43 GLU B C 1
ATOM 2717 O O . GLU B 1 43 ? -12.916 -79.089 48.409 1.00 13.50 43 GLU B O 1
ATOM 2723 N N . ALA B 1 44 ? -11.061 -78.079 47.656 1.00 12.88 44 ALA B N 1
ATOM 2724 C CA . ALA B 1 44 ? -11.809 -76.972 47.065 1.00 11.29 44 ALA B CA 1
ATOM 2725 C C . ALA B 1 44 ? -12.762 -77.492 45.991 1.00 11.23 44 ALA B C 1
ATOM 2726 O O . ALA B 1 44 ? -13.918 -77.081 45.917 1.00 11.79 44 ALA B O 1
ATOM 2728 N N . ILE B 1 45 ? -12.271 -78.395 45.151 1.00 12.25 45 ILE B N 1
ATOM 2729 C CA . ILE B 1 45 ? -13.099 -78.963 44.094 1.00 11.96 45 ILE B CA 1
ATOM 2730 C C . ILE B 1 45 ? -14.304 -79.695 44.690 1.00 12.92 45 ILE B C 1
ATOM 2731 O O . ILE B 1 45 ? -15.426 -79.552 44.206 1.00 13.46 45 ILE B O 1
ATOM 2736 N N . LYS B 1 46 ? -14.070 -80.470 45.742 1.00 14.71 46 LYS B N 1
ATOM 2737 C CA . LYS B 1 46 ? -15.157 -81.198 46.387 1.00 15.32 46 LYS B CA 1
ATOM 2738 C C . LYS B 1 46 ? -16.214 -80.231 46.905 1.00 17.08 46 LYS B C 1
ATOM 2739 O O . LYS B 1 46 ? -17.413 -80.529 46.868 1.00 15.82 46 LYS B O 1
ATOM 2745 N N . GLN B 1 47 ? -15.769 -79.068 47.375 1.00 15.59 47 GLN B N 1
ATOM 2746 C CA . GLN B 1 47 ? -16.686 -78.069 47.915 1.00 15.93 47 GLN B CA 1
ATOM 2747 C C . GLN B 1 47 ? -17.436 -77.286 46.851 1.00 15.72 47 GLN B C 1
ATOM 2748 O O . GLN B 1 47 ? -18.432 -76.631 47.155 1.00 18.39 47 GLN B O 1
ATOM 2754 N N . GLY B 1 48 ? -16.960 -77.340 45.610 1.00 15.43 48 GLY B N 1
ATOM 2755 C CA . GLY B 1 48 ? -17.646 -76.628 44.547 1.00 13.81 48 GLY B CA 1
ATOM 2756 C C . GLY B 1 48 ? -16.815 -75.682 43.704 1.00 12.70 48 GLY B C 1
ATOM 2757 O O . GLY B 1 48 ? -17.310 -75.155 42.706 1.00 13.06 48 GLY B O 1
ATOM 2758 N N . TYR B 1 49 ? -15.567 -75.448 44.099 1.00 13.08 49 TYR B N 1
ATOM 2759 C CA . TYR B 1 49 ? -14.688 -74.560 43.339 1.00 13.15 49 TYR B CA 1
ATOM 2760 C C . TYR B 1 49 ? -14.412 -75.156 41.961 1.00 13.06 49 TYR B C 1
ATOM 2761 O O . TYR B 1 49 ? -14.151 -76.354 41.839 1.00 12.44 49 TYR B O 1
ATOM 2770 N N . ARG B 1 50 ? -14.468 -74.318 40.928 1.00 11.62 50 ARG B N 1
ATOM 2771 C CA . ARG B 1 50 ? -14.206 -74.765 39.561 1.00 11.69 50 ARG B CA 1
ATOM 2772 C C . ARG B 1 50 ? -13.223 -73.823 38.870 1.00 11.86 50 ARG B C 1
ATOM 2773 O O . ARG B 1 50 ? -12.562 -74.196 37.900 1.00 12.78 50 ARG B O 1
ATOM 2781 N N . HIS B 1 51 ? -13.140 -72.604 39.393 1.00 12.92 51 HIS B N 1
ATOM 2782 C CA . HIS B 1 51 ? -12.270 -71.547 38.877 1.00 11.26 51 HIS B CA 1
ATOM 2783 C C . HIS B 1 51 ? -10.995 -71.526 39.720 1.00 11.19 51 HIS B C 1
ATOM 2784 O O . HIS B 1 51 ? -11.053 -71.323 40.932 1.00 11.14 51 HIS B O 1
ATOM 2791 N N . PHE B 1 52 ? -9.856 -71.765 39.072 1.00 10.74 52 PHE B N 1
ATOM 2792 C CA . PHE B 1 52 ? -8.557 -71.769 39.741 1.00 10.65 52 PHE B CA 1
ATOM 2793 C C . PHE B 1 52 ? -7.600 -70.818 39.054 1.00 11.83 52 PHE B C 1
ATOM 2794 O O . PHE B 1 52 ? -7.404 -70.882 37.840 1.00 13.91 52 PHE B O 1
ATOM 2802 N N . ASP B 1 53 ? -6.993 -69.949 39.854 1.00 11.61 53 ASP B N 1
ATOM 2803 C CA . ASP B 1 53 ? -6.072 -68.938 39.360 1.00 10.53 53 ASP B CA 1
ATOM 2804 C C . ASP B 1 53 ? -4.635 -69.211 39.799 1.00 10.51 53 ASP B C 1
ATOM 2805 O O . ASP B 1 53 ? -4.355 -69.354 40.989 1.00 11.16 53 ASP B O 1
ATOM 2810 N N . THR B 1 54 ? -3.733 -69.305 38.827 1.00 8.55 54 THR B N 1
ATOM 2811 C CA . THR B 1 54 ? -2.325 -69.529 39.126 1.00 9.48 54 THR B CA 1
ATOM 2812 C C . THR B 1 54 ? -1.494 -68.657 38.188 1.00 11.14 54 THR B C 1
ATOM 2813 O O . THR B 1 54 ? -2.031 -67.783 37.503 1.00 10.52 54 THR B O 1
ATOM 2817 N N . ALA B 1 55 ? -0.186 -68.879 38.177 1.00 10.16 55 ALA B N 1
ATOM 2818 C CA . ALA B 1 55 ? 0.715 -68.117 37.320 1.00 10.67 55 ALA B CA 1
ATOM 2819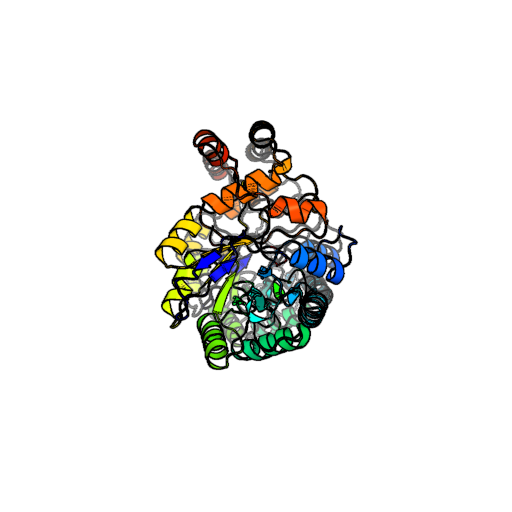 C C . ALA B 1 55 ? 2.046 -68.844 37.299 1.00 9.56 55 ALA B C 1
ATOM 2820 O O . ALA B 1 55 ? 2.346 -69.621 38.201 1.00 10.57 55 ALA B O 1
ATOM 2822 N N . ALA B 1 56 ? 2.845 -68.589 36.271 1.00 9.56 56 ALA B N 1
ATOM 2823 C CA . ALA B 1 56 ? 4.150 -69.217 36.172 1.00 10.23 56 ALA B CA 1
ATOM 2824 C C . ALA B 1 56 ? 5.017 -68.781 37.360 1.00 12.07 56 ALA B C 1
ATOM 2825 O O . ALA B 1 56 ? 5.807 -69.557 37.897 1.00 12.39 56 ALA B O 1
ATOM 2827 N N . ALA B 1 57 ? 4.844 -67.535 37.782 1.00 11.08 57 ALA B N 1
ATOM 2828 C CA . ALA B 1 57 ? 5.631 -66.977 38.878 1.00 12.86 57 ALA B CA 1
ATOM 2829 C C . ALA B 1 57 ? 5.349 -67.520 40.282 1.00 13.77 57 ALA B C 1
ATOM 2830 O O . ALA B 1 57 ? 6.219 -67.450 41.151 1.00 14.14 57 ALA B O 1
ATOM 2832 N N . TYR B 1 58 ? 4.157 -68.066 40.510 1.00 13.94 58 TYR B N 1
ATOM 2833 C CA . TYR B 1 58 ? 3.802 -68.557 41.846 1.00 15.01 58 TYR B CA 1
ATOM 2834 C C . TYR B 1 58 ? 4.451 -69.853 42.299 1.00 16.10 58 TYR B C 1
ATOM 2835 O O . TYR B 1 58 ? 4.576 -70.093 43.501 1.00 16.51 58 TYR B O 1
ATOM 2844 N N . GLY B 1 59 ? 4.834 -70.693 41.348 1.00 15.33 59 GLY B N 1
ATOM 2845 C CA . GLY B 1 59 ? 5.428 -71.968 41.701 1.00 16.26 59 GLY B CA 1
ATOM 2846 C C . GLY B 1 59 ? 4.354 -72.963 42.113 1.00 15.98 59 GLY B C 1
ATOM 2847 O O . GLY B 1 59 ? 4.660 -74.021 42.664 1.00 17.38 59 GLY B O 1
ATOM 2848 N N . SER B 1 60 ? 3.093 -72.633 41.839 1.00 15.40 60 SER B N 1
ATOM 2849 C CA . SER B 1 60 ? 1.977 -73.506 42.195 1.00 13.68 60 SER B CA 1
ATOM 2850 C C . SER B 1 60 ? 1.367 -74.268 41.020 1.00 13.32 60 SER B C 1
ATOM 2851 O O . SER B 1 60 ? 0.470 -75.089 41.209 1.00 13.31 60 SER B O 1
ATOM 2854 N N . GLU B 1 61 ? 1.839 -74.006 39.806 1.00 12.20 61 GLU B N 1
ATOM 2855 C CA . GLU B 1 61 ? 1.295 -74.701 38.642 1.00 12.23 61 GLU B CA 1
ATOM 2856 C C . GLU B 1 61 ? 1.445 -76.220 38.746 1.00 13.04 61 GLU B C 1
ATOM 2857 O O . GLU B 1 61 ? 0.533 -76.963 38.401 1.00 11.55 61 GLU B O 1
ATOM 2863 N N . GLN B 1 62 ? 2.599 -76.675 39.221 1.00 13.39 62 GLN B N 1
ATOM 2864 C CA . GLN B 1 62 ? 2.853 -78.107 39.345 1.00 15.46 62 GLN B CA 1
ATOM 2865 C C . GLN B 1 62 ? 1.816 -78.779 40.238 1.00 14.57 62 GLN B C 1
ATOM 2866 O O . GLN B 1 62 ? 1.128 -79.709 39.815 1.00 13.62 62 GLN B O 1
ATOM 2872 N N . ALA B 1 63 ? 1.702 -78.300 41.473 1.00 14.71 63 ALA B N 1
ATOM 2873 C CA . ALA B 1 63 ? 0.747 -78.865 42.419 1.00 13.82 63 ALA B CA 1
ATOM 2874 C C . ALA B 1 63 ? -0.696 -78.741 41.928 1.00 14.00 63 ALA B C 1
ATOM 2875 O O . ALA B 1 63 ? -1.475 -79.694 42.020 1.00 13.97 63 ALA B O 1
ATOM 2877 N N . LEU B 1 64 ? -1.065 -77.572 41.410 1.00 12.43 64 LEU B N 1
ATOM 2878 C CA . LEU B 1 64 ? -2.421 -77.391 40.914 1.00 12.55 64 LEU B CA 1
ATOM 2879 C C . LEU B 1 64 ? -2.721 -78.431 39.847 1.00 12.75 64 LEU B C 1
ATOM 2880 O O . LEU B 1 64 ? -3.761 -79.084 39.889 1.00 13.01 64 LEU B O 1
ATOM 2885 N N . GLY B 1 65 ? -1.796 -78.586 38.899 1.00 11.23 65 GLY B N 1
ATOM 2886 C CA . GLY B 1 65 ? -1.982 -79.547 37.824 1.00 13.17 65 GLY B CA 1
ATOM 2887 C C . GLY B 1 65 ? -2.179 -80.959 38.337 1.00 13.09 65 GLY B C 1
ATOM 2888 O O . GLY B 1 65 ? -3.001 -81.714 37.812 1.00 12.98 65 GLY B O 1
ATOM 2889 N N . GLU B 1 66 ? -1.417 -81.325 39.363 1.00 14.42 66 GLU B N 1
ATOM 2890 C CA . GLU B 1 66 ? -1.528 -82.656 39.941 1.00 15.24 66 GLU B CA 1
ATOM 2891 C C . GLU B 1 66 ? -2.909 -82.864 40.555 1.00 15.87 66 GLU B C 1
ATOM 2892 O O . GLU B 1 66 ? -3.520 -83.923 40.395 1.00 14.95 66 GLU B O 1
ATOM 2898 N N . ALA B 1 67 ? -3.402 -81.845 41.251 1.00 13.98 67 ALA B N 1
ATOM 2899 C CA . ALA B 1 67 ? -4.712 -81.922 41.884 1.00 15.03 67 ALA B CA 1
ATOM 2900 C C . ALA B 1 67 ? -5.829 -82.045 40.847 1.00 14.04 67 ALA B C 1
ATOM 2901 O O . ALA B 1 67 ? -6.749 -82.843 41.012 1.00 14.55 67 ALA B O 1
ATOM 2903 N N . LEU B 1 68 ? -5.750 -81.256 39.780 1.00 13.38 68 LEU B N 1
ATOM 2904 C CA . LEU B 1 68 ? -6.772 -81.305 38.737 1.00 14.02 68 LEU B CA 1
ATOM 2905 C C . LEU B 1 68 ? -6.768 -82.669 38.057 1.00 15.24 68 LEU B C 1
ATOM 2906 O O . LEU B 1 68 ? -7.822 -83.263 37.809 1.00 15.41 68 LEU B O 1
ATOM 2911 N N . LYS B 1 69 ? -5.573 -83.165 37.764 1.00 15.08 69 LYS B N 1
ATOM 2912 C CA . LYS B 1 69 ? -5.432 -84.455 37.103 1.00 17.48 69 LYS B CA 1
ATOM 2913 C C . LYS B 1 69 ? -6.089 -85.560 37.928 1.00 16.96 69 LYS B C 1
ATOM 2914 O O . LYS B 1 69 ? -6.837 -86.386 37.406 1.00 18.00 69 LYS B O 1
ATOM 2920 N N . GLU B 1 70 ? -5.812 -85.564 39.224 1.00 17.35 70 GLU B N 1
ATOM 2921 C CA . GLU B 1 70 ? -6.377 -86.568 40.115 1.00 18.23 70 GLU B CA 1
ATOM 2922 C C . GLU B 1 70 ? -7.882 -86.394 40.302 1.00 18.08 70 GLU B C 1
ATOM 2923 O O . GLU B 1 70 ? -8.623 -87.377 40.369 1.00 15.96 70 GLU B O 1
ATOM 2929 N N . ALA B 1 71 ? -8.337 -85.146 40.376 1.00 17.11 71 ALA B N 1
ATOM 2930 C CA . ALA B 1 71 ? -9.761 -84.876 40.555 1.00 16.73 71 ALA B CA 1
ATOM 2931 C C . ALA B 1 71 ? -10.553 -85.385 39.354 1.00 17.60 71 ALA B C 1
ATOM 2932 O O . ALA B 1 71 ? -11.652 -85.926 39.501 1.00 18.37 71 ALA B O 1
ATOM 2934 N N . ILE B 1 72 ? -9.992 -85.205 38.164 1.00 16.86 72 ILE B N 1
ATOM 2935 C CA . ILE B 1 72 ? -10.642 -85.652 36.939 1.00 17.79 72 ILE B CA 1
ATOM 2936 C C . ILE B 1 72 ? -10.675 -87.183 36.901 1.00 19.03 72 ILE B C 1
ATOM 2937 O O . ILE B 1 72 ? -11.697 -87.779 36.568 1.00 20.03 72 ILE B O 1
ATOM 2942 N N . GLU B 1 73 ? -9.561 -87.813 37.251 1.00 18.51 73 GLU B N 1
ATOM 2943 C CA . GLU B 1 73 ? -9.495 -89.274 37.268 1.00 21.40 73 GLU B CA 1
ATOM 2944 C C . GLU B 1 73 ? -10.502 -89.847 38.272 1.00 22.04 73 GLU B C 1
ATOM 2945 O O . GLU B 1 73 ? -11.194 -90.826 37.980 1.00 23.07 73 GLU B O 1
ATOM 2951 N N . LEU B 1 74 ? -10.589 -89.223 39.444 1.00 21.30 74 LEU B N 1
ATOM 2952 C CA . LEU B 1 74 ? -11.496 -89.669 40.502 1.00 21.73 74 LEU B CA 1
ATOM 2953 C C . LEU B 1 74 ? -12.970 -89.395 40.225 1.00 22.50 74 LEU B C 1
ATOM 2954 O O . LEU B 1 74 ? -13.835 -89.837 40.985 1.00 24.13 74 LEU B O 1
ATOM 2959 N N . GLY B 1 75 ? -13.255 -88.658 39.155 1.00 20.16 75 GLY B N 1
ATOM 2960 C CA . GLY B 1 75 ? -14.634 -88.359 38.803 1.00 20.36 75 GLY B CA 1
ATOM 2961 C C . GLY B 1 75 ? -15.280 -87.233 39.587 1.00 20.96 75 GLY B C 1
ATOM 2962 O O . GLY B 1 75 ? -16.508 -87.128 39.640 1.00 21.66 75 GLY B O 1
ATOM 2963 N N . LEU B 1 76 ? -14.460 -86.384 40.199 1.00 19.77 76 LEU B N 1
ATOM 2964 C CA . LEU B 1 76 ? -14.977 -85.266 40.977 1.00 19.59 76 LEU B CA 1
ATOM 2965 C C . LEU B 1 76 ? -15.341 -84.100 40.064 1.00 19.77 76 LEU B C 1
ATOM 2966 O O . LEU B 1 76 ? -16.162 -83.252 40.419 1.00 20.77 76 LEU B O 1
ATOM 2971 N N . VAL B 1 77 ? -14.735 -84.069 38.883 1.00 18.13 77 VAL B N 1
ATOM 2972 C CA . VAL B 1 77 ? -14.976 -82.987 37.937 1.00 17.85 77 VAL B CA 1
ATOM 2973 C C . VAL B 1 77 ? -14.381 -83.355 36.578 1.00 16.80 77 VAL B C 1
ATOM 2974 O O . VAL B 1 77 ? -13.560 -84.265 36.488 1.00 17.43 77 VAL B O 1
ATOM 2978 N N . THR B 1 78 ? -14.804 -82.649 35.530 1.00 16.10 78 THR B N 1
ATOM 2979 C CA . THR B 1 78 ? -14.277 -82.860 34.183 1.00 16.96 78 THR B CA 1
ATOM 2980 C C . THR B 1 78 ? -13.472 -81.608 33.821 1.00 15.75 78 THR B C 1
ATOM 2981 O O . THR B 1 78 ? -13.638 -80.564 34.444 1.00 14.20 78 THR B O 1
ATOM 2985 N N . ARG B 1 79 ? -12.600 -81.711 32.825 1.00 16.29 79 ARG B N 1
ATOM 2986 C CA . ARG B 1 79 ? -11.803 -80.558 32.415 1.00 15.95 79 ARG B CA 1
ATOM 2987 C C . ARG B 1 79 ? -12.710 -79.437 31.933 1.00 16.10 79 ARG B C 1
ATOM 2988 O O . ARG B 1 79 ? -12.448 -78.257 32.176 1.00 15.00 79 ARG B O 1
ATOM 2996 N N . ASP B 1 80 ? -13.776 -79.811 31.237 1.00 16.79 80 ASP B N 1
ATOM 2997 C CA . ASP B 1 80 ? -14.711 -78.830 30.709 1.00 19.09 80 ASP B CA 1
ATOM 2998 C C . ASP B 1 80 ? -15.416 -78.043 31.805 1.00 18.24 80 ASP B C 1
ATOM 2999 O O . ASP B 1 80 ? -15.828 -76.907 31.584 1.00 18.29 80 ASP B O 1
ATOM 3004 N N . ASP B 1 81 ? -15.548 -78.652 32.980 1.00 17.85 81 ASP B N 1
ATOM 3005 C CA . ASP B 1 81 ? -16.192 -78.010 34.131 1.00 17.93 81 ASP B CA 1
ATOM 3006 C C . ASP B 1 81 ? -15.273 -76.974 34.769 1.00 16.37 81 ASP B C 1
ATOM 3007 O O . ASP B 1 81 ? -15.730 -76.072 35.467 1.00 16.81 81 ASP B O 1
ATOM 3012 N N . LEU B 1 82 ? -13.976 -77.116 34.534 1.00 16.32 82 LEU B N 1
ATOM 3013 C CA . LEU B 1 82 ? -12.992 -76.227 35.142 1.00 14.36 82 LEU B CA 1
ATOM 3014 C C . LEU B 1 82 ? -12.654 -74.976 34.350 1.00 13.90 82 LEU B C 1
ATOM 3015 O O . LEU B 1 82 ? -12.747 -74.955 33.124 1.00 14.20 82 LEU B O 1
ATOM 3020 N N . PHE B 1 83 ? -12.271 -73.930 35.076 1.00 12.36 83 PHE B N 1
ATOM 3021 C CA . PHE B 1 83 ? -11.854 -72.670 34.475 1.00 12.25 83 PHE B CA 1
ATOM 3022 C C . PHE B 1 83 ? -10.470 -72.413 35.065 1.00 12.49 83 PHE B C 1
ATOM 3023 O O . PHE B 1 83 ? -10.335 -72.033 36.228 1.00 13.94 83 PHE B O 1
ATOM 3031 N N . VAL B 1 84 ? -9.442 -72.634 34.258 1.00 11.46 84 VAL B N 1
ATOM 3032 C CA . VAL B 1 84 ? -8.072 -72.468 34.721 1.00 9.56 84 VAL B CA 1
ATOM 3033 C C . VAL B 1 84 ? -7.397 -71.275 34.082 1.00 10.37 84 VAL B C 1
ATOM 3034 O O . VAL B 1 84 ? -7.380 -71.136 32.861 1.00 10.29 84 VAL B O 1
ATOM 3038 N N . THR B 1 85 ? -6.822 -70.427 34.923 1.00 9.33 85 THR B N 1
ATOM 3039 C CA . THR B 1 85 ? -6.133 -69.236 34.460 1.00 9.99 85 THR B CA 1
ATOM 3040 C C . THR B 1 85 ? -4.674 -69.254 34.876 1.00 10.15 85 THR B C 1
ATOM 3041 O O . THR B 1 85 ? -4.357 -69.625 36.003 1.00 10.25 85 THR B O 1
ATOM 3045 N N . SER B 1 86 ? -3.777 -68.892 33.965 1.00 9.27 86 SER B N 1
ATOM 3046 C CA . SER B 1 86 ? -2.380 -68.763 34.357 1.00 8.97 86 SER B CA 1
ATOM 3047 C C . SER B 1 86 ? -1.902 -67.447 33.771 1.00 9.89 86 SER B C 1
ATOM 3048 O O . SER B 1 86 ? -2.675 -66.759 33.086 1.00 9.16 86 SER B O 1
ATOM 3051 N N . LYS B 1 87 ? -0.645 -67.095 34.025 1.00 8.50 87 LYS B N 1
ATOM 3052 C CA . LYS B 1 87 ? -0.135 -65.809 33.573 1.00 9.57 87 LYS B CA 1
ATOM 3053 C C . LYS B 1 87 ? 1.288 -65.821 33.027 1.00 10.04 87 LYS B C 1
ATOM 3054 O O . LYS B 1 87 ? 2.133 -66.613 33.455 1.00 9.99 87 LYS B O 1
ATOM 3060 N N . LEU B 1 88 ? 1.524 -64.906 32.089 1.00 9.10 88 LEU B N 1
ATOM 3061 C CA . LEU B 1 88 ? 2.810 -64.718 31.415 1.00 9.12 88 LEU B CA 1
ATOM 3062 C C . LEU B 1 88 ? 3.676 -63.818 32.284 1.00 9.32 88 LEU B C 1
ATOM 3063 O O . LEU B 1 88 ? 3.355 -62.644 32.472 1.00 9.17 88 LEU B O 1
ATOM 3068 N N . TRP B 1 89 ? 4.775 -64.354 32.803 1.00 8.91 89 TRP B N 1
ATOM 3069 C CA . TRP B 1 89 ? 5.636 -63.561 33.664 1.00 10.09 89 TRP B CA 1
ATOM 3070 C C . TRP B 1 89 ? 6.433 -62.503 32.915 1.00 10.17 89 TRP B C 1
ATOM 3071 O O . TRP B 1 89 ? 6.683 -62.613 31.714 1.00 10.95 89 TRP B O 1
ATOM 3082 N N . VAL B 1 90 ? 6.834 -61.483 33.663 1.00 10.05 90 VAL B N 1
ATOM 3083 C CA . VAL B 1 90 ? 7.588 -60.351 33.155 1.00 10.59 90 VAL B CA 1
ATOM 3084 C C . VAL B 1 90 ? 8.846 -60.723 32.368 1.00 10.92 90 VAL B C 1
ATOM 3085 O O . VAL B 1 90 ? 9.159 -60.086 31.364 1.00 10.56 90 VAL B O 1
ATOM 3089 N N . THR B 1 91 ? 9.566 -61.750 32.811 1.00 9.76 91 THR B N 1
ATOM 3090 C CA . THR B 1 91 ? 10.791 -62.144 32.114 1.00 10.23 91 THR B CA 1
ATOM 3091 C C . THR B 1 91 ? 10.550 -62.684 30.716 1.00 11.15 91 THR B C 1
ATOM 3092 O O . THR B 1 91 ? 11.430 -62.600 29.859 1.00 11.43 91 THR B O 1
ATOM 3096 N N . GLU B 1 92 ? 9.360 -63.233 30.481 1.00 10.30 92 GLU B N 1
ATOM 3097 C CA . GLU B 1 92 ? 9.030 -63.792 29.173 1.00 9.53 92 GLU B CA 1
ATOM 3098 C C . GLU B 1 92 ? 8.032 -62.911 28.423 1.00 10.71 92 GLU B C 1
ATOM 3099 O O . GLU B 1 92 ? 7.484 -63.309 27.391 1.00 11.14 92 GLU B O 1
ATOM 3105 N N . ASN B 1 93 ? 7.818 -61.708 28.947 1.00 9.95 93 ASN B N 1
ATOM 3106 C CA . ASN B 1 93 ? 6.875 -60.748 28.365 1.00 10.44 93 ASN B CA 1
ATOM 3107 C C . ASN B 1 93 ? 7.510 -60.068 27.150 1.00 12.12 93 ASN B C 1
ATOM 3108 O O . ASN B 1 93 ? 7.630 -58.840 27.095 1.00 11.76 93 ASN B O 1
ATOM 3113 N N . HIS B 1 94 ? 7.925 -60.890 26.190 1.00 10.18 94 HIS B N 1
ATOM 3114 C CA . HIS B 1 94 ? 8.542 -60.424 24.953 1.00 11.90 94 HIS B CA 1
ATOM 3115 C C . HIS B 1 94 ? 7.830 -61.154 23.815 1.00 11.84 94 HIS B C 1
ATOM 3116 O O . HIS B 1 94 ? 7.540 -62.346 23.922 1.00 11.07 94 HIS B O 1
ATOM 3123 N N . PRO B 1 95 ? 7.549 -60.449 22.709 1.00 11.96 95 PRO B N 1
ATOM 3124 C CA . PRO B 1 95 ? 6.855 -61.002 21.540 1.00 13.30 95 PRO B CA 1
ATOM 3125 C C . PRO B 1 95 ? 7.049 -62.476 21.195 1.00 12.18 95 PRO B C 1
ATOM 3126 O O . PRO B 1 95 ? 6.077 -63.226 21.109 1.00 13.48 95 PRO B O 1
ATOM 3130 N N . HIS B 1 96 ? 8.295 -62.891 21.000 1.00 11.27 96 HIS B N 1
ATOM 3131 C CA . HIS B 1 96 ? 8.576 -64.271 20.614 1.00 11.22 96 HIS B CA 1
ATOM 3132 C C . HIS B 1 96 ? 8.766 -65.263 21.754 1.00 11.84 96 HIS B C 1
ATOM 3133 O O . HIS B 1 96 ? 9.024 -66.442 21.517 1.00 11.89 96 HIS B O 1
ATOM 3140 N N . LEU B 1 97 ? 8.621 -64.801 22.989 1.00 11.14 97 LEU B N 1
ATOM 3141 C CA . LEU B 1 97 ? 8.772 -65.691 24.136 1.00 11.40 97 LEU B CA 1
ATOM 3142 C C . LEU B 1 97 ? 7.418 -66.017 24.766 1.00 11.05 97 LEU B C 1
ATOM 3143 O O . LEU B 1 97 ? 7.328 -66.873 25.650 1.00 12.10 97 LEU B O 1
ATOM 3148 N N . VAL B 1 98 ? 6.369 -65.344 24.296 1.00 11.17 98 VAL B N 1
ATOM 3149 C CA . VAL B 1 98 ? 5.015 -65.547 24.813 1.00 9.87 98 VAL B CA 1
ATOM 3150 C C . VAL B 1 98 ? 4.513 -66.984 24.657 1.00 12.00 98 VAL B C 1
ATOM 3151 O O . VAL B 1 98 ? 4.171 -67.639 25.639 1.00 12.61 98 VAL B O 1
ATOM 3155 N N . ILE B 1 99 ? 4.468 -67.476 23.424 1.00 12.07 99 ILE B N 1
ATOM 3156 C CA . ILE B 1 99 ? 3.991 -68.830 23.193 1.00 13.40 99 ILE B CA 1
ATOM 3157 C C . ILE B 1 99 ? 4.848 -69.889 23.894 1.00 13.77 99 ILE B C 1
ATOM 3158 O O . ILE B 1 99 ? 4.314 -70.845 24.449 1.00 13.74 99 ILE B O 1
ATOM 3163 N N . PRO B 1 100 ? 6.185 -69.737 23.887 1.00 12.75 100 PRO B N 1
ATOM 3164 C CA . PRO B 1 100 ? 6.995 -70.751 24.574 1.00 11.56 100 PRO B CA 1
ATOM 3165 C C . PRO B 1 100 ? 6.685 -70.771 26.074 1.00 12.12 100 PRO B C 1
ATOM 3166 O O . PRO B 1 100 ? 6.690 -71.828 26.704 1.00 12.40 100 PRO B O 1
ATOM 3170 N N . ALA B 1 101 ? 6.411 -69.597 26.638 1.00 11.60 101 ALA B N 1
ATOM 3171 C CA . ALA B 1 101 ? 6.089 -69.482 28.059 1.00 11.28 101 ALA B CA 1
ATOM 3172 C C . ALA B 1 101 ? 4.751 -70.156 28.360 1.00 11.37 101 ALA B C 1
ATOM 3173 O O . ALA B 1 101 ? 4.596 -70.842 29.373 1.00 12.00 101 ALA B O 1
ATOM 3175 N N . LEU B 1 102 ? 3.781 -69.951 27.476 1.00 10.70 102 LEU B N 1
ATOM 3176 C CA . LEU B 1 102 ? 2.467 -70.552 27.647 1.00 10.52 102 LEU B CA 1
ATOM 3177 C C . LEU B 1 102 ? 2.580 -72.074 27.542 1.00 11.19 102 LEU B C 1
ATOM 3178 O O . LEU B 1 102 ? 1.973 -72.812 28.324 1.00 12.39 102 LEU B O 1
ATOM 3183 N N . GLN B 1 103 ? 3.369 -72.541 26.580 1.00 12.17 103 GLN B N 1
ATOM 3184 C CA . GLN B 1 103 ? 3.558 -73.976 26.393 1.00 12.76 103 GLN B CA 1
ATOM 3185 C C . GLN B 1 103 ? 4.191 -74.598 27.634 1.00 13.41 103 GLN B C 1
ATOM 3186 O O . GLN B 1 103 ? 3.850 -75.719 28.013 1.00 13.60 103 GLN B O 1
ATOM 3192 N N . LYS B 1 104 ? 5.095 -73.864 28.278 1.00 11.81 104 LYS B N 1
ATOM 3193 C CA . LYS B 1 104 ? 5.748 -74.361 29.485 1.00 12.47 104 LYS B CA 1
ATOM 3194 C C . LYS B 1 104 ? 4.742 -74.425 30.637 1.00 12.14 104 LYS B C 1
ATOM 3195 O O . LYS B 1 104 ? 4.756 -75.366 31.432 1.00 13.75 104 LYS B O 1
ATOM 3201 N N . SER B 1 105 ? 3.872 -73.423 30.731 1.00 11.26 105 SER B N 1
ATOM 3202 C CA . SER B 1 105 ? 2.856 -73.415 31.780 1.00 11.38 105 SER B CA 1
ATOM 3203 C C . SER B 1 105 ? 1.920 -74.599 31.589 1.00 12.21 105 SER B C 1
ATOM 3204 O O . SER B 1 105 ? 1.561 -75.273 32.550 1.00 12.69 105 SER B O 1
ATOM 3207 N N . LEU B 1 106 ? 1.531 -74.853 30.343 1.00 12.85 106 LEU B N 1
ATOM 3208 C CA . LEU B 1 106 ? 0.642 -75.971 30.047 1.00 12.80 106 LEU B CA 1
ATOM 3209 C C . LEU B 1 106 ? 1.308 -77.301 30.391 1.00 13.65 106 LEU B C 1
ATOM 3210 O O . LEU B 1 106 ? 0.672 -78.190 30.955 1.00 12.50 106 LEU B O 1
ATOM 3215 N N . LYS B 1 107 ? 2.588 -77.432 30.054 1.00 14.36 107 LYS B N 1
ATOM 3216 C CA . LYS B 1 107 ? 3.324 -78.657 30.349 1.00 16.88 107 LYS B CA 1
ATOM 3217 C C . LYS B 1 107 ? 3.396 -78.874 31.863 1.00 16.46 107 LYS B C 1
ATOM 3218 O O . LYS B 1 107 ? 3.193 -79.988 32.352 1.00 16.63 107 LYS B O 1
ATOM 3224 N N . THR B 1 108 ? 3.679 -77.806 32.604 1.00 14.16 108 THR B N 1
ATOM 3225 C CA . THR B 1 108 ? 3.772 -77.886 34.057 1.00 14.45 108 THR B CA 1
ATOM 3226 C C . THR B 1 108 ? 2.421 -78.230 34.689 1.00 14.55 108 THR B C 1
ATOM 3227 O O . THR B 1 108 ? 2.357 -79.003 35.646 1.00 15.27 108 THR B O 1
ATOM 3231 N N . LEU B 1 109 ? 1.348 -77.658 34.145 1.00 13.80 109 LEU B N 1
ATOM 3232 C CA . LEU B 1 109 ? -0.005 -77.900 34.642 1.00 13.96 109 LEU B CA 1
ATOM 3233 C C . LEU B 1 109 ? -0.574 -79.231 34.159 1.00 14.35 109 LEU B C 1
ATOM 3234 O O . LEU B 1 109 ? -1.607 -79.687 34.651 1.00 14.94 109 LEU B O 1
ATOM 3239 N N . GLN B 1 110 ? 0.102 -79.845 33.197 1.00 15.24 110 GLN B N 1
ATOM 3240 C CA . GLN B 1 110 ? -0.351 -81.107 32.617 1.00 16.15 110 GLN B CA 1
ATOM 3241 C C . GLN B 1 110 ? -1.709 -80.924 31.941 1.00 17.10 110 GLN B C 1
ATOM 3242 O O . GLN B 1 110 ? -2.565 -81.813 31.982 1.00 17.34 110 GLN B O 1
ATOM 3248 N N . LEU B 1 111 ? -1.899 -79.762 31.320 1.00 15.33 111 LEU B N 1
ATOM 3249 C CA . LEU B 1 111 ? -3.141 -79.453 30.616 1.00 16.81 111 LEU B CA 1
ATOM 3250 C C . LEU B 1 111 ? -2.847 -79.200 29.142 1.00 16.93 111 LEU B C 1
ATOM 3251 O O . LEU B 1 111 ? -1.718 -78.869 28.775 1.00 18.27 111 LEU B O 1
ATOM 3256 N N . ASP B 1 112 ? -3.861 -79.357 28.298 1.00 17.18 112 ASP B N 1
ATOM 3257 C CA . ASP B 1 112 ? -3.696 -79.126 26.867 1.00 17.11 112 ASP B CA 1
ATOM 3258 C C . ASP B 1 112 ? -4.031 -77.682 26.516 1.00 15.67 112 ASP B C 1
ATOM 3259 O O . ASP B 1 112 ? -3.579 -77.155 25.498 1.00 15.02 112 ASP B O 1
ATOM 3264 N N . TYR B 1 113 ? -4.830 -77.047 27.364 1.00 12.88 113 TYR B N 1
ATOM 3265 C CA . TYR B 1 113 ? -5.212 -75.665 27.131 1.00 13.44 113 TYR B CA 1
ATOM 3266 C C . TYR B 1 113 ? -5.572 -74.976 28.434 1.00 12.55 113 TYR B C 1
ATOM 3267 O O . TYR B 1 113 ? -5.861 -75.630 29.437 1.00 12.28 113 TYR B O 1
ATOM 3276 N N . LEU B 1 114 ? -5.532 -73.648 28.412 1.00 12.40 114 LEU B N 1
ATOM 3277 C CA . LEU B 1 114 ? -5.918 -72.851 29.564 1.00 12.50 114 LEU B CA 1
ATOM 3278 C C . LEU B 1 114 ? -7.239 -72.216 29.167 1.00 12.30 114 LEU B C 1
ATOM 3279 O O . LEU B 1 114 ? -7.527 -72.054 27.979 1.00 14.83 114 LEU B O 1
ATOM 3284 N N . ASP B 1 115 ? -8.046 -71.850 30.148 1.00 11.28 115 ASP B N 1
ATOM 3285 C CA . ASP B 1 115 ? -9.295 -71.189 29.829 1.00 11.39 115 ASP B CA 1
ATOM 3286 C C . ASP B 1 115 ? -8.998 -69.707 29.654 1.00 12.44 115 ASP B C 1
ATOM 3287 O O . ASP B 1 115 ? -9.610 -69.028 28.822 1.00 12.22 115 ASP B O 1
ATOM 3292 N N . LEU B 1 116 ? -8.022 -69.224 30.415 1.00 10.61 116 LEU B N 1
ATOM 3293 C CA . LEU B 1 116 ? -7.636 -67.819 30.366 1.00 11.09 116 LEU B CA 1
ATOM 3294 C C . LEU B 1 116 ? -6.137 -67.633 30.599 1.00 11.59 116 LEU B C 1
ATOM 3295 O O . LEU B 1 116 ? -5.565 -68.235 31.510 1.00 11.22 116 LEU B O 1
ATOM 3300 N N . TYR B 1 117 ? -5.506 -66.802 29.768 1.00 8.79 117 TYR B N 1
ATOM 3301 C CA . TYR B 1 117 ? -4.079 -66.512 29.903 1.00 9.05 117 TYR B CA 1
ATOM 3302 C C . TYR B 1 117 ? -3.943 -64.993 29.992 1.00 10.05 117 TYR B C 1
ATOM 3303 O O . TYR B 1 117 ? -4.449 -64.269 29.133 1.00 10.65 117 TYR B O 1
ATOM 3312 N N . LEU B 1 118 ? -3.253 -64.520 31.025 1.00 9.20 118 LEU B N 1
ATOM 3313 C CA . LEU B 1 118 ? -3.085 -63.089 31.253 1.00 10.51 118 LEU B CA 1
ATOM 3314 C C . LEU B 1 118 ? -1.640 -62.600 31.239 1.00 11.22 118 LEU B C 1
ATOM 3315 O O . LEU B 1 118 ? -0.730 -63.320 31.648 1.00 11.79 118 LEU B O 1
ATOM 3320 N N . ILE B 1 119 ? -1.441 -61.369 30.771 1.00 11.40 119 ILE B N 1
ATOM 3321 C CA . ILE B 1 119 ? -0.120 -60.749 30.807 1.00 11.22 119 ILE B CA 1
ATOM 3322 C C . ILE B 1 119 ? -0.084 -60.368 32.284 1.00 11.27 119 ILE B C 1
ATOM 3323 O O . ILE B 1 119 ? -0.937 -59.606 32.745 1.00 11.43 119 ILE B O 1
ATOM 3328 N N . HIS B 1 120 ? 0.886 -60.891 33.029 1.00 10.72 120 HIS B N 1
ATOM 3329 C CA . HIS B 1 120 ? 0.948 -60.638 34.463 1.00 11.42 120 HIS B CA 1
ATOM 3330 C C . HIS B 1 120 ? 1.120 -59.171 34.844 1.00 11.03 120 HIS B C 1
ATOM 3331 O O . HIS B 1 120 ? 0.412 -58.669 35.715 1.00 11.51 120 HIS B O 1
ATOM 3338 N N . TRP B 1 121 ? 2.056 -58.488 34.193 1.00 10.33 121 TRP B N 1
ATOM 3339 C CA . TRP B 1 121 ? 2.311 -57.073 34.466 1.00 11.70 121 TRP B CA 1
ATOM 3340 C C . TRP B 1 121 ? 2.655 -56.342 33.178 1.00 12.52 121 TRP B C 1
ATOM 3341 O O . TRP B 1 121 ? 3.181 -56.942 32.242 1.00 12.07 121 TRP B O 1
ATOM 3352 N N . PRO B 1 122 ? 2.355 -55.034 33.111 1.00 13.65 122 PRO B N 1
ATOM 3353 C CA . PRO B 1 122 ? 2.675 -54.249 31.915 1.00 13.80 122 PRO B CA 1
ATOM 3354 C C . PRO B 1 122 ? 4.163 -53.890 32.010 1.00 14.65 122 PRO B C 1
ATOM 3355 O O . PRO B 1 122 ? 4.546 -52.718 31.956 1.00 13.67 122 PRO B O 1
ATOM 3359 N N . LEU B 1 123 ? 4.992 -54.916 32.187 1.00 12.82 123 LEU B N 1
ATOM 3360 C CA . LEU B 1 123 ? 6.436 -54.746 32.316 1.00 11.46 123 LEU B CA 1
ATOM 3361 C C . LEU B 1 123 ? 7.178 -55.924 31.699 1.00 11.13 123 LEU B C 1
ATOM 3362 O O . LEU B 1 123 ? 6.642 -57.027 31.614 1.00 10.98 123 LEU B O 1
ATOM 3367 N N . SER B 1 124 ? 8.421 -55.684 31.290 1.00 12.17 124 SER B N 1
ATOM 3368 C CA . SER B 1 124 ? 9.261 -56.727 30.715 1.00 11.62 124 SER B CA 1
ATOM 3369 C C . SER B 1 124 ? 10.634 -56.645 31.376 1.00 12.35 124 SER B C 1
ATOM 3370 O O . SER B 1 124 ? 11.095 -55.557 31.731 1.00 11.80 124 SER B O 1
ATOM 3373 N N . SER B 1 125 ? 11.285 -57.791 31.551 1.00 12.98 125 SER B N 1
ATOM 3374 C CA . SER B 1 125 ? 12.604 -57.809 32.169 1.00 12.80 125 SER B CA 1
ATOM 3375 C C . SER B 1 125 ? 13.490 -58.894 31.566 1.00 11.66 125 SER B C 1
ATOM 3376 O O . SER B 1 125 ? 13.055 -59.652 30.705 1.00 10.78 125 SER B O 1
ATOM 3379 N N . GLN B 1 126 ? 14.738 -58.957 32.021 1.00 11.91 126 GLN B N 1
ATOM 3380 C CA . GLN B 1 126 ? 15.685 -59.944 31.516 1.00 12.33 126 GLN B CA 1
ATOM 3381 C C . GLN B 1 126 ? 15.067 -61.331 31.397 1.00 12.85 126 GLN B C 1
ATOM 3382 O O . GLN B 1 126 ? 14.621 -61.914 32.382 1.00 12.74 126 GLN B O 1
ATOM 3388 N N . PRO B 1 127 ? 15.042 -61.885 30.177 1.00 13.31 127 PRO B N 1
ATOM 3389 C CA . PRO B 1 127 ? 14.467 -63.213 29.952 1.00 13.04 127 PRO B CA 1
ATOM 3390 C C . PRO B 1 127 ? 15.350 -64.368 30.415 1.00 13.72 127 PRO B C 1
ATOM 3391 O O . PRO B 1 127 ? 16.559 -64.209 30.579 1.00 14.29 127 PRO B O 1
ATOM 3395 N N . GLY B 1 128 ? 14.731 -65.523 30.645 1.00 13.97 128 GLY B N 1
ATOM 3396 C CA . GLY B 1 128 ? 15.488 -66.704 31.021 1.00 13.67 128 GLY B CA 1
ATOM 3397 C C . GLY B 1 128 ? 15.693 -67.101 32.469 1.00 13.32 128 GLY B C 1
ATOM 3398 O O . GLY B 1 128 ? 16.195 -68.195 32.723 1.00 14.19 128 GLY B O 1
ATOM 3399 N N . LYS B 1 129 ? 15.333 -66.243 33.417 1.00 13.36 129 LYS B N 1
ATOM 3400 C CA . LYS B 1 129 ? 15.510 -66.582 34.825 1.00 13.48 129 LYS B CA 1
ATOM 3401 C C . LYS B 1 129 ? 14.568 -65.808 35.728 1.00 13.23 129 LYS B C 1
ATOM 3402 O O . LYS B 1 129 ? 14.447 -64.586 35.613 1.00 12.75 129 LYS B O 1
ATOM 3408 N N . PHE B 1 130 ? 13.910 -66.524 36.634 1.00 13.35 130 PHE B N 1
ATOM 3409 C CA . PHE B 1 130 ? 12.984 -65.897 37.562 1.00 12.78 130 PHE B CA 1
ATOM 3410 C C . PHE B 1 130 ? 13.755 -65.134 38.631 1.00 13.74 130 PHE B C 1
ATOM 3411 O O . PHE B 1 130 ? 14.697 -65.655 39.223 1.00 15.26 130 PHE B O 1
ATOM 3419 N N . SER B 1 131 ? 13.338 -63.897 38.877 1.00 14.15 131 SER B N 1
ATOM 3420 C CA . SER B 1 131 ? 13.988 -63.049 39.865 1.00 14.53 131 SER B CA 1
ATOM 3421 C C . SER B 1 131 ? 12.911 -62.245 40.579 1.00 14.39 131 SER B C 1
ATOM 3422 O O . SER B 1 131 ? 12.118 -61.560 39.937 1.00 15.61 131 SER B O 1
ATOM 3425 N N . PHE B 1 132 ? 12.860 -62.342 41.904 1.00 14.15 132 PHE B N 1
ATOM 3426 C CA . PHE B 1 132 ? 11.851 -61.604 42.650 1.00 15.04 132 PHE B CA 1
ATOM 3427 C C . PHE B 1 132 ? 12.364 -61.096 43.989 1.00 15.77 132 PHE B C 1
ATOM 3428 O O . PHE B 1 132 ? 12.920 -61.857 44.778 1.00 15.92 132 PHE B O 1
ATOM 3436 N N . PRO B 1 133 ? 12.191 -59.793 44.258 1.00 15.72 133 PRO B N 1
ATOM 3437 C CA . PRO B 1 133 ? 11.554 -58.814 43.374 1.00 15.05 133 PRO B CA 1
ATOM 3438 C C . PRO B 1 133 ? 12.400 -58.560 42.132 1.00 14.65 133 PRO B C 1
ATOM 3439 O O . PRO B 1 133 ? 13.557 -58.962 42.077 1.00 14.76 133 PRO B O 1
ATOM 3443 N N . ILE B 1 134 ? 11.815 -57.896 41.141 1.00 13.92 134 ILE B N 1
ATOM 3444 C CA . ILE B 1 134 ? 12.520 -57.588 39.898 1.00 14.03 134 ILE B CA 1
ATOM 3445 C C . ILE B 1 134 ? 13.415 -56.362 40.068 1.00 15.07 134 ILE B C 1
ATOM 3446 O O . ILE B 1 134 ? 12.945 -55.292 40.455 1.00 15.97 134 ILE B O 1
ATOM 3451 N N . ASP B 1 135 ? 14.704 -56.519 39.784 1.00 16.45 135 ASP B N 1
ATOM 3452 C CA . ASP B 1 135 ? 15.644 -55.404 39.894 1.00 18.73 135 ASP B CA 1
ATOM 3453 C C . ASP B 1 135 ? 15.318 -54.420 38.773 1.00 18.60 135 ASP B C 1
ATOM 3454 O O . ASP B 1 135 ? 15.201 -54.815 37.613 1.00 18.75 135 ASP B O 1
ATOM 3459 N N . VAL B 1 136 ? 15.170 -53.142 39.107 1.00 18.10 136 VAL B N 1
ATOM 3460 C CA . VAL B 1 136 ? 14.859 -52.147 38.087 1.00 18.41 136 VAL B CA 1
ATOM 3461 C C . VAL B 1 136 ? 15.890 -52.197 36.960 1.00 18.31 136 VAL B C 1
ATOM 3462 O O . VAL B 1 136 ? 15.565 -51.943 35.801 1.00 19.42 136 VAL B O 1
ATOM 3466 N N . ALA B 1 137 ? 17.126 -52.541 37.304 1.00 16.37 137 ALA B N 1
ATOM 3467 C CA . ALA B 1 137 ? 18.197 -52.619 36.320 1.00 16.58 137 ALA B CA 1
ATOM 3468 C C . ALA B 1 137 ? 17.940 -53.701 35.273 1.00 15.60 137 ALA B C 1
ATOM 3469 O O . ALA B 1 137 ? 18.444 -53.613 34.153 1.00 16.37 137 ALA B O 1
ATOM 3471 N N . ASP B 1 138 ? 17.163 -54.721 35.634 1.00 14.21 138 ASP B N 1
ATOM 3472 C CA . ASP B 1 138 ? 16.863 -55.805 34.699 1.00 14.03 138 ASP B CA 1
ATOM 3473 C C . ASP B 1 138 ? 15.648 -55.535 33.818 1.00 13.74 138 ASP B C 1
ATOM 3474 O O . ASP B 1 138 ? 15.280 -56.377 32.997 1.00 13.02 138 ASP B O 1
ATOM 3479 N N . LEU B 1 139 ? 15.018 -54.375 33.979 1.00 12.64 139 LEU B N 1
ATOM 3480 C CA . LEU B 1 139 ? 13.853 -54.048 33.162 1.00 13.41 139 LEU B CA 1
ATOM 3481 C C . LEU B 1 139 ? 14.233 -53.799 31.707 1.00 14.32 139 LEU B C 1
ATOM 3482 O O . LEU B 1 139 ? 15.351 -53.366 31.408 1.00 14.68 139 LEU B O 1
ATOM 3487 N N . LEU B 1 140 ? 13.289 -54.078 30.812 1.00 13.77 140 LEU B N 1
ATOM 3488 C CA . LEU B 1 140 ? 13.476 -53.891 29.374 1.00 13.25 140 LEU B CA 1
ATOM 3489 C C . LEU B 1 140 ? 12.182 -53.326 28.790 1.00 14.14 140 LEU B C 1
ATOM 3490 O O . LEU B 1 140 ? 11.101 -53.522 29.351 1.00 14.40 140 LEU B O 1
ATOM 3495 N N . PRO B 1 141 ? 12.274 -52.602 27.662 1.00 14.01 141 PRO B N 1
ATOM 3496 C CA . PRO B 1 141 ? 11.083 -52.023 27.034 1.00 14.18 141 PRO B CA 1
ATOM 3497 C C . PRO B 1 141 ? 10.024 -53.069 26.713 1.00 15.03 141 PRO B C 1
ATOM 3498 O O . PRO B 1 141 ? 10.322 -54.108 26.123 1.00 14.99 141 PRO B O 1
ATOM 3502 N N . PHE B 1 142 ? 8.788 -52.776 27.112 1.00 13.02 142 PHE B N 1
ATOM 3503 C CA . PHE B 1 142 ? 7.646 -53.657 26.890 1.00 13.91 142 PHE B CA 1
ATOM 3504 C C . PHE B 1 142 ? 6.979 -53.318 25.554 1.00 14.77 142 PHE B C 1
ATOM 3505 O O . PHE B 1 142 ? 6.491 -52.201 25.350 1.00 13.46 142 PHE B O 1
ATOM 3513 N N . ASP B 1 143 ? 6.996 -54.284 24.638 1.00 14.22 143 ASP B N 1
ATOM 3514 C CA . ASP B 1 143 ? 6.397 -54.137 23.309 1.00 14.95 143 ASP B CA 1
ATOM 3515 C C . ASP B 1 143 ? 4.972 -54.680 23.407 1.00 14.96 143 ASP B C 1
ATOM 3516 O O . ASP B 1 143 ? 4.719 -55.844 23.103 1.00 12.98 143 ASP B O 1
ATOM 3521 N N . VAL B 1 144 ? 4.041 -53.833 23.832 1.00 15.16 144 VAL B N 1
ATOM 3522 C CA . VAL B 1 144 ? 2.661 -54.268 24.005 1.00 16.48 144 VAL B CA 1
ATOM 3523 C C . VAL B 1 144 ? 2.015 -54.821 22.736 1.00 15.42 144 VAL B C 1
ATOM 3524 O O . VAL B 1 144 ? 1.375 -55.873 22.769 1.00 14.02 144 VAL B O 1
ATOM 3528 N N . LYS B 1 145 ? 2.193 -54.132 21.615 1.00 13.66 145 LYS B N 1
ATOM 3529 C CA . LYS B 1 145 ? 1.607 -54.579 20.358 1.00 14.91 145 LYS B CA 1
ATOM 3530 C C . LYS B 1 145 ? 2.135 -55.958 19.962 1.00 15.27 145 LYS B C 1
ATOM 3531 O O . LYS B 1 145 ? 1.362 -56.847 19.598 1.00 13.82 145 LYS B O 1
ATOM 3537 N N . GLY B 1 146 ? 3.450 -56.140 20.051 1.00 14.91 146 GLY B N 1
ATOM 3538 C CA . GLY B 1 146 ? 4.044 -57.419 19.693 1.00 13.95 146 GLY B CA 1
ATOM 3539 C C . GLY B 1 146 ? 3.600 -58.546 20.609 1.00 14.64 146 GLY B C 1
ATOM 3540 O O . GLY B 1 146 ? 3.289 -59.655 20.158 1.00 12.26 146 GLY B O 1
ATOM 3541 N N . VAL B 1 147 ? 3.567 -58.269 21.906 1.00 12.96 147 VAL B N 1
ATOM 3542 C CA . VAL B 1 147 ? 3.146 -59.285 22.858 1.00 12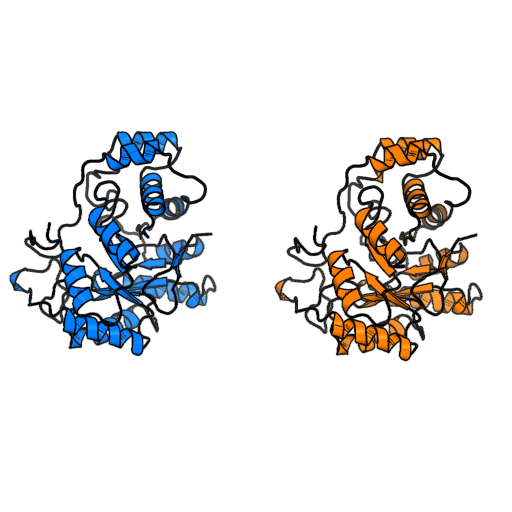.70 147 VAL B CA 1
ATOM 3543 C C . VAL B 1 147 ? 1.675 -59.625 22.665 1.00 12.14 147 VAL B C 1
ATOM 3544 O O . VAL B 1 147 ? 1.302 -60.800 22.667 1.00 10.53 147 VAL B O 1
ATOM 3548 N N . TRP B 1 148 ? 0.832 -58.612 22.486 1.00 13.09 148 TRP B N 1
ATOM 3549 C CA . TRP B 1 148 ? -0.589 -58.899 22.311 1.00 13.20 148 TRP B CA 1
ATOM 3550 C C . TRP B 1 148 ? -0.850 -59.700 21.042 1.00 13.62 148 TRP B C 1
ATOM 3551 O O . TRP B 1 148 ? -1.714 -60.569 21.024 1.00 11.85 148 TRP B O 1
ATOM 3562 N N . GLU B 1 149 ? -0.104 -59.429 19.977 1.00 12.32 149 GLU B N 1
ATOM 3563 C CA . GLU B 1 149 ? -0.314 -60.186 18.754 1.00 14.24 149 GLU B CA 1
ATOM 3564 C C . GLU B 1 149 ? 0.029 -61.658 18.986 1.00 13.23 149 GLU B C 1
ATOM 3565 O O . GLU B 1 149 ? -0.567 -62.542 18.376 1.00 14.45 149 GLU B O 1
ATOM 3571 N N . SER B 1 150 ? 0.980 -61.921 19.877 1.00 12.32 150 SER B N 1
ATOM 3572 C CA . SER B 1 150 ? 1.346 -63.298 20.182 1.00 11.96 150 SER B CA 1
ATOM 3573 C C . SER B 1 150 ? 0.272 -63.938 21.053 1.00 13.42 150 SER B C 1
ATOM 3574 O O . SER B 1 150 ? 0.054 -65.150 20.997 1.00 13.20 150 SER B O 1
ATOM 3577 N N . MET B 1 151 ? -0.395 -63.122 21.862 1.00 11.73 151 MET B N 1
ATOM 3578 C CA . MET B 1 151 ? -1.471 -63.633 22.708 1.00 13.20 151 MET B CA 1
ATOM 3579 C C . MET B 1 151 ? -2.632 -63.995 21.796 1.00 13.81 151 MET B C 1
ATOM 3580 O O . MET B 1 151 ? -3.301 -65.010 21.988 1.00 14.56 151 MET B O 1
ATOM 3585 N N . GLU B 1 152 ? -2.865 -63.161 20.792 1.00 14.81 152 GLU B N 1
ATOM 3586 C CA . GLU B 1 152 ? -3.938 -63.431 19.851 1.00 14.85 152 GLU B CA 1
ATOM 3587 C C . GLU B 1 152 ? -3.614 -64.715 19.094 1.00 14.67 152 GLU B C 1
ATOM 3588 O O . GLU B 1 152 ? -4.498 -65.520 18.824 1.00 15.97 152 GLU B O 1
ATOM 3594 N N . GLU B 1 153 ? -2.341 -64.920 18.770 1.00 14.83 153 GLU B N 1
ATOM 3595 C CA . GLU B 1 153 ? -1.943 -66.139 18.073 1.00 14.55 153 GLU B CA 1
ATOM 3596 C C . GLU B 1 153 ? -2.176 -67.371 18.956 1.00 14.92 153 GLU B C 1
ATOM 3597 O O . GLU B 1 153 ? -2.536 -68.441 18.458 1.00 13.99 153 GLU B O 1
ATOM 3603 N N . SER B 1 154 ? -1.978 -67.232 20.265 1.00 13.79 154 SER B N 1
ATOM 3604 C CA . SER B 1 154 ? -2.187 -68.373 21.159 1.00 14.60 154 SER B CA 1
ATOM 3605 C C . SER B 1 154 ? -3.647 -68.827 21.093 1.00 14.98 154 SER B C 1
ATOM 3606 O O . SER B 1 154 ? -3.946 -70.004 21.289 1.00 16.02 154 SER B O 1
ATOM 3609 N N . LEU B 1 155 ? -4.552 -67.890 20.816 1.00 14.55 155 LEU B N 1
ATOM 3610 C CA . LEU B 1 155 ? -5.972 -68.216 20.694 1.00 16.82 155 LEU B CA 1
ATOM 3611 C C . LEU B 1 155 ? -6.171 -69.078 19.458 1.00 18.54 155 LEU B C 1
ATOM 3612 O O . LEU B 1 155 ? -6.871 -70.089 19.497 1.00 18.72 155 LEU B O 1
ATOM 3617 N N . LYS B 1 156 ? -5.544 -68.664 18.360 1.00 19.44 156 LYS B N 1
ATOM 3618 C CA . LYS B 1 156 ? -5.645 -69.383 17.095 1.00 20.82 156 LYS B CA 1
ATOM 3619 C C . LYS B 1 156 ? -5.046 -70.779 17.186 1.00 19.52 156 LYS B C 1
ATOM 3620 O O . LYS B 1 156 ? -5.489 -71.695 16.494 1.00 21.18 156 LYS B O 1
ATOM 3626 N N . LEU B 1 157 ? -4.038 -70.939 18.040 1.00 17.07 157 LEU B N 1
ATOM 3627 C CA . LEU B 1 157 ? -3.384 -72.229 18.221 1.00 17.71 157 LEU B CA 1
ATOM 3628 C C . LEU B 1 157 ? -4.175 -73.129 19.165 1.00 18.04 157 LEU B C 1
ATOM 3629 O O . LEU B 1 157 ? -3.873 -74.318 19.305 1.00 18.95 157 LEU B O 1
ATOM 3634 N N . GLY B 1 158 ? -5.185 -72.555 19.811 1.00 16.84 158 GLY B N 1
ATOM 3635 C CA . GLY B 1 158 ? -6.009 -73.321 20.730 1.00 15.62 158 GLY B CA 1
ATOM 3636 C C . GLY B 1 158 ? -5.346 -73.590 22.069 1.00 15.81 158 GLY B C 1
ATOM 3637 O O . GLY B 1 158 ? -5.825 -74.422 22.834 1.00 15.91 158 GLY B O 1
ATOM 3638 N N . LEU B 1 159 ? -4.253 -72.884 22.358 1.00 14.03 159 LEU B N 1
ATOM 3639 C CA . LEU B 1 159 ? -3.530 -73.062 23.619 1.00 14.83 159 LEU B CA 1
ATOM 3640 C C . LEU B 1 159 ? -4.270 -72.427 24.795 1.00 13.23 159 LEU B C 1
ATOM 3641 O O . LEU B 1 159 ? -4.047 -72.785 25.952 1.00 12.44 159 LEU B O 1
ATOM 3646 N N . THR B 1 160 ? -5.133 -71.464 24.495 1.00 13.81 160 THR B N 1
ATOM 3647 C CA . THR B 1 160 ? -5.942 -70.819 25.522 1.00 14.14 160 THR B CA 1
ATOM 3648 C C . THR B 1 160 ? -7.263 -70.414 24.880 1.00 14.73 160 THR B C 1
ATOM 3649 O O . THR B 1 160 ? -7.315 -70.128 23.682 1.00 15.13 160 THR B O 1
ATOM 3653 N N . LYS B 1 161 ? -8.336 -70.421 25.665 1.00 14.44 161 LYS B N 1
ATOM 3654 C CA . LYS B 1 161 ? -9.646 -70.063 25.144 1.00 14.24 161 LYS B CA 1
ATOM 3655 C C . LYS B 1 161 ? -9.910 -68.568 25.231 1.00 13.83 161 LYS B C 1
ATOM 3656 O O . LYS B 1 161 ? -10.770 -68.041 24.527 1.00 15.06 161 LYS B O 1
ATOM 3662 N N . ALA B 1 162 ? -9.169 -67.884 26.096 1.00 13.87 162 ALA B N 1
ATOM 3663 C CA . ALA B 1 162 ? -9.333 -66.444 26.255 1.00 12.07 162 ALA B CA 1
ATOM 3664 C C . ALA B 1 162 ? -8.014 -65.815 26.665 1.00 12.99 162 ALA B C 1
ATOM 3665 O O . ALA B 1 162 ? -7.151 -66.481 27.238 1.00 12.43 162 ALA B O 1
ATOM 3667 N N . ILE B 1 163 ? -7.861 -64.531 26.357 1.00 11.19 163 ILE B N 1
ATOM 3668 C CA . ILE B 1 163 ? -6.658 -63.795 26.706 1.00 10.36 163 ILE B CA 1
ATOM 3669 C C . ILE B 1 163 ? -7.054 -62.488 27.373 1.00 11.08 163 ILE B C 1
ATOM 3670 O O . ILE B 1 163 ? -8.108 -61.919 27.080 1.00 10.83 163 ILE B O 1
ATOM 3675 N N . GLY B 1 164 ? -6.214 -62.028 28.291 1.00 10.33 164 GLY B N 1
ATOM 3676 C CA . GLY B 1 164 ? -6.493 -60.793 28.991 1.00 11.39 164 GLY B CA 1
ATOM 3677 C C . GLY B 1 164 ? -5.226 -60.261 29.621 1.00 11.39 164 GLY B C 1
ATOM 3678 O O . GLY B 1 164 ? -4.125 -60.700 29.289 1.00 11.22 164 GLY B O 1
ATOM 3679 N N . VAL B 1 165 ? -5.375 -59.312 30.533 1.00 11.03 165 VAL B N 1
ATOM 3680 C CA . VAL B 1 165 ? -4.220 -58.732 31.197 1.00 11.72 165 VAL B CA 1
ATOM 3681 C C . VAL B 1 165 ? -4.418 -58.639 32.699 1.00 11.59 165 VAL B C 1
ATOM 3682 O O . VAL B 1 165 ? -5.481 -58.968 33.228 1.00 12.20 165 VAL B O 1
ATOM 3686 N N . SER B 1 166 ? -3.378 -58.180 33.379 1.00 11.20 166 SER B N 1
ATOM 3687 C CA . SER B 1 166 ? -3.401 -58.022 34.818 1.00 12.80 166 SER B CA 1
ATOM 3688 C C . SER B 1 166 ? -2.571 -56.791 35.144 1.00 13.59 166 SER B C 1
ATOM 3689 O O . SER B 1 166 ? -1.555 -56.533 34.495 1.00 13.71 166 SER B O 1
ATOM 3692 N N . ASN B 1 167 ? -3.030 -56.017 36.122 1.00 11.79 167 ASN B N 1
ATOM 3693 C CA . ASN B 1 167 ? -2.329 -54.817 36.562 1.00 13.47 167 ASN B CA 1
ATOM 3694 C C . ASN B 1 167 ? -2.222 -53.698 35.532 1.00 13.92 167 ASN B C 1
ATOM 3695 O O . ASN B 1 167 ? -1.256 -52.927 35.538 1.00 14.44 167 ASN B O 1
ATOM 3700 N N . PHE B 1 168 ? -3.214 -53.613 34.654 1.00 14.50 168 PHE B N 1
ATOM 3701 C CA . PHE B 1 168 ? -3.254 -52.563 33.643 1.00 14.91 168 PHE B CA 1
ATOM 3702 C C . PHE B 1 168 ? -4.153 -51.435 34.128 1.00 15.26 168 PHE B C 1
ATOM 3703 O O . PHE B 1 168 ? -5.247 -51.677 34.645 1.00 16.18 168 PHE B O 1
ATOM 3711 N N . SER B 1 169 ? -3.682 -50.204 33.958 1.00 15.74 169 SER B N 1
ATOM 3712 C CA . SER B 1 169 ? -4.438 -49.020 34.354 1.00 17.18 169 SER B CA 1
ATOM 3713 C C . SER B 1 169 ? -5.352 -48.652 33.190 1.00 17.32 169 SER B C 1
ATOM 3714 O O . SER B 1 169 ? -5.293 -49.274 32.129 1.00 17.34 169 SER B O 1
ATOM 3717 N N . VAL B 1 170 ? -6.202 -47.648 33.378 1.00 17.04 170 VAL B N 1
ATOM 3718 C CA . VAL B 1 170 ? -7.083 -47.238 32.293 1.00 17.15 170 VAL B CA 1
ATOM 3719 C C . VAL B 1 170 ? -6.238 -46.761 31.113 1.00 17.45 170 VAL B C 1
ATOM 3720 O O . VAL B 1 170 ? -6.508 -47.114 29.970 1.00 17.39 170 VAL B O 1
ATOM 3724 N N . LYS B 1 171 ? -5.208 -45.968 31.401 1.00 18.98 171 LYS B N 1
ATOM 3725 C CA . LYS B 1 171 ? -4.326 -45.442 30.359 1.00 19.74 171 LYS B CA 1
ATOM 3726 C C . LYS B 1 171 ? -3.675 -46.563 29.551 1.00 21.02 171 LYS B C 1
ATOM 3727 O O . LYS B 1 171 ? -3.639 -46.519 28.319 1.00 21.51 171 LYS B O 1
ATOM 3733 N N . LYS B 1 172 ? -3.165 -47.574 30.245 1.00 20.53 172 LYS B N 1
ATOM 3734 C CA . LYS B 1 172 ? -2.521 -48.688 29.565 1.00 19.34 172 LYS B CA 1
ATOM 3735 C C . LYS B 1 172 ? -3.536 -49.527 28.797 1.00 18.17 172 LYS B C 1
ATOM 3736 O O . LYS B 1 172 ? -3.207 -50.117 27.771 1.00 17.45 172 LYS B O 1
ATOM 3742 N N . LEU B 1 173 ? -4.772 -49.571 29.286 1.00 17.67 173 LEU B N 1
ATOM 3743 C CA . LEU B 1 173 ? -5.820 -50.312 28.600 1.00 17.99 173 LEU B CA 1
ATOM 3744 C C . LEU B 1 173 ? -6.183 -49.572 27.317 1.00 18.19 173 LEU B C 1
ATOM 3745 O O . LEU B 1 173 ? -6.400 -50.186 26.276 1.00 19.47 173 LEU B O 1
ATOM 3750 N N . GLU B 1 174 ? -6.251 -48.246 27.396 1.00 20.98 174 GLU B N 1
ATOM 3751 C CA . GLU B 1 174 ? -6.570 -47.439 26.225 1.00 22.51 174 GLU B CA 1
ATOM 3752 C C . GLU B 1 174 ? -5.521 -47.695 25.150 1.00 21.99 174 GLU B C 1
ATOM 3753 O O . GLU B 1 174 ? -5.847 -47.862 23.977 1.00 23.37 174 GLU B O 1
ATOM 3759 N N . ASN B 1 175 ? -4.260 -47.743 25.564 1.00 22.09 175 ASN B N 1
ATOM 3760 C CA . ASN B 1 175 ? -3.160 -47.998 24.643 1.00 22.42 175 ASN B CA 1
ATOM 3761 C C . ASN B 1 175 ? -3.338 -49.384 24.019 1.00 21.54 175 ASN B C 1
ATOM 3762 O O . ASN B 1 175 ? -3.278 -49.540 22.802 1.00 20.93 175 ASN B O 1
ATOM 3767 N N . LEU B 1 176 ? -3.562 -50.392 24.857 1.00 20.84 176 LEU B N 1
ATOM 3768 C CA . LEU B 1 176 ? -3.748 -51.753 24.362 1.00 19.50 176 LEU B CA 1
ATOM 3769 C C . LEU B 1 176 ? -4.902 -51.839 23.364 1.00 19.16 176 LEU B C 1
ATOM 3770 O O . LEU B 1 176 ? -4.778 -52.454 22.306 1.00 20.24 176 LEU B O 1
ATOM 3775 N N . LEU B 1 177 ? -6.030 -51.225 23.700 1.00 20.25 177 LEU B N 1
ATOM 3776 C CA . LEU B 1 177 ? -7.187 -51.261 22.817 1.00 22.15 177 LEU B CA 1
ATOM 3777 C C . LEU B 1 177 ? -6.905 -50.654 21.441 1.00 23.36 177 LEU B C 1
ATOM 3778 O O . LEU B 1 177 ? -7.517 -51.053 20.450 1.00 23.01 177 LEU B O 1
ATOM 3783 N N . SER B 1 178 ? -5.973 -49.708 21.375 1.00 24.68 178 SER B N 1
ATOM 3784 C CA . SER B 1 178 ? -5.652 -49.058 20.105 1.00 25.10 178 SER B CA 1
ATOM 3785 C C . SER B 1 178 ? -4.850 -49.932 19.141 1.00 26.03 178 SER B C 1
ATOM 3786 O O . SER B 1 178 ? -4.593 -49.533 18.005 1.00 24.43 178 SER B O 1
ATOM 3789 N N . VAL B 1 179 ? -4.454 -51.122 19.586 1.00 25.62 179 VAL B N 1
ATOM 3790 C CA . VAL B 1 179 ? -3.687 -52.026 18.734 1.00 26.20 179 VAL B CA 1
ATOM 3791 C C . VAL B 1 179 ? -4.222 -53.456 18.766 1.00 26.43 179 VAL B C 1
ATOM 3792 O O . VAL B 1 179 ? -3.760 -54.318 18.021 1.00 27.60 179 VAL B O 1
ATOM 3796 N N . ALA B 1 180 ? -5.209 -53.701 19.619 1.00 25.53 180 ALA B N 1
ATOM 3797 C CA . ALA B 1 180 ? -5.778 -55.036 19.756 1.00 24.52 180 ALA B CA 1
ATOM 3798 C C . ALA B 1 180 ? -6.849 -55.378 18.725 1.00 24.52 180 ALA B C 1
ATOM 3799 O O . ALA B 1 180 ? -7.675 -54.538 18.369 1.00 24.93 180 ALA B O 1
ATOM 3801 N N . THR B 1 181 ? -6.819 -56.619 18.246 1.00 22.94 181 THR B N 1
ATOM 3802 C CA . THR B 1 181 ? -7.814 -57.106 17.295 1.00 23.10 181 THR B CA 1
ATOM 3803 C C . THR B 1 181 ? -8.850 -57.801 18.168 1.00 22.22 181 THR B C 1
ATOM 3804 O O . THR B 1 181 ? -10.054 -57.590 18.020 1.00 22.81 181 THR B O 1
ATOM 3808 N N . VAL B 1 182 ? -8.360 -58.632 19.084 1.00 20.65 182 VAL B N 1
ATOM 3809 C CA . VAL B 1 182 ? -9.215 -59.321 20.044 1.00 18.13 182 VAL B CA 1
ATOM 3810 C C . VAL B 1 182 ? -9.085 -58.466 21.301 1.00 17.11 182 VAL B C 1
ATOM 3811 O O . VAL B 1 182 ? -7.976 -58.229 21.781 1.00 16.28 182 VAL B O 1
ATOM 3815 N N . LEU B 1 183 ? -10.202 -57.979 21.826 1.00 16.24 183 LEU B N 1
ATOM 3816 C CA . LEU B 1 183 ? -10.151 -57.146 23.023 1.00 16.29 183 LEU B CA 1
ATOM 3817 C C . LEU B 1 183 ? -9.831 -58.010 24.238 1.00 15.59 183 LEU B C 1
ATOM 3818 O O . LEU B 1 183 ? -10.186 -59.187 24.277 1.00 16.34 183 LEU B O 1
ATOM 3823 N N . PRO B 1 184 ? -9.142 -57.443 25.239 1.00 15.95 184 PRO B N 1
ATOM 3824 C CA . PRO B 1 184 ? -8.832 -58.260 26.416 1.00 14.90 184 PRO B CA 1
ATOM 3825 C C . PRO B 1 184 ? -10.137 -58.689 27.082 1.00 14.84 184 PRO B C 1
ATOM 3826 O O . PRO B 1 184 ? -11.045 -57.879 27.260 1.00 15.55 184 PRO B O 1
ATOM 3830 N N . ALA B 1 185 ? -10.237 -59.962 27.441 1.00 13.93 185 ALA B N 1
ATOM 3831 C CA . ALA B 1 185 ? -11.454 -60.464 28.071 1.00 11.07 185 ALA B CA 1
ATOM 3832 C C . ALA B 1 185 ? -11.527 -60.110 29.546 1.00 11.42 185 ALA B C 1
ATOM 3833 O O . ALA B 1 185 ? -12.610 -59.938 30.104 1.00 13.67 185 ALA B O 1
ATOM 3835 N N . VAL B 1 186 ? -10.362 -59.996 30.169 1.00 11.13 186 VAL B N 1
ATOM 3836 C CA . VAL B 1 186 ? -10.267 -59.731 31.596 1.00 12.27 186 VAL B CA 1
ATOM 3837 C C . VAL B 1 186 ? -9.083 -58.839 31.950 1.00 12.45 186 VAL B C 1
ATOM 3838 O O . VAL B 1 186 ? -8.112 -58.753 31.198 1.00 11.79 186 VAL B O 1
ATOM 3842 N N . ASN B 1 187 ? -9.197 -58.160 33.087 1.00 12.86 187 ASN B N 1
ATOM 3843 C CA . ASN B 1 187 ? -8.118 -57.348 33.640 1.00 13.03 187 ASN B CA 1
ATOM 3844 C C . ASN B 1 187 ? -8.144 -57.698 35.124 1.00 13.09 187 ASN B C 1
ATOM 3845 O O . ASN B 1 187 ? -9.102 -57.368 35.831 1.00 12.59 187 ASN B O 1
ATOM 3850 N N . GLN B 1 188 ? -7.121 -58.410 35.586 1.00 12.67 188 GLN B N 1
ATOM 3851 C CA . GLN B 1 188 ? -7.049 -58.801 36.986 1.00 11.55 188 GLN B CA 1
ATOM 3852 C C . GLN B 1 188 ? -6.207 -57.786 37.739 1.00 11.40 188 GLN B C 1
ATOM 3853 O O . GLN B 1 188 ? -5.032 -57.601 37.440 1.00 12.69 188 GLN B O 1
ATOM 3859 N N . VAL B 1 189 ? -6.821 -57.124 38.714 1.00 10.96 189 VAL B N 1
ATOM 3860 C CA . VAL B 1 189 ? -6.133 -56.109 39.499 1.00 10.96 189 VAL B CA 1
ATOM 3861 C C . VAL B 1 189 ? -6.491 -56.241 40.973 1.00 11.08 189 VAL B C 1
ATOM 3862 O O . VAL B 1 189 ? -7.399 -56.990 41.339 1.00 10.59 189 VAL B O 1
ATOM 3866 N N . GLU B 1 190 ? -5.769 -55.525 41.826 1.00 11.73 190 GLU B N 1
ATOM 3867 C CA . GLU B 1 190 ? -6.077 -55.566 43.243 1.00 13.32 190 GLU B CA 1
ATOM 3868 C C . GLU B 1 190 ? -7.406 -54.861 43.459 1.00 14.26 190 GLU B C 1
ATOM 3869 O O . GLU B 1 190 ? -7.638 -53.774 42.925 1.00 13.41 190 GLU B O 1
ATOM 3875 N N . MET B 1 191 ? -8.285 -55.498 44.221 1.00 13.35 191 MET B N 1
ATOM 3876 C CA . MET B 1 191 ? -9.567 -54.901 44.545 1.00 13.28 191 MET B CA 1
ATOM 3877 C C . MET B 1 191 ? -10.087 -55.511 45.834 1.00 14.04 191 MET B C 1
ATOM 3878 O O . MET B 1 191 ? -10.317 -56.717 45.931 1.00 14.52 191 MET B O 1
ATOM 3883 N N . ASN B 1 192 ? -10.236 -54.655 46.836 1.00 14.30 192 ASN B N 1
ATOM 3884 C CA . ASN B 1 192 ? -10.725 -55.050 48.145 1.00 15.27 192 ASN B CA 1
ATOM 3885 C C . ASN B 1 192 ? -11.443 -53.828 48.713 1.00 16.22 192 ASN B C 1
ATOM 3886 O O . ASN B 1 192 ? -11.475 -52.780 48.067 1.00 15.86 192 ASN B O 1
ATOM 3891 N N . LEU B 1 193 ? -12.019 -53.948 49.904 1.00 16.76 193 LEU B N 1
ATOM 3892 C CA . LEU B 1 193 ? -12.754 -52.823 50.476 1.00 17.48 193 LEU B CA 1
ATOM 3893 C C . LEU B 1 193 ? -11.931 -51.547 50.671 1.00 17.45 193 LEU B C 1
ATOM 3894 O O . LEU B 1 193 ? -12.490 -50.450 50.710 1.00 18.01 193 LEU B O 1
ATOM 3899 N N . ALA B 1 194 ? -10.611 -51.679 50.782 1.00 16.84 194 ALA B N 1
ATOM 3900 C CA . ALA B 1 194 ? -9.747 -50.513 50.958 1.00 17.34 194 ALA B CA 1
ATOM 3901 C C . ALA B 1 194 ? -9.090 -50.066 49.647 1.00 17.53 194 ALA B C 1
ATOM 3902 O O . ALA B 1 194 ? -8.196 -49.219 49.650 1.00 17.81 194 ALA B O 1
ATOM 3904 N N . TRP B 1 195 ? -9.530 -50.645 48.535 1.00 16.34 195 TRP B N 1
ATOM 3905 C CA . TRP B 1 195 ? -9.012 -50.298 47.208 1.00 17.72 195 TRP B CA 1
ATOM 3906 C C . TRP B 1 195 ? -10.086 -50.748 46.227 1.00 17.11 195 TRP B C 1
ATOM 3907 O O . TRP B 1 195 ? -9.968 -51.785 45.570 1.00 16.65 195 TRP B O 1
ATOM 3918 N N . GLN B 1 196 ? -11.133 -49.937 46.129 1.00 17.51 196 GLN B N 1
ATOM 3919 C CA . GLN B 1 196 ? -12.297 -50.244 45.315 1.00 18.29 196 GLN B CA 1
ATOM 3920 C C . GLN B 1 196 ? -12.233 -50.069 43.802 1.00 18.43 196 GLN B C 1
ATOM 3921 O O . GLN B 1 196 ? -13.129 -50.531 43.094 1.00 20.22 196 GLN B O 1
ATOM 3927 N N . GLN B 1 197 ? -11.201 -49.398 43.302 1.00 19.54 197 GLN B N 1
ATOM 3928 C CA . GLN B 1 197 ? -11.031 -49.245 41.856 1.00 20.16 197 GLN B CA 1
ATOM 3929 C C . GLN B 1 197 ? -12.272 -48.782 41.085 1.00 20.63 197 GLN B C 1
ATOM 3930 O O . GLN B 1 197 ? -12.578 -49.335 40.027 1.00 21.10 197 GLN B O 1
ATOM 3936 N N . LYS B 1 198 ? -12.982 -47.775 41.581 1.00 21.06 198 LYS B N 1
ATOM 3937 C CA . LYS B 1 198 ? -14.185 -47.328 40.882 1.00 23.10 198 LYS B CA 1
ATOM 3938 C C . LYS B 1 198 ? -13.952 -46.841 39.454 1.00 22.63 198 LYS B C 1
ATOM 3939 O O . LYS B 1 198 ? -14.691 -47.213 38.546 1.00 23.64 198 LYS B O 1
ATOM 3945 N N . LYS B 1 199 ? -12.929 -46.020 39.249 1.00 23.38 199 LYS B N 1
ATOM 3946 C CA . LYS B 1 199 ? -12.626 -45.514 37.913 1.00 25.24 199 LYS B CA 1
ATOM 3947 C C . LYS B 1 199 ? -12.328 -46.641 36.925 1.00 24.18 199 LYS B C 1
ATOM 3948 O O . LYS B 1 199 ? -12.934 -46.721 35.857 1.00 22.50 199 LYS B O 1
ATOM 3954 N N . LEU B 1 200 ? -11.391 -47.511 37.287 1.00 23.75 200 LEU B N 1
ATOM 3955 C CA . LEU B 1 200 ? -11.009 -48.625 36.427 1.00 23.06 200 LEU B CA 1
ATOM 3956 C C . LEU B 1 200 ? -12.197 -49.545 36.163 1.00 23.65 200 LEU B C 1
ATOM 3957 O O . LEU B 1 200 ? -12.395 -50.026 35.044 1.00 23.17 200 LEU B O 1
ATOM 3962 N N . ARG B 1 201 ? -12.994 -49.780 37.198 1.00 23.96 201 ARG B N 1
ATOM 3963 C CA . ARG B 1 201 ? -14.162 -50.640 37.081 1.00 25.63 201 ARG B CA 1
ATOM 3964 C C . ARG B 1 201 ? -15.110 -50.112 36.007 1.00 26.12 201 ARG B C 1
ATOM 3965 O O . ARG B 1 201 ? -15.573 -50.866 35.153 1.00 26.19 201 ARG B O 1
ATOM 3973 N N . GLU B 1 202 ? -15.391 -48.813 36.056 1.00 26.28 202 GLU B N 1
ATOM 3974 C CA . GLU B 1 202 ? -16.285 -48.182 35.090 1.00 27.50 202 GLU B CA 1
ATOM 3975 C C . GLU B 1 202 ? -15.768 -48.328 33.663 1.00 26.03 202 GLU B C 1
ATOM 3976 O O . GLU B 1 202 ? -16.524 -48.670 32.752 1.00 25.78 202 GLU B O 1
ATOM 3982 N N . PHE B 1 203 ? -14.477 -48.064 33.478 1.00 24.31 203 PHE B N 1
ATOM 3983 C CA . PHE B 1 203 ? -13.852 -48.161 32.165 1.00 24.05 203 PHE B CA 1
ATOM 3984 C C . PHE B 1 203 ? -13.975 -49.575 31.614 1.00 22.28 203 PHE B C 1
ATOM 3985 O O . PHE B 1 203 ? -14.394 -49.779 30.474 1.00 20.56 203 PHE B O 1
ATOM 3993 N N . CYS B 1 204 ? -13.601 -50.557 32.426 1.00 21.99 204 CYS B N 1
ATOM 3994 C CA . CYS B 1 204 ? -13.683 -51.939 31.989 1.00 21.22 204 CYS B CA 1
ATOM 3995 C C . CYS B 1 204 ? -15.115 -52.303 31.627 1.00 21.26 204 CYS B C 1
ATOM 3996 O O . CYS B 1 204 ? -15.357 -52.943 30.602 1.00 21.84 204 CYS B O 1
ATOM 3999 N N . ASN B 1 205 ? -16.067 -51.885 32.457 1.00 22.04 205 ASN B N 1
ATOM 4000 C CA . ASN B 1 205 ? -17.473 -52.172 32.195 1.00 23.45 205 ASN B CA 1
ATOM 4001 C C . ASN B 1 205 ? -17.887 -51.618 30.839 1.00 23.26 205 ASN B C 1
ATOM 4002 O O . ASN B 1 205 ? -18.534 -52.303 30.051 1.00 22.13 205 ASN B O 1
ATOM 4007 N N . ALA B 1 206 ? -17.500 -50.375 30.574 1.00 23.16 206 ALA B N 1
ATOM 4008 C CA . ALA B 1 206 ? -17.833 -49.711 29.319 1.00 24.04 206 ALA B CA 1
ATOM 4009 C C . ALA B 1 206 ? -17.179 -50.375 28.108 1.00 24.57 206 ALA B C 1
ATOM 4010 O O . ALA B 1 206 ? -17.629 -50.195 26.974 1.00 23.86 206 ALA B O 1
ATOM 4012 N N . HIS B 1 207 ? -16.125 -51.148 28.346 1.00 23.07 207 HIS B N 1
ATOM 4013 C CA . HIS B 1 207 ? -15.428 -51.816 27.254 1.00 22.22 207 HIS B CA 1
ATOM 4014 C C . HIS B 1 207 ? -15.572 -53.332 27.234 1.00 20.57 207 HIS B C 1
ATOM 4015 O O . HIS B 1 207 ? -14.834 -54.019 26.530 1.00 19.73 207 HIS B O 1
ATOM 4022 N N . GLY B 1 208 ? -16.527 -53.844 28.005 1.00 19.90 208 GLY B N 1
ATOM 4023 C CA . GLY B 1 208 ? -16.776 -55.273 28.041 1.00 18.55 208 GLY B CA 1
ATOM 4024 C C . GLY B 1 208 ? -15.697 -56.105 28.708 1.00 17.65 208 GLY B C 1
ATOM 4025 O O . GLY B 1 208 ? -15.707 -57.331 28.607 1.00 17.60 208 GLY B O 1
ATOM 4026 N N . ILE B 1 209 ? -14.775 -55.444 29.397 1.00 16.39 209 ILE B N 1
ATOM 4027 C CA . ILE B 1 209 ? -13.688 -56.138 30.083 1.00 16.39 209 ILE B CA 1
ATOM 4028 C C . ILE B 1 209 ? -14.110 -56.559 31.490 1.00 15.98 209 ILE B C 1
ATOM 4029 O O . ILE B 1 209 ? -14.464 -55.716 32.314 1.00 18.68 209 ILE B O 1
ATOM 4034 N N . VAL B 1 210 ? -14.074 -57.859 31.765 1.00 15.74 210 VAL B N 1
ATOM 4035 C CA . VAL B 1 210 ? -14.436 -58.352 33.091 1.00 13.80 210 VAL B CA 1
ATOM 4036 C C . VAL B 1 210 ? -13.263 -58.127 34.034 1.00 13.91 210 VAL B C 1
ATOM 4037 O O . VAL B 1 210 ? -12.104 -58.358 33.679 1.00 12.09 210 VAL B O 1
ATOM 4041 N N . LEU B 1 211 ? -13.567 -57.666 35.239 1.00 13.05 211 LEU B N 1
ATOM 4042 C CA . LEU B 1 211 ? -12.532 -57.418 36.222 1.00 14.64 211 LEU B CA 1
ATOM 4043 C C . LEU B 1 211 ? -12.463 -58.569 37.217 1.00 14.50 211 LEU B C 1
ATOM 4044 O O . LEU B 1 211 ? -13.491 -59.062 37.680 1.00 13.22 211 LEU B O 1
ATOM 4049 N N . THR B 1 212 ? -11.246 -59.011 37.520 1.00 13.47 212 THR B N 1
ATOM 4050 C CA . THR B 1 212 ? -11.054 -60.065 38.503 1.00 13.56 212 THR B CA 1
ATOM 4051 C C . THR B 1 212 ? -10.234 -59.432 39.608 1.00 12.72 212 THR B C 1
ATOM 4052 O O . THR B 1 212 ? -9.178 -58.851 39.357 1.00 12.01 212 THR B O 1
ATOM 4056 N N . ALA B 1 213 ? -10.737 -59.533 40.831 1.00 10.19 213 ALA B N 1
ATOM 4057 C CA . ALA B 1 213 ? -10.066 -58.947 41.975 1.00 10.38 213 ALA B CA 1
ATOM 4058 C C . ALA B 1 213 ? -9.058 -59.875 42.635 1.00 12.02 213 ALA B C 1
ATOM 4059 O O . ALA B 1 213 ? -9.405 -60.987 43.032 1.00 11.82 213 ALA B O 1
ATOM 4061 N N . PHE B 1 214 ? -7.804 -59.437 42.728 1.00 10.35 214 PHE B N 1
ATOM 4062 C CA . PHE B 1 214 ? -6.827 -60.247 43.437 1.00 11.93 214 PHE B CA 1
ATOM 4063 C C . PHE B 1 214 ? -6.628 -59.586 44.797 1.00 12.91 214 PHE B C 1
ATOM 4064 O O . PHE B 1 214 ? -6.991 -58.418 44.985 1.00 12.14 214 PHE B O 1
ATOM 4072 N N . SER B 1 215 ? -6.103 -60.342 45.754 1.00 12.28 215 SER B N 1
ATOM 4073 C CA . SER B 1 215 ? -5.924 -59.842 47.111 1.00 13.48 215 SER B CA 1
ATOM 4074 C C . SER B 1 215 ? -7.230 -59.198 47.609 1.00 13.49 215 SER B C 1
ATOM 4075 O O . SER B 1 215 ? -7.218 -58.118 48.209 1.00 12.44 215 SER B O 1
ATOM 4078 N N . PRO B 1 216 ? -8.378 -59.864 47.372 1.00 14.26 216 PRO B N 1
ATOM 4079 C CA . PRO B 1 216 ? -9.682 -59.341 47.797 1.00 13.86 216 PRO B CA 1
ATOM 4080 C C . PRO B 1 216 ? -9.840 -59.257 49.315 1.00 15.29 216 PRO B C 1
ATOM 4081 O O . PRO B 1 216 ? -10.729 -58.568 49.818 1.00 15.74 216 PRO B O 1
ATOM 4085 N N . VAL B 1 217 ? -8.967 -59.952 50.035 1.00 13.94 217 VAL B N 1
ATOM 4086 C CA . VAL B 1 217 ? -9.000 -59.975 51.497 1.00 16.18 217 VAL B CA 1
ATOM 4087 C C . VAL B 1 217 ? -7.737 -59.316 52.048 1.00 15.83 217 VAL B C 1
ATOM 4088 O O . VAL B 1 217 ? -7.412 -59.454 53.230 1.00 16.00 217 VAL B O 1
ATOM 4092 N N . ARG B 1 218 ? -7.039 -58.595 51.176 1.00 16.07 218 ARG B N 1
ATOM 4093 C CA . ARG B 1 218 ? -5.790 -57.925 51.518 1.00 17.95 218 ARG B CA 1
ATOM 4094 C C . ARG B 1 218 ? -4.798 -58.886 52.171 1.00 19.01 218 ARG B C 1
ATOM 4095 O O . ARG B 1 218 ? -4.103 -58.535 53.128 1.00 19.39 218 ARG B O 1
ATOM 4103 N N . LYS B 1 219 ? -4.745 -60.100 51.622 1.00 19.21 219 LYS B N 1
ATOM 4104 C CA . LYS B 1 219 ? -3.852 -61.169 52.072 1.00 20.17 219 LYS B CA 1
ATOM 4105 C C . LYS B 1 219 ? -4.036 -61.612 53.520 1.00 21.60 219 LYS B C 1
ATOM 4106 O O . LYS B 1 219 ? -3.090 -62.065 54.163 1.00 21.08 219 LYS B O 1
ATOM 4112 N N . GLY B 1 220 ? -5.263 -61.497 54.019 1.00 22.13 220 GLY B N 1
ATOM 4113 C CA . GLY B 1 220 ? -5.555 -61.910 55.380 1.00 23.33 220 GLY B CA 1
ATOM 4114 C C . GLY B 1 220 ? -4.565 -61.384 56.401 1.00 24.03 220 GLY B C 1
ATOM 4115 O O . GLY B 1 220 ? -4.334 -60.181 56.477 1.00 21.83 220 GLY B O 1
ATOM 4116 N N . ALA B 1 221 ? -3.976 -62.286 57.181 1.00 27.06 221 ALA B N 1
ATOM 4117 C CA . ALA B 1 221 ? -3.007 -61.902 58.203 1.00 30.18 221 ALA B CA 1
ATOM 4118 C C . ALA B 1 221 ? -1.578 -62.303 57.838 1.00 32.43 221 ALA B C 1
ATOM 4119 O O . ALA B 1 221 ? -0.688 -62.289 58.689 1.00 32.30 221 ALA B O 1
ATOM 4121 N N . SER B 1 222 ? -1.358 -62.651 56.575 1.00 34.07 222 SER B N 1
ATOM 4122 C CA . SER B 1 222 ? -0.031 -63.060 56.124 1.00 35.97 222 SER B CA 1
ATOM 4123 C C . SER B 1 222 ? 0.932 -61.882 55.985 1.00 37.17 222 SER B C 1
ATOM 4124 O O . SER B 1 222 ? 2.126 -62.074 55.748 1.00 37.58 222 SER B O 1
ATOM 4127 N N . ARG B 1 223 ? 0.415 -60.665 56.125 1.00 37.07 223 ARG B N 1
ATOM 4128 C CA . ARG B 1 223 ? 1.252 -59.476 56.024 1.00 38.08 223 ARG B CA 1
ATOM 4129 C C . ARG B 1 223 ? 1.007 -58.497 57.164 1.00 36.91 223 ARG B C 1
ATOM 4130 O O . ARG B 1 223 ? 0.812 -57.301 56.940 1.00 37.92 223 ARG B O 1
ATOM 4138 N N . GLY B 1 224 ? 1.020 -59.014 58.388 1.00 34.86 224 GLY B N 1
ATOM 4139 C CA . GLY B 1 224 ? 0.812 -58.173 59.550 1.00 32.59 224 GLY B CA 1
ATOM 4140 C C . GLY B 1 224 ? -0.577 -57.575 59.639 1.00 31.21 224 GLY B C 1
ATOM 4141 O O . GLY B 1 224 ? -1.544 -58.165 59.152 1.00 31.14 224 GLY B O 1
ATOM 4142 N N . PRO B 1 225 ? -0.708 -56.392 60.256 1.00 29.13 225 PRO B N 1
ATOM 4143 C CA . PRO B 1 225 ? -1.998 -55.716 60.408 1.00 27.82 225 PRO B CA 1
ATOM 4144 C C . PRO B 1 225 ? -2.769 -55.588 59.098 1.00 26.13 225 PRO B C 1
ATOM 4145 O O . PRO B 1 225 ? -2.230 -55.148 58.083 1.00 26.21 225 PRO B O 1
ATOM 4149 N N . ASN B 1 226 ? -4.034 -55.985 59.131 1.00 23.36 226 ASN B N 1
ATOM 4150 C CA . ASN B 1 226 ? -4.894 -55.905 57.960 1.00 22.42 226 ASN B CA 1
ATOM 4151 C C . ASN B 1 226 ? -5.895 -54.783 58.225 1.00 22.68 226 ASN B C 1
ATOM 4152 O O . ASN B 1 226 ? -6.776 -54.921 59.078 1.00 22.92 226 ASN B O 1
ATOM 4157 N N . GLU B 1 227 ? -5.769 -53.678 57.495 1.00 22.53 227 GLU B N 1
ATOM 4158 C CA . GLU B 1 227 ? -6.653 -52.537 57.711 1.00 22.83 227 GLU B CA 1
ATOM 4159 C C . GLU B 1 227 ? -8.125 -52.767 57.386 1.00 22.76 227 GLU B C 1
ATOM 4160 O O . GLU B 1 227 ? -8.978 -51.971 57.780 1.00 22.52 227 GLU B O 1
ATOM 4166 N N . VAL B 1 228 ? -8.431 -53.850 56.677 1.00 21.69 228 VAL B N 1
ATOM 4167 C CA . VAL B 1 228 ? -9.821 -54.163 56.353 1.00 21.32 228 VAL B CA 1
ATOM 4168 C C . VAL B 1 228 ? -10.429 -54.998 57.478 1.00 22.14 228 VAL B C 1
ATOM 4169 O O . VAL B 1 228 ? -11.515 -54.695 57.971 1.00 23.27 228 VAL B O 1
ATOM 4173 N N . MET B 1 229 ? -9.713 -56.039 57.889 1.00 22.51 229 MET B N 1
ATOM 4174 C CA . MET B 1 229 ? -10.182 -56.931 58.946 1.00 23.20 229 MET B CA 1
ATOM 4175 C C . MET B 1 229 ? -10.267 -56.243 60.305 1.00 24.12 229 MET B C 1
ATOM 4176 O O . MET B 1 229 ? -11.086 -56.614 61.148 1.00 23.12 229 MET B O 1
ATOM 4181 N N . GLU B 1 230 ? -9.415 -55.246 60.511 1.00 25.08 230 GLU B N 1
ATOM 4182 C CA . GLU B 1 230 ? -9.373 -54.522 61.775 1.00 27.28 230 GLU B CA 1
ATOM 4183 C C . GLU B 1 230 ? -10.276 -53.292 61.805 1.00 27.18 230 GLU B C 1
ATOM 4184 O O . GLU B 1 230 ? -10.334 -52.582 62.808 1.00 27.58 230 GLU B O 1
ATOM 4190 N N . ASN B 1 231 ? -10.983 -53.044 60.709 1.00 25.73 231 ASN B N 1
ATOM 4191 C CA . ASN B 1 231 ? -11.885 -51.898 60.625 1.00 26.13 231 ASN B CA 1
ATOM 4192 C C . ASN B 1 231 ? -13.125 -52.171 61.482 1.00 26.21 231 ASN B C 1
ATOM 4193 O O . ASN B 1 231 ? -13.904 -53.074 61.185 1.00 24.41 231 ASN B O 1
ATOM 4198 N N . ASP B 1 232 ? -13.298 -51.393 62.550 1.00 26.71 232 ASP B N 1
ATOM 4199 C CA . ASP B 1 232 ? -14.437 -51.568 63.451 1.00 27.05 232 ASP B CA 1
ATOM 4200 C C . ASP B 1 232 ? -15.783 -51.378 62.771 1.00 26.09 232 ASP B C 1
ATOM 4201 O O . ASP B 1 232 ? -16.767 -52.024 63.136 1.00 24.88 232 ASP B O 1
ATOM 4206 N N . MET B 1 233 ? -15.828 -50.481 61.793 1.00 24.68 233 MET B N 1
ATOM 4207 C CA . MET B 1 233 ? -17.056 -50.216 61.059 1.00 24.39 233 MET B CA 1
ATOM 4208 C C . MET B 1 233 ? -17.450 -51.479 60.299 1.00 24.16 233 MET B C 1
ATOM 4209 O O . MET B 1 233 ? -18.612 -51.888 60.312 1.00 25.14 233 MET B O 1
ATOM 4214 N N . LEU B 1 234 ? -16.474 -52.102 59.646 1.00 23.26 234 LEU B N 1
ATOM 4215 C CA . LEU B 1 234 ? -16.739 -53.326 58.902 1.00 21.39 234 LEU B CA 1
ATOM 4216 C C . LEU B 1 234 ? -17.103 -54.447 59.865 1.00 20.74 234 LEU B C 1
ATOM 4217 O O . LEU B 1 234 ? -17.947 -55.285 59.556 1.00 19.37 234 LEU B O 1
ATOM 4222 N N . LYS B 1 235 ? -16.472 -54.459 61.036 1.00 20.57 235 LYS B N 1
ATOM 4223 C CA . LYS B 1 235 ? -16.768 -55.483 62.031 1.00 21.85 235 LYS B CA 1
ATOM 4224 C C . LYS B 1 235 ? -18.223 -55.380 62.472 1.00 21.48 235 LYS B C 1
ATOM 4225 O O . LYS B 1 235 ? -18.872 -56.393 62.747 1.00 19.17 235 LYS B O 1
ATOM 4231 N N . GLU B 1 236 ? -18.733 -54.153 62.546 1.00 22.08 236 GLU B N 1
ATOM 4232 C CA . GLU B 1 236 ? -20.120 -53.938 62.939 1.00 22.14 236 GLU B CA 1
ATOM 4233 C C . GLU B 1 236 ? -21.045 -54.489 61.865 1.00 20.05 236 GLU B C 1
ATOM 4234 O O . GLU B 1 236 ? -22.057 -55.121 62.172 1.00 19.82 236 GLU B O 1
ATOM 4240 N N . ILE B 1 237 ? -20.698 -54.234 60.606 1.00 18.85 237 ILE B N 1
ATOM 4241 C CA . ILE B 1 237 ? -21.483 -54.721 59.478 1.00 18.60 237 ILE B CA 1
ATOM 4242 C C . ILE B 1 237 ? -21.453 -56.251 59.452 1.00 17.48 237 ILE B C 1
ATOM 4243 O O . ILE B 1 237 ? -22.479 -56.896 59.246 1.00 19.41 237 ILE B O 1
ATOM 4248 N N . ALA B 1 238 ? -20.275 -56.828 59.666 1.00 16.60 238 ALA B N 1
ATOM 4249 C CA . ALA B 1 238 ? -20.133 -58.281 59.670 1.00 16.16 238 ALA B CA 1
ATOM 4250 C C . ALA B 1 238 ? -20.987 -58.896 60.781 1.00 15.91 238 ALA B C 1
ATOM 4251 O O . ALA B 1 238 ? -21.738 -59.846 60.550 1.00 16.33 238 ALA B O 1
ATOM 4253 N N . ASP B 1 239 ? -20.866 -58.350 61.987 1.00 17.22 239 ASP B N 1
ATOM 4254 C CA . ASP B 1 239 ? -21.627 -58.850 63.129 1.00 18.13 239 ASP B CA 1
ATOM 4255 C C . ASP B 1 239 ? -23.139 -58.751 62.914 1.00 17.30 239 ASP B C 1
ATOM 4256 O O . ASP B 1 239 ? -23.891 -59.626 63.348 1.00 18.21 239 ASP B O 1
ATOM 4261 N N . ALA B 1 240 ? -23.585 -57.695 62.241 1.00 15.93 240 ALA B N 1
ATOM 4262 C CA . ALA B 1 240 ? -25.012 -57.507 61.998 1.00 16.48 240 ALA B CA 1
ATOM 4263 C C . ALA B 1 240 ? -25.581 -58.609 61.108 1.00 16.56 240 ALA B C 1
ATOM 4264 O O . ALA B 1 240 ? -26.718 -59.042 61.292 1.00 16.91 240 ALA B O 1
ATOM 4266 N N . HIS B 1 241 ? -24.785 -59.060 60.142 1.00 15.63 241 HIS B N 1
ATOM 4267 C CA . HIS B 1 241 ? -25.209 -60.115 59.227 1.00 15.87 241 HIS B CA 1
ATOM 4268 C C . HIS B 1 241 ? -24.842 -61.494 59.767 1.00 15.81 241 HIS B C 1
ATOM 4269 O O . HIS B 1 241 ? -25.295 -62.513 59.246 1.00 16.47 241 HIS B O 1
ATOM 4276 N N . GLY B 1 242 ? -24.017 -61.520 60.809 1.00 16.10 242 GLY B N 1
ATOM 4277 C CA . GLY B 1 242 ? -23.598 -62.788 61.382 1.00 15.40 242 GLY B CA 1
ATOM 4278 C C . GLY B 1 242 ? -22.549 -63.453 60.508 1.00 15.82 242 GLY B C 1
ATOM 4279 O O . GLY B 1 242 ? -22.413 -64.677 60.504 1.00 14.55 242 GLY B O 1
ATOM 4280 N N . LYS B 1 243 ? -21.802 -62.634 59.772 1.00 15.50 243 LYS B N 1
ATOM 4281 C CA . LYS B 1 243 ? -20.761 -63.123 58.871 1.00 15.73 243 LYS B CA 1
ATOM 4282 C C . LYS B 1 243 ? -19.391 -62.573 59.264 1.00 15.54 243 LYS B C 1
ATOM 4283 O O . LYS B 1 243 ? -19.265 -61.786 60.200 1.00 15.49 243 LYS B O 1
ATOM 4289 N N . SER B 1 244 ? -18.362 -62.985 58.535 1.00 14.54 244 SER B N 1
ATOM 4290 C CA . SER B 1 244 ? -17.011 -62.518 58.809 1.00 14.97 244 SER B CA 1
ATOM 4291 C C . SER B 1 244 ? -16.739 -61.321 57.909 1.00 15.43 244 SER B C 1
ATOM 4292 O O . SER B 1 244 ? -17.411 -61.145 56.894 1.00 14.80 244 SER B O 1
ATOM 4295 N N . VAL B 1 245 ? -15.765 -60.497 58.283 1.00 13.98 245 VAL B N 1
ATOM 4296 C CA . VAL B 1 245 ? -15.413 -59.342 57.468 1.00 14.27 245 VAL B CA 1
ATOM 4297 C C . VAL B 1 245 ? -14.960 -59.824 56.091 1.00 14.17 245 VAL B C 1
ATOM 4298 O O . VAL B 1 245 ? -15.103 -59.114 55.099 1.00 13.80 245 VAL B O 1
ATOM 4302 N N . ALA B 1 246 ? -14.410 -61.034 56.037 1.00 13.97 246 ALA B N 1
ATOM 4303 C CA . ALA B 1 246 ? -13.963 -61.601 54.768 1.00 14.92 246 ALA B CA 1
ATOM 4304 C C . ALA B 1 246 ? -15.187 -61.843 53.883 1.00 14.58 246 ALA B C 1
ATOM 4305 O O . ALA B 1 246 ? -15.177 -61.550 52.684 1.00 13.68 246 ALA B O 1
ATOM 4307 N N . GLN B 1 247 ? -16.247 -62.375 54.482 1.00 13.80 247 GLN B N 1
ATOM 4308 C CA . GLN B 1 247 ? -17.472 -62.637 53.735 1.00 13.77 247 GLN B CA 1
ATOM 4309 C C . GLN B 1 247 ? -18.125 -61.330 53.291 1.00 12.91 247 GLN B C 1
ATOM 4310 O O . GLN B 1 247 ? -18.660 -61.242 52.186 1.00 14.44 247 GLN B O 1
ATOM 4316 N N . ILE B 1 248 ? -18.088 -60.316 54.151 1.00 12.35 248 ILE B N 1
ATOM 4317 C CA . ILE B 1 248 ? -18.659 -59.021 53.789 1.00 12.63 248 ILE B CA 1
ATOM 4318 C C . ILE B 1 248 ? -17.918 -58.519 52.548 1.00 13.28 248 ILE B C 1
ATOM 4319 O O . ILE B 1 248 ? -18.530 -58.037 51.596 1.00 13.87 248 ILE B O 1
ATOM 4324 N N . SER B 1 249 ? -16.593 -58.647 52.572 1.00 14.43 249 SER B N 1
ATOM 4325 C CA . SER B 1 249 ? -15.745 -58.220 51.460 1.00 14.56 249 SER B CA 1
ATOM 4326 C C . SER B 1 249 ? -16.112 -58.908 50.152 1.00 14.54 249 SER B C 1
ATOM 4327 O O . SER B 1 249 ? -16.349 -58.249 49.140 1.00 14.48 249 SER B O 1
ATOM 4330 N N . LEU B 1 250 ? -16.145 -60.239 50.168 1.00 13.64 250 LEU B N 1
ATOM 4331 C CA . LEU B 1 250 ? -16.471 -60.995 48.970 1.00 12.35 250 LEU B CA 1
ATOM 4332 C C . LEU B 1 250 ? -17.895 -60.730 48.492 1.00 12.55 250 LEU B C 1
ATOM 4333 O O . LEU B 1 250 ? -18.142 -60.657 47.291 1.00 11.76 250 LEU B O 1
ATOM 4338 N N . ARG B 1 251 ? -18.836 -60.582 49.418 1.00 12.29 251 ARG B N 1
ATOM 4339 C CA . ARG B 1 251 ? -20.211 -60.306 49.007 1.00 12.50 251 ARG B CA 1
ATOM 4340 C C . ARG B 1 251 ? -20.268 -58.938 48.334 1.00 12.60 251 ARG B C 1
ATOM 4341 O O . ARG B 1 251 ? -20.993 -58.746 47.358 1.00 14.44 251 ARG B O 1
ATOM 4349 N N . TRP B 1 252 ? -19.502 -57.985 48.855 1.00 13.42 252 TRP B N 1
ATOM 4350 C CA . TRP B 1 252 ? -19.499 -56.646 48.281 1.00 14.77 252 TRP B CA 1
ATOM 4351 C C . TRP B 1 252 ? -18.958 -56.691 46.856 1.00 15.32 252 TRP B C 1
ATOM 4352 O O . TRP B 1 252 ? -19.536 -56.098 45.948 1.00 15.71 252 TRP B O 1
ATOM 4363 N N . LEU B 1 253 ? -17.852 -57.403 46.664 1.00 16.11 253 LEU B N 1
ATOM 4364 C CA . LEU B 1 253 ? -17.255 -57.521 45.337 1.00 14.61 253 LEU B CA 1
ATOM 4365 C C . LEU B 1 253 ? -18.261 -58.142 44.371 1.00 15.22 253 LEU B C 1
ATOM 4366 O O . LEU B 1 253 ? -18.422 -57.679 43.242 1.00 14.50 253 LEU B O 1
ATOM 4371 N N . TYR B 1 254 ? -18.945 -59.190 44.821 1.00 15.11 254 TYR B N 1
ATOM 4372 C CA . TYR B 1 254 ? -19.940 -59.846 43.984 1.00 15.58 254 TYR B CA 1
ATOM 4373 C C . TYR B 1 254 ? -21.034 -58.861 43.569 1.00 16.08 254 TYR B C 1
ATOM 4374 O O . TYR B 1 254 ? -21.435 -58.827 42.406 1.00 15.38 254 TYR B O 1
ATOM 4383 N N . GLU B 1 255 ? -21.507 -58.054 44.515 1.00 16.29 255 GLU B N 1
ATOM 4384 C CA . GLU B 1 255 ? -22.557 -57.083 44.213 1.00 18.27 255 GLU B CA 1
ATOM 4385 C C . GLU B 1 255 ? -22.069 -55.943 43.324 1.00 18.76 255 GLU B C 1
ATOM 4386 O O . GLU B 1 255 ? -22.878 -55.227 42.726 1.00 19.20 255 GLU B O 1
ATOM 4392 N N . GLN B 1 256 ? -20.752 -55.783 43.221 1.00 19.04 256 GLN B N 1
ATOM 4393 C CA . GLN B 1 256 ? -20.187 -54.734 42.376 1.00 20.91 256 GLN B CA 1
ATOM 4394 C C . GLN B 1 256 ? -20.011 -55.239 40.942 1.00 20.09 256 GLN B C 1
ATOM 4395 O O . GLN B 1 256 ? -19.532 -54.513 40.068 1.00 20.87 256 GLN B O 1
ATOM 4401 N N . GLY B 1 257 ? -20.392 -56.490 40.711 1.00 17.34 257 GLY B N 1
ATOM 4402 C CA . GLY B 1 257 ? -20.302 -57.063 39.383 1.00 16.36 257 GLY B CA 1
ATOM 4403 C C . GLY B 1 257 ? -18.935 -57.537 38.926 1.00 15.96 257 GLY B C 1
ATOM 4404 O O . GLY B 1 257 ? -18.713 -57.713 37.725 1.00 16.88 257 GLY B O 1
ATOM 4405 N N . VAL B 1 258 ? -18.008 -57.739 39.856 1.00 14.23 258 VAL B N 1
ATOM 4406 C CA . VAL B 1 258 ? -16.685 -58.218 39.462 1.00 15.24 258 VAL B CA 1
ATOM 4407 C C . VAL B 1 258 ? -16.505 -59.659 39.918 1.00 14.01 258 VAL B C 1
ATOM 4408 O O . VAL B 1 258 ? -17.353 -60.205 40.630 1.00 13.93 258 VAL B O 1
ATOM 4412 N N . THR B 1 259 ? -15.406 -60.274 39.489 1.00 13.59 259 THR B N 1
ATOM 4413 C CA . THR B 1 259 ? -15.089 -61.642 39.885 1.00 11.83 259 THR B CA 1
ATOM 4414 C C . THR B 1 259 ? -13.938 -61.533 40.884 1.00 11.65 259 THR B C 1
ATOM 4415 O O . THR B 1 259 ? -13.306 -60.486 40.983 1.00 12.79 259 THR B O 1
ATOM 4419 N N . PHE B 1 260 ? -13.673 -62.597 41.634 1.00 10.57 260 PHE B N 1
ATOM 4420 C CA . PHE B 1 260 ? -12.616 -62.565 42.646 1.00 11.15 260 PHE B CA 1
ATOM 4421 C C . PHE B 1 260 ? -12.009 -63.938 42.906 1.00 10.52 260 PHE B C 1
ATOM 4422 O O . PHE B 1 260 ? -12.696 -64.959 42.815 1.00 11.74 260 PHE B O 1
ATOM 4430 N N . VAL B 1 261 ? -10.722 -63.953 43.246 1.00 11.73 261 VAL B N 1
ATOM 4431 C CA . VAL B 1 261 ? -10.004 -65.203 43.475 1.00 11.01 261 VAL B CA 1
ATOM 4432 C C . VAL B 1 261 ? -9.304 -65.297 44.831 1.00 10.12 261 VAL B C 1
ATOM 4433 O O . VAL B 1 261 ? -8.082 -65.440 44.906 1.00 10.58 261 VAL B O 1
ATOM 4437 N N . PRO B 1 262 ? -10.078 -65.229 45.928 1.00 10.48 262 PRO B N 1
ATOM 4438 C CA . PRO B 1 262 ? -9.473 -65.316 47.259 1.00 11.64 262 PRO B CA 1
ATOM 4439 C C . PRO B 1 262 ? -8.739 -66.641 47.422 1.00 11.82 262 PRO B C 1
ATOM 4440 O O . PRO B 1 262 ? -9.171 -67.661 46.894 1.00 12.02 262 PRO B O 1
ATOM 4444 N N . LYS B 1 263 ? -7.629 -66.627 48.149 1.00 13.01 263 LYS B N 1
ATOM 4445 C CA . LYS B 1 263 ? -6.876 -67.854 48.372 1.00 15.16 263 LYS B CA 1
ATOM 4446 C C . LYS B 1 263 ? -7.038 -68.308 49.814 1.00 14.51 263 LYS B C 1
ATOM 4447 O O . LYS B 1 263 ? -6.884 -67.520 50.741 1.00 14.48 263 LYS B O 1
ATOM 4453 N N . SER B 1 264 ? -7.362 -69.584 49.989 1.00 15.88 264 SER B N 1
ATOM 4454 C CA . SER B 1 264 ? -7.501 -70.165 51.313 1.00 17.21 264 SER B CA 1
ATOM 4455 C C . SER B 1 264 ? -7.341 -71.661 51.195 1.00 17.77 264 SER B C 1
ATOM 4456 O O . SER B 1 264 ? -8.068 -72.314 50.451 1.00 17.19 264 SER B O 1
ATOM 4459 N N . TYR B 1 265 ? -6.381 -72.202 51.928 1.00 17.31 265 TYR B N 1
ATOM 4460 C CA . TYR B 1 265 ? -6.151 -73.635 51.895 1.00 18.80 265 TYR B CA 1
ATOM 4461 C C . TYR B 1 265 ? -6.693 -74.270 53.170 1.00 19.52 265 TYR B C 1
ATOM 4462 O O . TYR B 1 265 ? -6.370 -75.411 53.500 1.00 21.18 265 TYR B O 1
ATOM 4471 N N . ASP B 1 266 ? -7.524 -73.512 53.882 1.00 18.58 266 ASP B N 1
ATOM 4472 C CA . ASP B 1 266 ? -8.148 -73.989 55.109 1.00 18.75 266 ASP B CA 1
ATOM 4473 C C . ASP B 1 266 ? -9.525 -74.517 54.730 1.00 19.35 266 ASP B C 1
ATOM 4474 O O . ASP B 1 266 ? -10.325 -73.808 54.116 1.00 19.01 266 ASP B O 1
ATOM 4479 N N . LYS B 1 267 ? -9.800 -75.765 55.093 1.00 19.95 267 LYS B N 1
ATOM 4480 C CA . LYS B 1 267 ? -11.075 -76.390 54.766 1.00 18.88 267 LYS B CA 1
ATOM 4481 C C . LYS B 1 267 ? -12.277 -75.530 55.136 1.00 18.34 267 LYS B C 1
ATOM 4482 O O . LYS B 1 267 ? -13.219 -75.398 54.354 1.00 18.04 267 LYS B O 1
ATOM 4488 N N . GLU B 1 268 ? -12.242 -74.936 56.321 1.00 17.59 268 GLU B N 1
ATOM 4489 C CA . GLU B 1 268 ? -13.353 -74.115 56.769 1.00 20.08 268 GLU B CA 1
ATOM 4490 C C . GLU B 1 268 ? -13.420 -72.745 56.097 1.00 18.30 268 GLU B C 1
ATOM 4491 O O . GLU B 1 268 ? -14.479 -72.336 55.619 1.00 18.36 268 GLU B O 1
ATOM 4497 N N . ARG B 1 269 ? -12.298 -72.037 56.050 1.00 16.84 269 ARG B N 1
ATOM 4498 C CA . ARG B 1 269 ? -12.295 -70.717 55.434 1.00 16.64 269 ARG B CA 1
ATOM 4499 C C . ARG B 1 269 ? -12.593 -70.732 53.934 1.00 15.34 269 ARG B C 1
ATOM 4500 O O . ARG B 1 269 ? -13.273 -69.835 53.436 1.00 14.99 269 ARG B O 1
ATOM 4508 N N . MET B 1 270 ? -12.111 -71.737 53.207 1.00 14.44 270 MET B N 1
ATOM 4509 C CA . MET B 1 270 ? -12.397 -71.770 51.775 1.00 13.63 270 MET B CA 1
ATOM 4510 C C . MET B 1 270 ? -13.890 -71.996 51.554 1.00 13.05 270 MET B C 1
ATOM 4511 O O . MET B 1 270 ? -14.449 -71.568 50.545 1.00 14.60 270 MET B O 1
ATOM 4516 N N . ASN B 1 271 ? -14.548 -72.655 52.504 1.00 14.81 271 ASN B N 1
ATOM 4517 C CA . ASN B 1 271 ? -15.977 -72.899 52.373 1.00 14.64 271 ASN B CA 1
ATOM 4518 C C . ASN B 1 271 ? -16.742 -71.614 52.677 1.00 14.43 271 ASN B C 1
ATOM 4519 O O . ASN B 1 271 ? -17.743 -71.303 52.031 1.00 15.30 271 ASN B O 1
ATOM 4524 N N . GLN B 1 272 ? -16.268 -70.866 53.665 1.00 15.03 272 GLN B N 1
ATOM 4525 C CA . GLN B 1 272 ? -16.911 -69.611 54.030 1.00 16.87 272 GLN B CA 1
ATOM 4526 C C . GLN B 1 272 ? -16.845 -68.626 52.869 1.00 15.29 272 GLN B C 1
ATOM 4527 O O . GLN B 1 272 ? -17.759 -67.827 52.670 1.00 15.93 272 GLN B O 1
ATOM 4533 N N . ASN B 1 273 ? -15.762 -68.693 52.098 1.00 15.14 273 ASN B N 1
ATOM 4534 C CA . ASN B 1 273 ? -15.594 -67.807 50.954 1.00 14.93 273 ASN B CA 1
ATOM 4535 C C . ASN B 1 273 ? -16.630 -68.097 49.865 1.00 16.31 273 ASN B C 1
ATOM 4536 O O . ASN B 1 273 ? -16.860 -67.264 48.988 1.00 16.23 273 ASN B O 1
ATOM 4541 N N . LEU B 1 274 ? -17.258 -69.272 49.930 1.00 14.87 274 LEU B N 1
ATOM 4542 C CA . LEU B 1 274 ? -18.286 -69.649 48.961 1.00 15.95 274 LEU B CA 1
ATOM 4543 C C . LEU B 1 274 ? -19.693 -69.377 49.487 1.00 16.64 274 LEU B C 1
ATOM 4544 O O . LEU B 1 274 ? -20.644 -69.279 48.710 1.00 18.66 274 LEU B O 1
ATOM 4549 N N . ARG B 1 275 ? -19.821 -69.268 50.807 1.00 16.87 275 ARG B N 1
ATOM 4550 C CA . ARG B 1 275 ? -21.113 -69.033 51.448 1.00 16.78 275 ARG B CA 1
ATOM 4551 C C . ARG B 1 275 ? -21.471 -67.545 51.466 1.00 17.74 275 ARG B C 1
ATOM 4552 O O . ARG B 1 275 ? -21.666 -66.954 52.527 1.00 16.31 275 ARG B O 1
ATOM 4560 N N . ILE B 1 276 ? -21.581 -66.958 50.279 1.00 16.08 276 ILE B N 1
ATOM 4561 C CA . ILE B 1 276 ? -21.885 -65.539 50.140 1.00 16.21 276 ILE B CA 1
ATOM 4562 C C . ILE B 1 276 ? -23.038 -65.271 49.174 1.00 15.31 276 ILE B C 1
ATOM 4563 O O . ILE B 1 276 ? -23.218 -64.140 48.724 1.00 15.17 276 ILE B O 1
ATOM 4568 N N . PHE B 1 277 ? -23.825 -66.296 48.863 1.00 16.17 277 PHE B N 1
ATOM 4569 C CA . PHE B 1 277 ? -24.906 -66.123 47.907 1.00 16.67 277 PHE B CA 1
ATOM 4570 C C . PHE B 1 277 ? -26.344 -66.214 48.408 1.00 17.97 277 PHE B C 1
ATOM 4571 O O . PHE B 1 277 ? -27.272 -65.965 47.640 1.00 18.24 277 PHE B O 1
ATOM 4579 N N . ASP B 1 278 ? -26.543 -66.557 49.678 1.00 18.31 278 ASP B N 1
ATOM 4580 C CA . ASP B 1 278 ? -27.904 -66.648 50.204 1.00 19.81 278 ASP B CA 1
ATOM 4581 C C . ASP B 1 278 ? -28.251 -65.527 51.187 1.00 19.14 278 ASP B C 1
ATOM 4582 O O . ASP B 1 278 ? -29.142 -65.664 52.030 1.00 18.58 278 ASP B O 1
ATOM 4587 N N . TRP B 1 279 ? -27.539 -64.413 51.059 1.00 18.13 279 TRP B N 1
ATOM 4588 C CA . TRP B 1 279 ? -27.761 -63.228 51.881 1.00 17.35 279 TRP B CA 1
ATOM 4589 C C . TRP B 1 279 ? -27.188 -62.044 51.117 1.00 17.81 279 TRP B C 1
ATOM 4590 O O . TRP B 1 279 ? -26.370 -62.220 50.217 1.00 19.52 279 TRP B O 1
ATOM 4601 N N . SER B 1 280 ? -27.615 -60.837 51.467 1.00 17.23 280 SER B N 1
ATOM 4602 C CA . SER B 1 280 ? -27.133 -59.655 50.767 1.00 18.95 280 SER B CA 1
ATOM 4603 C C . SER B 1 280 ? -26.899 -58.474 51.696 1.00 19.52 280 SER B C 1
ATOM 4604 O O . SER B 1 280 ? -27.370 -58.463 52.834 1.00 18.17 280 SER B O 1
ATOM 4607 N N . LEU B 1 281 ? -26.159 -57.487 51.201 1.00 19.42 281 LEU B N 1
ATOM 4608 C CA . LEU B 1 281 ? -25.853 -56.284 51.966 1.00 21.16 281 LEU B CA 1
ATOM 4609 C C . LEU B 1 281 ? -27.003 -55.287 51.860 1.00 22.42 281 LEU B C 1
ATOM 4610 O O . LEU B 1 281 ? -27.837 -55.383 50.964 1.00 23.08 281 LEU B O 1
ATOM 4615 N N . THR B 1 282 ? -27.043 -54.330 52.780 1.00 23.49 282 THR B N 1
ATOM 4616 C CA . THR B 1 282 ? -28.093 -53.317 52.778 1.00 24.95 282 THR B CA 1
ATOM 4617 C C . THR B 1 282 ? -27.576 -52.060 52.092 1.00 25.47 282 THR B C 1
ATOM 4618 O O . THR B 1 282 ? -26.368 -51.895 51.921 1.00 25.18 282 THR B O 1
ATOM 4622 N N . LYS B 1 283 ? -28.483 -51.173 51.691 1.00 26.72 283 LYS B N 1
ATOM 4623 C CA . LYS B 1 283 ? -28.063 -49.938 51.043 1.00 27.28 283 LYS B CA 1
ATOM 4624 C C . LYS B 1 283 ? -27.182 -49.167 52.015 1.00 26.03 283 LYS B C 1
ATOM 4625 O O . LYS B 1 283 ? -26.241 -48.483 51.616 1.00 26.20 283 LYS B O 1
ATOM 4631 N N . GLU B 1 284 ? -27.492 -49.299 53.300 1.00 25.27 284 GLU B N 1
ATOM 4632 C CA . GLU B 1 284 ? -26.735 -48.632 54.347 1.00 25.32 284 GLU B CA 1
ATOM 4633 C C . GLU B 1 284 ? -25.293 -49.140 54.360 1.00 24.43 284 GLU B C 1
ATOM 4634 O O . GLU B 1 284 ? -24.349 -48.360 54.495 1.00 21.91 284 GLU B O 1
ATOM 4640 N N . ASP B 1 285 ? -25.124 -50.451 54.217 1.00 23.45 285 ASP B N 1
ATOM 4641 C CA . ASP B 1 285 ? -23.788 -51.032 54.209 1.00 23.05 285 ASP B CA 1
ATOM 4642 C C . ASP B 1 285 ? -22.952 -50.413 53.095 1.00 22.56 285 ASP B C 1
ATOM 4643 O O . ASP B 1 285 ? -21.795 -50.047 53.306 1.00 23.91 285 ASP B O 1
ATOM 4648 N N . HIS B 1 286 ? -23.542 -50.287 51.911 1.00 23.60 286 HIS B N 1
ATOM 4649 C CA . HIS B 1 286 ? -22.834 -49.713 50.773 1.00 24.59 286 HIS B CA 1
ATOM 4650 C C . HIS B 1 286 ? -22.402 -48.270 51.002 1.00 25.52 286 HIS B C 1
ATOM 4651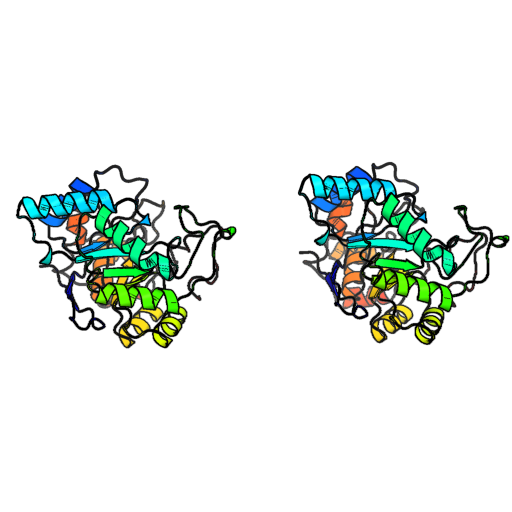 O O . HIS B 1 286 ? -21.338 -47.862 50.544 1.00 23.40 286 HIS B O 1
ATOM 4658 N N . GLU B 1 287 ? -23.226 -47.500 51.706 1.00 26.08 287 GLU B N 1
ATOM 4659 C CA . GLU B 1 287 ? -22.895 -46.106 51.985 1.00 27.00 287 GLU B CA 1
ATOM 4660 C C . GLU B 1 287 ? -21.698 -46.028 52.923 1.00 25.75 287 GLU B C 1
ATOM 4661 O O . GLU B 1 287 ? -20.846 -45.149 52.792 1.00 25.20 287 GLU B O 1
ATOM 4667 N N . LYS B 1 288 ? -21.649 -46.948 53.881 1.00 25.01 288 LYS B N 1
ATOM 4668 C CA . LYS B 1 288 ? -20.555 -46.991 54.840 1.00 24.47 288 LYS B CA 1
ATOM 4669 C C . LYS B 1 288 ? -19.285 -47.463 54.144 1.00 23.84 288 LYS B C 1
ATOM 4670 O O . LYS B 1 288 ? -18.231 -46.844 54.265 1.00 22.46 288 LYS B O 1
ATOM 4676 N N . ILE B 1 289 ? -19.400 -48.565 53.413 1.00 23.62 289 ILE B N 1
ATOM 4677 C CA . ILE B 1 289 ? -18.264 -49.126 52.691 1.00 23.19 289 ILE B CA 1
ATOM 4678 C C . ILE B 1 289 ? -17.693 -48.113 51.705 1.00 23.96 289 ILE B C 1
ATOM 4679 O O . ILE B 1 289 ? -16.484 -48.055 51.483 1.00 23.62 289 ILE B O 1
ATOM 4684 N N . ALA B 1 290 ? -18.574 -47.308 51.123 1.00 25.71 290 ALA B N 1
ATOM 4685 C CA . ALA B 1 290 ? -18.167 -46.292 50.160 1.00 27.24 290 ALA B CA 1
ATOM 4686 C C . ALA B 1 290 ? -17.249 -45.236 50.777 1.00 28.75 290 ALA B C 1
ATOM 4687 O O . ALA B 1 290 ? -16.526 -44.542 50.060 1.00 29.61 290 ALA B O 1
ATOM 4689 N N . GLN B 1 291 ? -17.267 -45.119 52.102 1.00 28.57 291 GLN B N 1
ATOM 4690 C CA . GLN B 1 291 ? -16.450 -44.117 52.781 1.00 29.19 291 GLN B CA 1
ATOM 4691 C C . GLN B 1 291 ? -15.120 -44.620 53.331 1.00 28.82 291 GLN B C 1
ATOM 4692 O O . GLN B 1 291 ? -14.354 -43.851 53.913 1.00 29.54 291 GLN B O 1
ATOM 4698 N N . ILE B 1 292 ? -14.836 -45.902 53.145 1.00 27.70 292 ILE B N 1
ATOM 4699 C CA . ILE B 1 292 ? -13.590 -46.475 53.641 1.00 26.21 292 ILE B CA 1
ATOM 4700 C C . ILE B 1 292 ? -12.362 -45.812 53.015 1.00 26.38 292 ILE B C 1
ATOM 4701 O O . ILE B 1 292 ? -12.313 -45.585 51.806 1.00 26.08 292 ILE B O 1
ATOM 4706 N N . LYS B 1 293 ? -11.377 -45.494 53.851 1.00 26.54 293 LYS B N 1
ATOM 4707 C CA . LYS B 1 293 ? -10.141 -44.871 53.390 1.00 26.56 293 LYS B CA 1
ATOM 4708 C C . LYS B 1 293 ? -9.440 -45.811 52.403 1.00 25.81 293 LYS B C 1
ATOM 4709 O O . LYS B 1 293 ? -9.308 -47.007 52.661 1.00 23.96 293 LYS B O 1
ATOM 4715 N N . GLN B 1 294 ? -8.998 -45.265 51.274 1.00 24.14 294 GLN B N 1
ATOM 4716 C CA . GLN B 1 294 ? -8.350 -46.066 50.239 1.00 23.43 294 GLN B CA 1
ATOM 4717 C C . GLN B 1 294 ? -6.825 -46.128 50.313 1.00 24.16 294 GLN B C 1
ATOM 4718 O O . GLN B 1 294 ? -6.148 -45.103 50.390 1.00 25.37 294 GLN B O 1
ATOM 4724 N N . ASN B 1 295 ? -6.293 -47.347 50.274 1.00 22.41 295 ASN B N 1
ATOM 4725 C CA . ASN B 1 295 ? -4.854 -47.570 50.339 1.00 21.93 295 ASN B CA 1
ATOM 4726 C C . ASN B 1 295 ? -4.489 -48.811 49.527 1.00 20.96 295 ASN B C 1
ATOM 4727 O O . ASN B 1 295 ? -4.934 -49.911 49.848 1.00 19.20 295 ASN B O 1
ATOM 4732 N N . ARG B 1 296 ? -3.682 -48.635 48.482 1.00 19.57 296 ARG B N 1
ATOM 4733 C CA . ARG B 1 296 ? -3.271 -49.764 47.647 1.00 19.14 296 ARG B CA 1
ATOM 4734 C C . ARG B 1 296 ? -2.311 -50.663 48.425 1.00 18.49 296 ARG B C 1
ATOM 4735 O O . ARG B 1 296 ? -1.309 -50.201 48.970 1.00 17.44 296 ARG B O 1
ATOM 4743 N N . LEU B 1 297 ? -2.623 -51.954 48.471 1.00 18.18 297 LEU B N 1
ATOM 4744 C CA . LEU B 1 297 ? -1.798 -52.916 49.195 1.00 17.63 297 LEU B CA 1
ATOM 4745 C C . LEU B 1 297 ? -0.587 -53.400 48.406 1.00 17.02 297 LEU B C 1
ATOM 4746 O O . LEU B 1 297 ? 0.524 -53.483 48.934 1.00 15.25 297 LEU B O 1
ATOM 4751 N N . ILE B 1 298 ? -0.810 -53.714 47.137 1.00 16.88 298 ILE B N 1
ATOM 4752 C CA . ILE B 1 298 ? 0.246 -54.246 46.290 1.00 16.91 298 ILE B CA 1
ATOM 4753 C C . ILE B 1 298 ? 0.905 -53.262 45.334 1.00 17.72 298 ILE B C 1
ATOM 4754 O O . ILE B 1 298 ? 0.290 -52.794 44.376 1.00 15.79 298 ILE B O 1
ATOM 4759 N N . PRO B 1 299 ? 2.174 -52.924 45.593 1.00 19.24 299 PRO B N 1
ATOM 4760 C CA . PRO B 1 299 ? 2.867 -51.996 44.703 1.00 21.58 299 PRO B CA 1
ATOM 4761 C C . PRO B 1 299 ? 3.383 -52.873 43.562 1.00 22.05 299 PRO B C 1
ATOM 4762 O O . PRO B 1 299 ? 3.042 -54.053 43.487 1.00 23.43 299 PRO B O 1
ATOM 4766 N N . GLY B 1 300 ? 4.199 -52.319 42.682 1.00 24.04 300 GLY B N 1
ATOM 4767 C CA . GLY B 1 300 ? 4.714 -53.128 41.591 1.00 22.71 300 GLY B CA 1
ATOM 4768 C C . GLY B 1 300 ? 5.598 -54.271 42.062 1.00 21.18 300 GLY B C 1
ATOM 4769 O O . GLY B 1 300 ? 5.891 -54.388 43.252 1.00 23.31 300 GLY B O 1
ATOM 4770 N N . PRO B 1 301 ? 6.038 -55.144 41.145 1.00 19.98 301 PRO B N 1
ATOM 4771 C CA . PRO B 1 301 ? 6.897 -56.275 41.499 1.00 18.09 301 PRO B CA 1
ATOM 4772 C C . PRO B 1 301 ? 8.390 -55.924 41.458 1.00 17.80 301 PRO B C 1
ATOM 4773 O O . PRO B 1 301 ? 9.237 -56.802 41.592 1.00 16.54 301 PRO B O 1
ATOM 4777 N N . THR B 1 302 ? 8.716 -54.645 41.287 1.00 17.25 302 THR B N 1
ATOM 4778 C CA . THR B 1 302 ? 10.120 -54.253 41.207 1.00 18.44 302 THR B CA 1
ATOM 4779 C C . THR B 1 302 ? 10.686 -53.625 42.472 1.00 20.19 302 THR B C 1
ATOM 4780 O O . THR B 1 302 ? 9.953 -53.241 43.383 1.00 20.75 302 THR B O 1
ATOM 4784 N N . LYS B 1 303 ? 12.010 -53.536 42.510 1.00 21.03 303 LYS B N 1
ATOM 4785 C CA . LYS B 1 303 ? 12.717 -52.918 43.619 1.00 23.13 303 LYS B CA 1
ATOM 4786 C C . LYS B 1 303 ? 13.885 -52.127 43.038 1.00 23.22 303 LYS B C 1
ATOM 4787 O O . LYS B 1 303 ? 14.770 -52.699 42.401 1.00 22.99 303 LYS B O 1
ATOM 4793 N N . PRO B 1 304 ? 13.888 -50.795 43.219 1.00 23.03 304 PRO B N 1
ATOM 4794 C CA . PRO B 1 304 ? 12.878 -49.992 43.921 1.00 23.18 304 PRO B CA 1
ATOM 4795 C C . PRO B 1 304 ? 11.533 -50.034 43.203 1.00 23.19 304 PRO B C 1
ATOM 4796 O O . PRO B 1 304 ? 11.419 -50.602 42.119 1.00 21.78 304 PRO B O 1
ATOM 4800 N N . GLY B 1 305 ? 10.519 -49.422 43.804 1.00 24.03 305 GLY B N 1
ATOM 4801 C CA . GLY B 1 305 ? 9.209 -49.414 43.185 1.00 25.28 305 GLY B CA 1
ATOM 4802 C C . GLY B 1 305 ? 9.135 -48.472 41.998 1.00 26.79 305 GLY B C 1
ATOM 4803 O O . GLY B 1 305 ? 10.032 -47.655 41.786 1.00 27.01 305 GLY B O 1
ATOM 4804 N N . LEU B 1 306 ? 8.064 -48.602 41.220 1.00 27.66 306 LEU B N 1
ATOM 4805 C CA . LEU B 1 306 ? 7.830 -47.759 40.053 1.00 29.31 306 LEU B CA 1
ATOM 4806 C C . LEU B 1 306 ? 6.622 -46.869 40.337 1.00 30.76 306 LEU B C 1
ATOM 4807 O O . LEU B 1 306 ? 5.473 -47.314 40.274 1.00 30.27 306 LEU B O 1
ATOM 4812 N N . ASN B 1 307 ? 6.898 -45.608 40.648 1.00 32.28 307 ASN B N 1
ATOM 4813 C CA . ASN B 1 307 ? 5.866 -44.629 40.973 1.00 34.13 307 ASN B CA 1
ATOM 4814 C C . ASN B 1 307 ? 4.678 -44.533 40.016 1.00 33.40 307 ASN B C 1
ATOM 4815 O O . ASN B 1 307 ? 3.535 -44.431 40.459 1.00 32.85 307 ASN B O 1
ATOM 4820 N N . ASP B 1 308 ? 4.937 -44.567 38.713 1.00 31.95 308 ASP B N 1
ATOM 4821 C CA . ASP B 1 308 ? 3.864 -44.444 37.728 1.00 31.52 308 ASP B CA 1
ATOM 4822 C C . ASP B 1 308 ? 3.378 -45.755 37.114 1.00 29.08 308 ASP B C 1
ATOM 4823 O O . ASP B 1 308 ? 2.729 -45.742 36.070 1.00 29.81 308 ASP B O 1
ATOM 4828 N N . LEU B 1 309 ? 3.676 -46.879 37.757 1.00 26.49 309 LEU B N 1
ATOM 4829 C CA . LEU B 1 309 ? 3.265 -48.178 37.226 1.00 23.65 309 LEU B CA 1
ATOM 4830 C C . LEU B 1 309 ? 1.763 -48.273 36.955 1.00 22.08 309 LEU B C 1
ATOM 4831 O O . LEU B 1 309 ? 1.343 -48.810 35.932 1.00 22.48 309 LEU B O 1
ATOM 4836 N N . TYR B 1 310 ? 0.960 -47.739 37.869 1.00 21.26 310 TYR B N 1
ATOM 4837 C CA . TYR B 1 310 ? -0.492 -47.779 37.737 1.00 20.20 310 TYR B CA 1
ATOM 4838 C C . TYR B 1 310 ? -1.073 -46.474 37.198 1.00 21.91 310 TYR B C 1
ATOM 4839 O O . TYR B 1 310 ? -2.289 -46.287 37.188 1.00 21.03 310 TYR B O 1
ATOM 4848 N N . ASP B 1 311 ? -0.201 -45.573 36.761 1.00 23.47 311 ASP B N 1
ATOM 4849 C CA . ASP B 1 311 ? -0.630 -44.286 36.227 1.00 27.00 311 ASP B CA 1
ATOM 4850 C C . ASP B 1 311 ? -1.606 -43.573 37.156 1.00 28.66 311 ASP B C 1
ATOM 4851 O O . ASP B 1 311 ? -2.715 -43.213 36.758 1.00 28.99 311 ASP B O 1
ATOM 4856 N N . ASP B 1 312 ? -1.181 -43.374 38.399 1.00 31.36 312 ASP B N 1
ATOM 4857 C CA . ASP B 1 312 ? -2.006 -42.698 39.390 1.00 33.56 312 ASP B CA 1
ATOM 4858 C C . ASP B 1 312 ? -1.110 -42.144 40.491 1.00 34.29 312 ASP B C 1
ATOM 4859 O O . ASP B 1 312 ? -1.640 -41.767 41.555 1.00 35.91 312 ASP B O 1
#

Secondary structure (DSSP, 8-state):
---EEE-TTSTT--EEESB-B--S--TT--S-HHHHHHHHHHHT--EEE--GGGT-HHHHHHHHHHHHHTTS--GGG-EEEEEE-GGG-SGGGHHHHHHHHHHHHT-S-BSEEEE--S-EE-TT---SSEEGGGEE---HHHHHHHHHHHHHTTSBS-EEEES--HHHHHHHHTT-SSPPSEEEEE-BTTB--HHHHHHHHHTTPEEEEESTTTTTTTTSS-TTTT-HHHHHHHHHHTS-HHHHHHHHHHHTT-EE-----SHHHHHHTT--SS----HHHHHHHTTSPP--S---SEES--TTTT--/---EEE-TTSTT--EEESB-B-----TT--S-HHHHHHHHHHHT--EEE--GGGT-HHHHHHHHHHHHHTTS--GGG-EEEEEE-GGG-STTTHHHHHHHHHHHHT-S-BSEEEE--S-EE-TTS--SSEEGGGEE---HHHHHHHHHHHHHTTSBS-EEEES--HHHHHHHHTT-SSPPSEEEEE-BTTB--HHHHHHHHHTTPEEEEESTTTTTTBTB--TTTT-HHHHHHHHHHT--HHHHHHHHHHHTT-EE------HHHHHHTT--SS----HHHHHHHTTSPP------SEES--TTTT--

Organism: Medicago sativa (NCBI:txid3879)

Foldseek 3Di:
DQAWAFLQLAPVRDTHRQEAAEQADQLPDPDQLLVLLLLLLLLPHQEYEEEPQRVCLQSNLVNVVVCCVVVSDHPVSHAYEYEDDQAQLDLVSQVVSLVVSCVSSVHQAHQEYAHEAQWHFNHDDDDFLAAPVRTDDHDLLSSLVNVVVCCVVRRYSFYAYELEALVRLVVNVVRHPRRHSEYEYADELQAHCVVRLVSCVVVSYAYEHECHQVSPPSPHDGPQQPDPLLCVQCVVVVHHSSLVTLQVCVVSRHGYHYHDSDSVVSSSSSPNPPDHGDPVNVVVSVPHHHDDRDQDRYVPGDPCRNPD/DFAWAFLQLFPVRDTHGQEAAEQADQVVDDDQLLLLLLLLLLLPHQEYEEEPQRPCLQSQLVNVVVCCVVVSDHVVSHAYEYEDDQAQLDLVSQVVSLVVSCVSSVHQAHQEYAHEAQWHFNHDDDDFLAAPVRTDDHPLLSSQVSVVVCCVVRRYSFYAYELEALVRLVVNVVRHPRRHSEYEYADELQAHCPVRLVSCVVVSYAYEHECRVVSPPSPPDDCQQPPVVLVVQCVVVVHHSSLVTLLVCVVSRHGYHYHDSDSVVSSSSRPNPPDHGDPVSVVVSVPRHHDDSDFDRYPPGDPCRNPD

B-factor: mean 19.44, std 7.36, range [7.11, 63.51]

Radius of gyration: 35.91 Å; Cα contacts (8 Å, |Δi|>4): 1121; chains: 2; bounding box: 90×89×47 Å

Nearest PDB structures (foldseek):
  1zgd-assembly2_B  TM=1.002E+00  e=2.653E-65  Medicago sativa
  9ffd-assembly2_B  TM=9.132E-01  e=2.432E-31  Homo sapiens
  4gac-assembly2_B  TM=9.009E-01  e=1.411E-31  Mus musculus
  1zq5-assembly1_A  TM=9.159E-01  e=7.225E-31  Homo sapiens
  3uwe-assembly1_A  TM=9.127E-01  e=1.685E-30  Homo sapiens

Sequence (616 aa):
EIPTKVLTNTSSQLKMPVVGMGSAPDFTCKKDTKDAIIEAIKQGYRHFDTAAAYGSEQALGEALKEAIELGLVTRDDLFVTSKLWVTENHPHLVIPALQKSLKTLQLDYLDLYLIHWPLSSQPGKFSFPIDVADLLPFDVKGVWESMEESLKLGLTKAIGVSNFSVKKLENLLSVATVLPAVNQVEMNLAWQQKKLREFCNAHGIVLTAFSPVRKGASRGPNEVMENDMLKEIADAHGKSVAQISLRWLYEQGVTFVPKSYDKERMNQNLRIFDWSLTKEDHEKIAQIKQNRLIPGPTKPGLNDLYDDEIPTKVLTNTSSQLKMPVVGMGSAPDFTCKKDTKDAIIEAIKQGYRHFDTAAAYGSEQALGEALKEAIELGLVTRDDLFVTSKLWVTENHPHLVIPALQKSLKTLQLDYLDLYLIHWPLSSQPGKFSFPIDVADLLPFDVKGVWESMEESLKLGLTKAIGVSNFSVKKLENLLSVATVLPAVNQVEMNLAWQQKKLREFCNAHGIVLTAFSPVRKGASRGPNEVMENDMLKEIADAHGKSVAQISLRWLYEQGVTFVPKSYDKERMNQNLRIFDWSLTKEDHEKIAQIKQNRLIPGPTKPGLNDLYDD

Solvent-accessible surface area: 27919 Å² total; per-residue (Å²): 199,24,35,68,66,49,0,85,29,15,127,75,116,20,132,1,15,6,1,0,1,5,5,30,89,52,178,89,31,188,110,84,32,58,86,8,0,20,40,0,2,138,41,25,0,67,1,2,5,0,0,48,17,40,70,10,12,99,24,1,0,68,0,0,104,56,0,58,124,101,64,57,8,73,40,126,74,5,11,0,1,0,1,2,13,0,9,42,1,31,30,161,58,0,36,66,15,0,93,150,2,10,173,39,0,84,23,130,53,0,6,2,1,0,0,12,16,7,23,1,2,87,61,70,152,105,47,132,60,5,76,57,94,52,43,64,125,44,68,29,105,12,0,1,85,18,0,15,69,0,45,152,92,42,30,2,99,2,2,0,0,1,3,2,12,33,136,48,0,92,79,0,35,84,53,19,116,46,67,0,2,0,0,4,6,3,0,0,0,1,45,7,28,130,126,13,14,82,21,1,82,82,68,17,3,6,5,2,0,31,18,4,26,12,59,24,89,17,134,42,135,11,71,1,45,107,34,101,45,0,92,124,7,5,116,88,51,65,70,43,18,24,17,0,0,0,26,8,0,64,59,46,31,2,0,0,9,2,59,12,25,42,133,124,144,1,33,68,12,17,136,0,54,134,35,60,16,68,170,105,11,53,88,72,0,70,135,22,163,76,69,52,44,20,84,17,4,12,129,92,49,49,144,93,6,25,52,131,182,43,38,65,68,57,0,92,31,14,123,70,120,18,137,1,14,8,0,0,1,5,6,35,94,43,163,72,38,175,111,82,30,61,90,6,1,20,39,0,2,132,43,21,0,65,2,1,5,0,0,49,20,44,69,10,11,89,25,1,1,63,0,0,122,62,0,63,150,104,64,60,8,72,36,128,78,4,9,0,1,0,0,1,14,0,8,42,1,30,28,163,58,0,37,65,15,0,90,149,2,11,170,39,0,85,23,129,46,0,7,2,1,0,0,13,16,7,22,1,2,86,62,70,165,109,46,129,65,2,71,54,85,49,42,65,124,52,70,26,104,12,0,1,80,18,0,16,65,0,45,168,94,44,30,3,98,1,2,0,0,1,2,3,12,42,139,50,0,92,81,0,35,83,50,20,120,50,68,0,1,0,0,5,4,2,0,0,0,1,45,8,32,122,173,12,23,116,32,1,98,85,71,20,4,5,6,1,0,30,18,3,22,10,61,24,92,22,127,44,120,11,66,1,57,98,36,101,48,0,90,126,7,3,113,89,48,64,60,41,15,16,15,0,1,0,27,9,0,65,59,44,32,5,0,0,10,2,62,10,16,33,136,105,144,1,47,53,12,17,125,0,37,110,35,64,17,68,181,105,9,52,114,74,0,58,147,21,126,77,61,53,42,21,84,14,5,11,141,98,47,54,136,104,8,27,52,128

InterPro domains:
  IPR018170 Aldo/keto reductase, conserved site [PS00062] (151-168)
  IPR018170 Aldo/keto reductase, conserved site [PS00798] (48-65)
  IPR020471 Aldo-keto reductase [PIRSF000097] (15-296)
  IPR020471 Aldo-keto reductase [PR00069] (44-68)
  IPR020471 Aldo-keto reductase [PR00069] (104-122)
  IPR020471 Aldo-keto reductase [PR00069] (151-168)
  IPR020471 Aldo-keto reductase [PR00069] (185-214)
  IPR020471 Aldo-keto reductase [PR00069] (228-252)
  IPR020471 Aldo-keto reductase [PTHR11732] (15-294)
  IPR023210 NADP-dependent oxidoreductase domain [PF00248] (31-292)
  IPR036812 NAD(P)-dependent oxidoreductase domain superfamily [G3DSA:3.20.20.100] (1-312)
  IPR036812 NAD(P)-dependent oxidoreductase domain superfamily [SSF51430] (13-301)
  IPR044497 Aldo-keto reductase family 4A/B [cd19124] (16-294)